Protein 6BK0 (pdb70)

B-factor: mean 20.13, std 11.86, range [6.2, 78.54]

Solvent-accessible surface area: 18988 Å² total; per-residue (Å²): 30,2,0,0,2,6,53,11,81,76,80,34,79,10,5,15,20,0,0,93,26,0,24,118,71,63,16,174,1,1,13,1,12,5,95,62,40,76,80,75,72,117,88,39,32,136,50,18,112,51,13,27,2,4,7,32,54,45,141,53,35,3,86,80,50,32,113,76,48,14,74,9,42,156,28,1,75,65,64,0,23,117,2,0,48,83,17,9,109,58,10,46,199,56,62,67,82,14,119,0,0,0,0,18,1,50,0,19,10,0,5,128,25,0,96,95,58,72,13,23,0,0,0,1,0,36,27,3,0,1,0,0,0,0,1,0,9,14,28,35,223,132,28,81,74,73,3,52,39,86,36,1,108,16,5,91,82,159,35,16,0,14,17,80,1,21,104,105,14,5,0,28,16,0,29,23,22,127,129,19,94,15,58,9,111,20,4,26,79,2,1,36,18,0,118,83,3,50,26,1,3,1,2,0,0,39,65,2,1,73,97,1,7,60,47,0,78,93,48,24,97,3,73,9,0,0,0,2,12,40,40,55,23,0,91,18,71,73,207,125,132,19,135,137,144,48,138,51,107,3,12,119,34,0,70,148,34,77,100,133,18,0,1,0,0,8,4,14,85,106,5,86,21,72,77,68,90,0,44,29,1,0,14,0,0,18,61,3,33,31,24,3,0,0,17,1,29,75,104,4,64,144,39,16,44,105,144,4,86,128,93,3,127,156,120,9,52,30,19,68,155,8,28,35,30,16,0,3,29,30,147,0,7,5,0,0,0,0,21,0,10,6,33,13,0,1,27,0,0,1,27,2,4,4,0,0,0,11,26,82,67,20,10,12,10,0,2,0,41,2,0,61,58,74,7,11,0,2,17,31,8,104,101,58,216,90,46,84,23,60,68,115,24,0,37,113,0,0,99,44,6,21,81,16,154,108,91,103,33,8,39,133,21,0,39,106,2,34,131,78,0,37,93,5,2,58,136,46,6,50,0,15,120,32,5,37,125,6,3,69,101,11,96

Structure (mmCIF, N/CA/C/O backbone):
data_6BK0
#
_entry.id   6BK0
#
_cell.length_a   59.409
_cell.length_b   83.233
_cell.length_c   99.098
_cell.angle_alpha   90.00
_cell.angle_beta   90.00
_cell.angle_gamma   90.00
#
_symmetry.space_group_name_H-M   'P 21 21 21'
#
loop_
_entity.id
_entity.type
_entity.pdbx_description
1 polymer 'UDP-glycosyltransferase 79'
2 non-polymer "URIDINE-5'-DIPHOSPHATE"
3 water water
#
loop_
_atom_site.group_PDB
_atom_site.id
_atom_site.type_symbol
_atom_site.label_atom_id
_atom_site.label_alt_id
_atom_site.label_comp_id
_atom_site.label_asym_id
_atom_site.label_entity_id
_atom_site.label_seq_id
_atom_site.pdbx_PDB_ins_code
_atom_site.Cartn_x
_atom_site.Cartn_y
_atom_site.Cartn_z
_atom_site.occupancy
_atom_site.B_iso_or_equiv
_atom_site.auth_seq_id
_atom_site.auth_comp_id
_atom_site.auth_asym_id
_atom_site.auth_atom_id
_atom_site.pdbx_PDB_model_num
ATOM 1 N N . GLN A 1 16 ? 32.663 19.074 -6.361 1.00 23.34 15 GLN A N 1
ATOM 2 C CA . GLN A 1 16 ? 31.544 18.273 -5.892 1.00 27.09 15 GLN A CA 1
ATOM 3 C C . GLN A 1 16 ? 31.494 16.918 -6.731 1.00 21.83 15 GLN A C 1
ATOM 4 O O . GLN A 1 16 ? 32.071 16.750 -7.792 1.00 21.48 15 GLN A O 1
ATOM 10 N N . VAL A 1 17 ? 30.806 15.961 -6.155 1.00 15.27 16 VAL A N 1
ATOM 11 C CA . VAL A 1 17 ? 30.254 14.828 -6.921 1.00 14.79 16 VAL A CA 1
ATOM 12 C C . VAL A 1 17 ? 28.819 15.218 -7.221 1.00 13.73 16 VAL A C 1
ATOM 13 O O . VAL A 1 17 ? 27.983 15.315 -6.318 1.00 16.78 16 VAL A O 1
ATOM 17 N N . LEU A 1 18 ? 28.496 15.347 -8.531 1.00 11.76 17 LEU A N 1
ATOM 18 C CA . LEU A 1 18 ? 27.134 15.535 -8.921 1.00 12.95 17 LEU A CA 1
ATOM 19 C C . LEU A 1 18 ? 26.415 14.198 -9.122 1.00 11.36 17 LEU A C 1
ATOM 20 O O . LEU A 1 18 ? 26.985 13.322 -9.749 1.00 12.44 17 LEU A O 1
ATOM 25 N N . LEU A 1 19 ? 25.218 14.066 -8.640 1.00 10.77 18 LEU A N 1
ATOM 26 C CA . LEU A 1 19 ? 24.382 12.860 -8.743 1.00 10.35 18 LEU A CA 1
ATOM 27 C C . LEU A 1 19 ? 23.169 13.174 -9.519 1.00 11.82 18 LEU A C 1
ATOM 28 O O . LEU A 1 19 ? 22.328 14.031 -9.105 1.00 12.06 18 LEU A O 1
ATOM 33 N N . LEU A 1 20 ? 22.990 12.584 -10.714 1.00 10.77 19 LEU A N 1
ATOM 34 C CA . LEU A 1 20 ? 21.916 12.830 -11.614 1.00 10.90 19 LEU A CA 1
ATOM 35 C C . LEU A 1 20 ? 21.088 11.583 -11.900 1.00 11.80 19 LEU A C 1
ATOM 36 O O . LEU A 1 20 ? 21.335 10.889 -12.883 1.00 11.44 19 LEU A O 1
ATOM 41 N N . PRO A 1 21 ? 20.142 11.280 -11.035 1.00 12.01 20 PRO A N 1
ATOM 42 C CA . PRO A 1 21 ? 19.180 10.226 -11.324 1.00 12.39 20 PRO A CA 1
ATOM 43 C C . PRO A 1 21 ? 18.209 10.577 -12.365 1.00 14.81 20 PRO A C 1
ATOM 44 O O . PRO A 1 21 ? 18.051 11.746 -12.760 1.00 15.94 20 PRO A O 1
ATOM 48 N N . PHE A 1 22 ? 17.462 9.587 -12.883 1.00 14.83 21 PHE A N 1
ATOM 49 C CA . PHE A 1 22 ? 16.460 9.883 -13.838 1.00 18.97 21 PHE A CA 1
ATOM 50 C C . PHE A 1 22 ? 15.401 10.629 -13.058 1.00 22.36 21 PHE A C 1
ATOM 51 O O . PHE A 1 22 ? 15.020 10.256 -11.900 1.00 24.33 21 PHE A O 1
ATOM 59 N N . PRO A 1 23 ? 14.917 11.741 -13.619 1.00 27.97 22 PRO A N 1
ATOM 60 C CA . PRO A 1 23 ? 14.027 12.540 -12.720 1.00 36.74 22 PRO A CA 1
ATOM 61 C C . PRO A 1 23 ? 12.654 11.863 -12.498 1.00 45.32 22 PRO A C 1
ATOM 62 O O . PRO A 1 23 ? 11.892 11.681 -13.450 1.00 53.43 22 PRO A O 1
ATOM 66 N N . ALA A 1 24 ? 12.393 11.469 -11.241 1.00 56.40 23 ALA A N 1
ATOM 67 C CA . ALA A 1 24 ? 11.324 10.503 -10.881 1.00 58.53 23 ALA A CA 1
ATOM 68 C C . ALA A 1 24 ? 10.668 10.911 -9.580 1.00 58.62 23 ALA A C 1
ATOM 69 O O . ALA A 1 24 ? 9.447 10.913 -9.504 1.00 66.74 23 ALA A O 1
ATOM 71 N N . GLY A 1 27 ? 10.791 8.375 -5.063 1.00 69.27 26 GLY A N 1
ATOM 72 C CA . GLY A 1 27 ? 11.505 7.322 -4.349 1.00 64.32 26 GLY A CA 1
ATOM 73 C C . GLY A 1 27 ? 12.932 6.994 -4.929 1.00 64.45 26 GLY A C 1
ATOM 74 O O . GLY A 1 27 ? 13.902 6.826 -4.144 1.00 53.37 26 GLY A O 1
ATOM 75 N N . HIS A 1 28 ? 13.129 6.965 -6.267 1.00 59.33 27 HIS A N 1
ATOM 76 C CA . HIS A 1 28 ? 14.430 6.392 -6.799 1.00 46.44 27 HIS A CA 1
ATOM 77 C C . HIS A 1 28 ? 15.515 7.449 -7.218 1.00 34.96 27 HIS A C 1
ATOM 78 O O . HIS A 1 28 ? 16.433 7.251 -8.003 1.00 31.69 27 HIS A O 1
ATOM 85 N N . THR A 1 29 ? 15.525 8.489 -6.434 1.00 30.47 28 THR A N 1
ATOM 86 C CA . THR A 1 29 ? 16.803 9.079 -6.131 1.00 27.50 28 THR A CA 1
ATOM 87 C C . THR A 1 29 ? 17.551 8.260 -5.093 1.00 23.38 28 THR A C 1
ATOM 88 O O . THR A 1 29 ? 18.727 8.443 -5.006 1.00 21.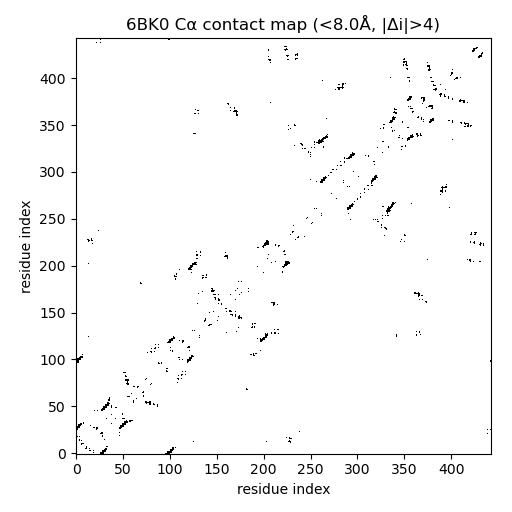67 28 THR A O 1
ATOM 92 N N . ASN A 1 30 ? 16.896 7.417 -4.286 1.00 22.88 29 ASN A N 1
ATOM 93 C CA . ASN A 1 30 ? 17.502 6.925 -3.163 1.00 23.17 29 ASN A CA 1
ATOM 94 C C . ASN A 1 30 ? 18.741 6.053 -3.452 1.00 14.56 29 ASN A C 1
ATOM 95 O O . ASN A 1 30 ? 19.623 6.161 -2.614 1.00 17.21 29 ASN A O 1
ATOM 100 N N . PRO A 1 31 ? 18.748 5.051 -4.387 1.00 15.50 30 PRO A N 1
ATOM 101 C CA . PRO A 1 31 ? 20.000 4.306 -4.495 1.00 13.26 30 PRO A CA 1
ATOM 102 C C . PRO A 1 31 ? 21.169 5.190 -4.780 1.00 12.07 30 PRO A C 1
ATOM 103 O O . PRO A 1 31 ? 22.299 5.020 -4.255 1.00 10.45 30 PRO A O 1
ATOM 107 N N . MET A 1 32 ? 21.017 6.153 -5.692 1.00 12.56 31 MET A N 1
ATOM 108 C CA . MET A 1 32 ? 22.139 7.045 -5.959 1.00 13.11 31 MET A CA 1
ATOM 109 C C . MET A 1 32 ? 22.468 7.916 -4.749 1.00 12.19 31 MET A C 1
ATOM 110 O O . MET A 1 32 ? 23.632 8.219 -4.403 1.00 12.29 31 MET A O 1
ATOM 115 N N . LEU A 1 33 ? 21.505 8.418 -3.986 1.00 12.70 32 LEU A N 1
ATOM 116 C CA . LEU A 1 33 ? 21.741 9.104 -2.756 1.00 13.74 32 LEU A CA 1
ATOM 117 C C . LEU A 1 33 ? 22.476 8.320 -1.751 1.00 12.44 32 LEU A C 1
ATOM 118 O O . LEU A 1 33 ? 23.364 8.793 -1.035 1.00 14.83 32 LEU A O 1
ATOM 123 N N . GLN A 1 34 ? 22.095 7.009 -1.571 1.00 12.53 33 GLN A N 1
ATOM 124 C CA . GLN A 1 34 ? 22.803 6.190 -0.648 1.00 13.28 33 GLN A CA 1
ATOM 125 C C . GLN A 1 34 ? 24.248 5.979 -0.991 1.00 11.56 33 GLN A C 1
ATOM 126 O O . GLN A 1 34 ? 25.120 5.891 -0.179 1.00 12.94 33 GLN A O 1
ATOM 132 N N . PHE A 1 35 ? 24.550 5.895 -2.311 1.00 11.39 34 PHE A N 1
ATOM 133 C CA . PHE A 1 35 ? 25.926 5.862 -2.823 1.00 10.80 34 PHE A CA 1
ATOM 134 C C . PHE A 1 35 ? 26.604 7.176 -2.427 1.00 10.77 34 PHE A C 1
ATOM 135 O O . PHE A 1 35 ? 27.714 7.194 -1.907 1.00 11.85 34 PHE A O 1
ATOM 143 N N . GLY A 1 36 ? 25.910 8.253 -2.711 1.00 13.01 35 GLY A N 1
ATOM 144 C CA . GLY A 1 36 ? 26.455 9.606 -2.345 1.00 13.63 35 GLY A CA 1
ATOM 145 C C . GLY A 1 36 ? 26.713 9.737 -0.854 1.00 13.13 35 GLY A C 1
ATOM 146 O O . GLY A 1 36 ? 27.706 10.349 -0.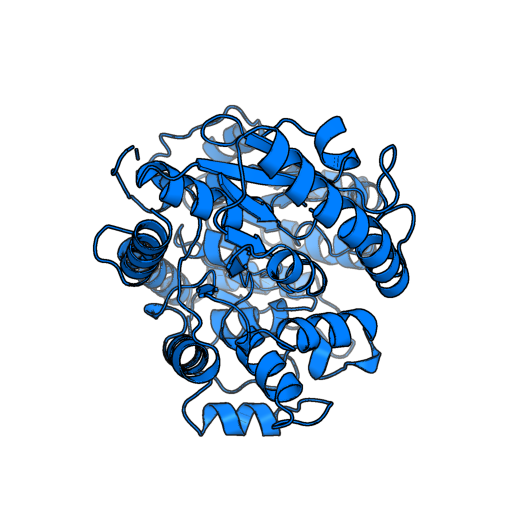421 1.00 13.39 35 GLY A O 1
ATOM 147 N N . ARG A 1 37 ? 25.960 9.109 0.027 1.00 13.75 36 ARG A N 1
ATOM 148 C CA . ARG A 1 37 ? 26.199 9.159 1.505 1.00 14.36 36 ARG A CA 1
ATOM 149 C C . ARG A 1 37 ? 27.460 8.460 1.801 1.00 16.51 36 ARG A C 1
ATOM 150 O O . ARG A 1 37 ? 28.259 8.905 2.665 1.00 18.05 36 ARG A O 1
ATOM 158 N N . ARG A 1 38 ? 27.731 7.331 1.157 1.00 14.09 37 ARG A N 1
ATOM 159 C CA . ARG A 1 38 ? 29.009 6.657 1.359 1.00 15.89 37 ARG A CA 1
ATOM 160 C C . ARG A 1 38 ? 30.184 7.466 0.866 1.00 15.80 37 ARG A C 1
ATOM 161 O O . ARG A 1 38 ? 31.238 7.501 1.504 1.00 17.64 37 ARG A O 1
ATOM 169 N N . LEU A 1 39 ? 30.034 8.110 -0.276 1.00 13.80 38 LEU A N 1
ATOM 170 C CA . LEU A 1 39 ? 31.121 9.016 -0.697 1.00 14.89 38 LEU A CA 1
ATOM 171 C C . LEU A 1 39 ? 31.316 10.151 0.315 1.00 16.43 38 LEU A C 1
ATOM 172 O O . LEU A 1 39 ? 32.514 10.522 0.583 1.00 17.18 38 LEU A O 1
ATOM 177 N N . ALA A 1 40 ? 30.257 10.679 0.892 1.00 13.78 39 ALA A N 1
ATOM 178 C CA . ALA A 1 40 ? 30.409 11.744 1.954 1.00 16.51 39 ALA A CA 1
ATOM 179 C C . ALA A 1 40 ? 31.126 11.164 3.143 1.00 18.48 39 ALA A C 1
ATOM 180 O O . ALA A 1 40 ? 31.986 11.860 3.731 1.00 20.56 39 ALA A O 1
ATOM 182 N N . TYR A 1 41 ? 30.876 9.923 3.523 1.00 19.32 40 TYR A N 1
ATOM 183 C CA . TYR A 1 41 ? 31.678 9.271 4.650 1.00 19.84 40 TYR A CA 1
ATOM 184 C C . TYR A 1 41 ? 33.148 9.266 4.367 1.00 21.52 40 TYR A C 1
ATOM 185 O O . TYR A 1 41 ? 33.983 9.464 5.290 1.00 23.55 40 TYR A O 1
ATOM 194 N N . HIS A 1 42 ? 33.510 9.176 3.091 1.00 19.12 41 HIS A N 1
ATOM 195 C CA . HIS A 1 42 ? 34.902 9.182 2.668 1.00 21.68 41 HIS A CA 1
ATOM 196 C C . HIS A 1 42 ? 35.401 10.575 2.416 1.00 21.11 41 HIS A C 1
ATOM 197 O O . HIS A 1 42 ? 36.546 10.684 1.935 1.00 26.80 41 HIS A O 1
ATOM 204 N N . GLY A 1 43 ? 34.618 11.593 2.780 1.00 19.37 42 GLY A N 1
ATOM 205 C CA . GLY A 1 43 ? 35.049 12.986 2.652 1.00 20.48 42 GLY A CA 1
ATOM 206 C C . GLY A 1 43 ? 34.685 13.725 1.375 1.00 22.77 42 GLY A C 1
ATOM 207 O O . GLY A 1 43 ? 35.057 14.892 1.169 1.00 24.02 42 GLY A O 1
ATOM 208 N N . LEU A 1 44 ? 34.011 13.084 0.427 1.00 19.51 43 LEU A N 1
ATOM 209 C CA . LEU A 1 44 ? 33.585 13.778 -0.799 1.00 19.73 43 LEU A CA 1
ATOM 210 C C . LEU A 1 44 ? 32.304 14.591 -0.569 1.00 15.78 43 LEU A C 1
ATOM 211 O O . LEU A 1 44 ? 31.641 14.456 0.418 1.00 17.54 43 LEU A O 1
ATOM 216 N N . ARG A 1 45 ? 31.981 15.492 -1.492 1.00 17.08 44 ARG A N 1
ATOM 217 C CA . ARG A 1 45 ? 30.900 16.451 -1.318 1.00 15.64 44 ARG A CA 1
ATOM 218 C C . ARG A 1 45 ? 29.841 16.264 -2.401 1.00 16.08 44 ARG A C 1
ATOM 219 O O . ARG A 1 45 ? 30.059 16.663 -3.512 1.00 16.94 44 ARG A O 1
ATOM 227 N N . PRO A 1 46 ? 28.751 15.601 -2.023 1.00 15.60 45 PRO A N 1
ATOM 228 C CA . PRO A 1 46 ? 27.753 15.244 -3.056 1.00 15.24 45 PRO A CA 1
ATOM 229 C C . PRO A 1 46 ? 26.707 16.275 -3.238 1.00 16.22 45 PRO A C 1
ATOM 230 O O . PRO A 1 46 ? 26.289 16.954 -2.212 1.00 16.80 45 PRO A O 1
ATOM 234 N N . THR A 1 47 ? 26.248 16.467 -4.466 1.00 14.09 46 THR A N 1
ATOM 235 C CA . THR A 1 47 ? 25.126 17.299 -4.864 1.00 15.24 46 THR A CA 1
ATOM 236 C C . THR A 1 47 ? 24.073 16.514 -5.588 1.00 14.82 46 THR A C 1
ATOM 237 O O . THR A 1 47 ? 24.413 15.887 -6.623 1.00 15.31 46 THR A O 1
ATOM 241 N N . LEU A 1 48 ? 22.863 16.527 -5.159 1.00 13.39 47 LEU A N 1
ATOM 242 C CA . LEU A 1 48 ? 21.713 15.979 -5.904 1.00 14.63 47 LEU A CA 1
ATOM 243 C C . LEU A 1 48 ? 21.250 16.876 -6.984 1.00 15.83 47 LEU A C 1
ATOM 244 O O . LEU A 1 48 ? 20.918 18.035 -6.658 1.00 17.66 47 LEU A O 1
ATOM 249 N N . VAL A 1 49 ? 21.219 16.475 -8.236 1.00 14.06 48 VAL A N 1
ATOM 250 C CA . VAL A 1 49 ? 20.746 17.265 -9.323 1.00 14.05 48 VAL A CA 1
ATOM 251 C C . VAL A 1 49 ? 19.424 16.711 -9.781 1.00 16.06 48 VAL A C 1
ATOM 252 O O . VAL A 1 49 ? 19.248 15.533 -10.139 1.00 16.91 48 VAL A O 1
ATOM 256 N N . THR A 1 50 ? 18.372 17.545 -9.685 1.00 16.99 49 THR A N 1
ATOM 257 C CA . THR A 1 50 ? 16.989 17.169 -10.037 1.00 18.84 49 THR A CA 1
ATOM 258 C C . THR A 1 50 ? 16.404 18.233 -10.971 1.00 19.13 49 THR A C 1
ATOM 259 O O . THR A 1 50 ? 17.046 19.202 -11.305 1.00 21.44 49 THR A O 1
ATOM 263 N N . THR A 1 51 ? 15.140 18.042 -11.335 1.00 19.76 50 THR A N 1
ATOM 264 C CA . THR A 1 51 ? 14.485 19.108 -12.136 1.00 22.36 50 THR A CA 1
ATOM 265 C C . THR A 1 51 ? 14.063 20.289 -11.285 1.00 23.93 50 THR A C 1
ATOM 266 O O . THR A 1 51 ? 13.853 20.132 -10.090 1.00 24.17 50 THR A O 1
ATOM 270 N N . ARG A 1 52 ? 13.906 21.441 -11.925 1.00 24.56 51 ARG A N 1
ATOM 271 C CA . ARG A 1 52 ? 13.416 22.633 -11.223 1.00 29.46 51 ARG A CA 1
ATOM 272 C C . ARG A 1 52 ? 12.078 22.362 -10.604 1.00 28.71 51 ARG A C 1
ATOM 273 O O . ARG A 1 52 ? 11.860 22.785 -9.455 1.00 33.06 51 ARG A O 1
ATOM 281 N N . TYR A 1 53 ? 11.218 21.641 -11.285 1.00 29.27 52 TYR A N 1
ATOM 282 C CA . TYR A 1 53 ? 9.942 21.293 -10.728 1.00 31.60 52 TYR A CA 1
ATOM 283 C C . TYR A 1 53 ? 1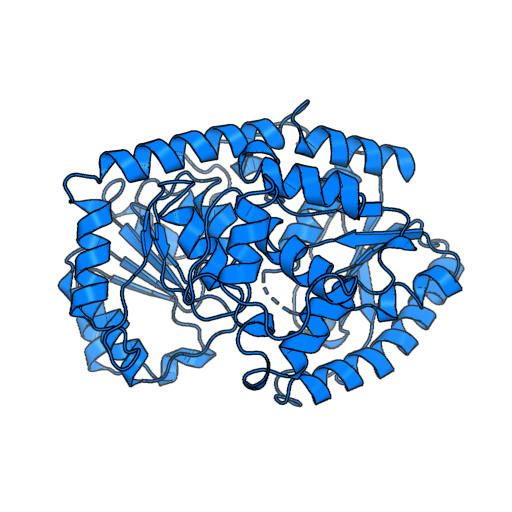0.053 20.498 -9.467 1.00 34.13 52 TYR A C 1
ATOM 284 O O . TYR A 1 53 ? 9.488 20.906 -8.434 1.00 34.29 52 TYR A O 1
ATOM 293 N N . VAL A 1 54 ? 10.818 19.391 -9.501 1.00 31.25 53 VAL A N 1
ATOM 294 C CA . VAL A 1 54 ? 11.041 18.582 -8.301 1.00 27.87 53 VAL A CA 1
ATOM 295 C C . VAL A 1 54 ? 11.656 19.411 -7.201 1.00 28.25 53 VAL A C 1
ATOM 296 O O . VAL A 1 54 ? 11.243 19.332 -6.028 1.00 41.91 53 VAL A O 1
ATOM 300 N N . LEU A 1 55 ? 12.617 20.250 -7.519 1.00 35.60 54 LEU A N 1
ATOM 301 C CA . LEU A 1 55 ? 13.287 21.023 -6.485 1.00 44.57 54 LEU A CA 1
ATOM 302 C C . LEU A 1 55 ? 12.356 22.027 -5.786 1.00 49.01 54 LEU A C 1
ATOM 303 O O . LEU A 1 55 ? 12.480 22.268 -4.582 1.00 53.08 54 LEU A O 1
ATOM 308 N N . SER A 1 56 ? 11.465 22.635 -6.564 1.00 51.02 55 SER A N 1
ATOM 309 C CA . SER A 1 56 ? 10.383 23.478 -6.001 1.00 54.14 55 SER A CA 1
ATOM 310 C C . SER A 1 56 ? 9.292 22.704 -5.157 1.00 48.97 55 SER A C 1
ATOM 311 O O . SER A 1 56 ? 8.711 23.299 -4.265 1.00 55.35 55 SER A O 1
ATOM 314 N N . THR A 1 57 ? 9.018 21.429 -5.437 1.00 47.45 56 THR A N 1
ATOM 315 C CA . THR A 1 57 ? 7.857 20.692 -4.888 1.00 51.73 56 THR A CA 1
ATOM 316 C C . THR A 1 57 ? 8.176 19.442 -4.024 1.00 61.04 56 THR A C 1
ATOM 317 O O . THR A 1 57 ? 7.303 18.588 -3.792 1.00 57.89 56 THR A O 1
ATOM 321 N N . THR A 1 58 ? 9.421 19.304 -3.565 1.00 60.66 57 THR A N 1
ATOM 322 C CA . THR A 1 58 ? 9.770 18.212 -2.644 1.00 52.13 57 THR A CA 1
ATOM 323 C C . THR A 1 58 ? 10.822 18.746 -1.678 1.00 47.66 57 THR A C 1
ATOM 324 O O . THR A 1 58 ? 11.523 19.731 -2.004 1.00 46.38 57 THR A O 1
ATOM 328 N N . PRO A 1 59 ? 10.926 18.138 -0.466 1.00 45.05 58 PRO A N 1
ATOM 329 C CA . PRO A 1 59 ? 12.010 18.623 0.399 1.00 40.54 58 PRO A CA 1
ATOM 330 C C . PRO A 1 59 ? 13.384 18.110 -0.111 1.00 40.82 58 PRO A C 1
ATOM 331 O O . PRO A 1 59 ? 13.460 16.999 -0.619 1.00 39.98 58 PRO A O 1
ATOM 335 N N . PRO A 1 60 ? 14.425 18.883 0.073 1.00 37.19 59 PRO A N 1
ATOM 336 C CA . PRO A 1 60 ? 15.768 18.405 -0.280 1.00 39.61 59 PRO A CA 1
ATOM 337 C C . PRO A 1 60 ? 16.226 17.304 0.672 1.00 39.58 59 PRO A C 1
ATOM 338 O O . PRO A 1 60 ? 15.651 17.127 1.745 1.00 35.61 59 PRO A O 1
ATOM 342 N N . PRO A 1 61 ? 17.288 16.583 0.290 1.00 34.30 60 PRO A N 1
ATOM 343 C CA . PRO A 1 61 ? 17.805 15.492 1.106 1.00 33.73 60 PRO A CA 1
ATOM 344 C C . PRO A 1 61 ? 18.399 15.889 2.419 1.00 31.58 60 PRO A C 1
ATOM 345 O O . PRO A 1 61 ? 18.372 15.088 3.346 1.00 40.30 60 PRO A O 1
ATOM 349 N N . GLY A 1 62 ? 18.925 17.093 2.503 1.00 29.52 61 GLY A N 1
ATOM 350 C CA . GLY A 1 62 ? 19.642 17.536 3.641 1.00 28.66 61 GLY A CA 1
ATOM 351 C C . GLY A 1 62 ? 21.059 17.074 3.699 1.00 31.63 61 GLY A C 1
ATOM 352 O O . GLY A 1 62 ? 21.576 16.433 2.772 1.00 24.92 61 GLY A O 1
ATOM 353 N N . ASP A 1 63 ? 21.760 17.422 4.755 1.00 29.22 62 ASP A N 1
ATOM 354 C CA . ASP A 1 63 ? 23.156 17.036 4.955 1.00 30.72 62 ASP A CA 1
ATOM 355 C C . ASP A 1 63 ? 23.372 15.554 4.668 1.00 31.46 62 ASP A C 1
ATOM 356 O O . ASP A 1 63 ? 22.619 14.708 5.133 1.00 32.40 62 ASP A O 1
ATOM 361 N N . PRO A 1 64 ? 24.382 15.168 3.907 1.00 24.00 63 PRO A N 1
ATOM 362 C CA . PRO A 1 64 ? 25.538 15.899 3.479 1.00 21.81 63 PRO A CA 1
ATOM 363 C C . PRO A 1 64 ? 25.359 16.520 2.067 1.00 17.80 63 PRO A C 1
ATOM 364 O O . PRO A 1 64 ? 26.369 16.850 1.512 1.00 20.22 63 PRO A O 1
ATOM 368 N N . PHE A 1 65 ? 24.171 16.540 1.587 1.00 17.11 64 PHE A N 1
ATOM 369 C CA . PHE A 1 65 ? 23.908 16.925 0.158 1.00 17.73 64 PHE A CA 1
ATOM 370 C C . PHE A 1 65 ? 23.699 18.427 -0.017 1.00 17.06 64 PHE A C 1
ATOM 371 O O . PHE A 1 65 ? 22.878 19.043 0.737 1.00 20.78 64 PHE A O 1
ATOM 379 N N . ARG A 1 66 ? 24.301 18.977 -1.084 1.00 17.33 65 ARG A N 1
ATOM 380 C CA . ARG A 1 66 ? 23.690 20.149 -1.724 1.00 15.85 65 ARG A CA 1
ATOM 381 C C . ARG A 1 66 ? 22.696 19.747 -2.719 1.00 17.81 65 ARG A C 1
ATOM 382 O O . ARG A 1 66 ? 22.649 18.511 -3.028 1.00 15.44 65 ARG A O 1
ATOM 390 N N . VAL A 1 67 ? 21.859 20.640 -3.248 1.00 16.15 66 VAL A N 1
ATOM 391 C CA . VAL A 1 67 ? 20.923 20.395 -4.296 1.00 16.41 66 VAL A CA 1
ATOM 392 C C . VAL A 1 67 ? 21.137 21.395 -5.434 1.00 19.11 66 VAL A C 1
ATOM 393 O O . VAL A 1 67 ? 21.619 22.568 -5.245 1.00 19.94 66 VAL A O 1
ATOM 397 N N . ALA A 1 68 ? 20.904 20.966 -6.653 1.00 16.80 67 ALA A N 1
ATOM 398 C CA . ALA A 1 68 ? 20.945 21.810 -7.811 1.00 17.46 67 ALA A CA 1
ATOM 399 C C . ALA A 1 68 ? 19.914 21.344 -8.804 1.00 18.03 67 ALA A C 1
ATOM 400 O O . ALA A 1 68 ? 19.322 20.244 -8.692 1.00 18.65 67 ALA A O 1
ATOM 402 N N . ALA A 1 69 ? 19.597 22.214 -9.748 1.00 22.48 68 ALA A N 1
ATOM 403 C CA . ALA A 1 69 ? 18.629 21.828 -10.690 1.00 20.70 68 ALA A CA 1
ATOM 404 C C . ALA A 1 69 ? 18.934 22.089 -12.151 1.00 20.06 68 ALA A C 1
ATOM 405 O O . ALA A 1 69 ? 19.701 22.997 -12.519 1.00 22.22 68 ALA A O 1
ATOM 407 N N . ILE A 1 70 ? 18.294 21.229 -12.947 1.00 18.86 69 ILE A N 1
ATOM 408 C CA . ILE A 1 70 ? 18.199 21.376 -14.391 1.00 20.01 69 ILE A CA 1
ATOM 409 C C . ILE A 1 70 ? 16.717 21.442 -14.719 1.00 20.97 69 ILE A C 1
ATOM 410 O O . ILE A 1 70 ? 15.852 21.267 -13.837 1.00 23.90 69 ILE A O 1
ATOM 415 N N . SER A 1 71 ? 16.410 21.751 -15.987 1.00 19.88 70 SER A N 1
ATOM 416 C CA . SER A 1 71 ? 15.015 21.789 -16.453 1.00 20.72 70 SER A CA 1
ATOM 417 C C . SER A 1 71 ? 14.769 20.686 -17.421 1.00 21.14 70 SER A C 1
ATOM 418 O O . SER A 1 71 ? 15.625 20.370 -18.259 1.00 20.60 70 SER A O 1
ATOM 421 N N . ASP A 1 72 ? 13.556 20.157 -17.353 1.00 21.14 71 ASP A N 1
ATOM 422 C CA . ASP A 1 72 ? 13.058 19.270 -18.433 1.00 24.74 71 ASP A CA 1
ATOM 423 C C . ASP A 1 72 ? 12.046 19.942 -19.386 1.00 25.68 71 ASP A C 1
ATOM 424 O O . ASP A 1 72 ? 11.322 19.262 -20.099 1.00 31.05 71 ASP A O 1
ATOM 429 N N . GLY A 1 73 ? 12.001 21.264 -19.353 1.00 25.91 72 GLY A N 1
ATOM 430 C CA . GLY A 1 73 ? 10.988 22.075 -20.104 1.00 29.76 72 GLY A CA 1
ATOM 431 C C . GLY A 1 73 ? 9.736 22.411 -19.323 1.00 31.86 72 GLY A C 1
ATOM 432 O O . GLY A 1 73 ? 8.873 23.199 -19.826 1.00 34.48 72 GLY A O 1
ATOM 433 N N . PHE A 1 74 ? 9.623 21.944 -18.090 1.00 30.24 73 PHE A N 1
ATOM 434 C CA . PHE A 1 74 ? 8.396 22.091 -17.272 1.00 29.95 73 PHE A CA 1
ATOM 435 C C . PHE A 1 74 ? 8.767 22.343 -15.851 1.00 28.64 73 PHE A C 1
ATOM 436 O O . PHE A 1 74 ? 8.752 21.404 -15.052 1.00 31.25 73 PHE A O 1
ATOM 444 N N . ASP A 1 75 ? 9.050 23.591 -15.540 1.00 29.99 74 ASP A N 1
ATOM 445 C CA . ASP A 1 75 ? 9.535 24.006 -14.221 1.00 32.95 74 ASP A CA 1
ATOM 446 C C . ASP A 1 75 ? 8.437 24.247 -13.215 1.00 37.86 74 ASP A C 1
ATOM 447 O O . ASP A 1 75 ? 8.736 24.256 -12.045 1.00 35.72 74 ASP A O 1
ATOM 452 N N . ASP A 1 76 ? 7.189 24.433 -13.695 1.00 41.89 75 ASP A N 1
ATOM 453 C CA . ASP A 1 76 ? 6.007 24.747 -12.843 1.00 44.52 75 ASP A CA 1
ATOM 454 C C . ASP A 1 76 ? 4.916 23.677 -12.840 1.00 47.20 75 ASP A C 1
ATOM 455 O O . ASP A 1 76 ? 3.937 23.814 -12.108 1.00 51.69 75 ASP A O 1
ATOM 460 N N . ALA A 1 77 ? 5.069 22.613 -13.637 1.00 44.61 76 ALA A N 1
ATOM 461 C CA . ALA A 1 77 ? 4.177 21.454 -13.608 1.00 45.87 76 ALA A CA 1
ATOM 462 C C . ALA A 1 77 ? 5.011 20.215 -13.921 1.00 45.94 76 ALA A C 1
ATOM 463 O O . ALA A 1 77 ? 6.125 20.341 -14.438 1.00 42.97 76 ALA A O 1
ATOM 465 N N . SER A 1 78 ? 4.485 19.042 -13.607 1.00 43.31 77 SER A N 1
ATOM 466 C CA . SER A 1 78 ? 5.118 17.779 -14.008 1.00 45.09 77 SER A CA 1
ATOM 467 C C . SER A 1 78 ? 5.138 17.626 -15.550 1.00 44.71 77 SER A C 1
ATOM 468 O O . SER A 1 78 ? 4.097 17.624 -16.202 1.00 42.30 77 SER A O 1
ATOM 471 N N . GLY A 1 79 ? 6.352 17.589 -16.106 1.00 40.21 78 GLY A N 1
ATOM 472 C CA . GLY A 1 79 ? 6.584 17.265 -17.503 1.00 38.88 78 GLY A CA 1
ATOM 473 C C . GLY A 1 79 ? 6.095 15.878 -17.883 1.00 36.79 78 GLY A C 1
ATOM 474 O O . GLY A 1 79 ? 5.681 15.670 -19.009 1.00 37.65 78 GLY A O 1
ATOM 475 N N . MET A 1 80 ? 6.197 14.902 -16.996 1.00 38.21 79 MET A N 1
ATOM 476 C CA . MET A 1 80 ? 5.778 13.553 -17.371 1.00 48.85 79 MET A CA 1
ATOM 477 C C . MET A 1 80 ? 4.273 13.469 -17.559 1.00 50.85 79 MET A C 1
ATOM 478 O O . MET A 1 80 ? 3.816 12.885 -18.550 1.00 49.79 79 MET A O 1
ATOM 483 N N . ALA A 1 81 ? 3.528 14.093 -16.646 1.00 51.59 80 ALA A N 1
ATOM 484 C CA . ALA A 1 81 ? 2.060 14.207 -16.778 1.00 51.48 80 ALA A CA 1
ATOM 485 C C . ALA A 1 81 ? 1.673 14.987 -18.033 1.00 49.42 80 ALA A C 1
ATOM 486 O O . ALA A 1 81 ? 0.835 14.547 -18.825 1.00 53.88 80 ALA A O 1
ATOM 488 N N . ALA A 1 82 ? 2.313 16.131 -18.225 1.00 44.52 81 ALA A N 1
ATOM 489 C CA . ALA A 1 82 ? 2.122 16.961 -19.428 1.00 44.41 81 ALA A CA 1
ATOM 490 C C . ALA A 1 82 ? 2.384 16.159 -20.722 1.00 44.68 81 ALA A C 1
ATOM 491 O O . ALA A 1 82 ? 1.632 16.277 -21.684 1.00 43.20 81 ALA A O 1
ATOM 493 N N . LEU A 1 83 ? 3.457 15.347 -20.748 1.00 45.04 82 LEU A N 1
ATOM 494 C CA . LEU A 1 83 ? 3.850 14.572 -21.969 1.00 42.39 82 LEU A CA 1
ATOM 495 C C . LEU A 1 83 ? 3.869 13.099 -21.674 1.00 49.18 82 LEU A C 1
ATOM 496 O O . LEU A 1 83 ? 4.951 12.504 -21.422 1.00 45.62 82 LEU A O 1
ATOM 501 N N . PRO A 1 84 ? 2.678 12.470 -21.716 1.00 51.42 83 PRO A N 1
ATOM 502 C CA . PRO A 1 84 ? 2.613 11.069 -21.308 1.00 46.12 83 PRO A CA 1
ATOM 503 C C . PRO A 1 84 ? 3.169 10.103 -22.417 1.00 42.76 83 PRO A C 1
ATOM 504 O O . PRO A 1 84 ? 3.426 8.951 -22.117 1.00 46.06 83 PRO A O 1
ATOM 508 N N . ASP A 1 85 ? 3.374 10.575 -23.654 1.00 38.38 84 ASP A N 1
ATOM 509 C CA . ASP A 1 85 ? 4.061 9.754 -24.654 1.00 36.59 84 ASP A CA 1
ATOM 510 C C . ASP A 1 85 ? 5.552 9.704 -24.274 1.00 34.17 84 ASP A C 1
ATOM 511 O O . ASP A 1 85 ? 6.192 10.717 -24.255 1.00 34.15 84 ASP A O 1
ATOM 516 N N . PRO A 1 86 ? 6.130 8.491 -24.074 1.00 30.22 85 PRO A N 1
ATOM 517 C CA . PRO A 1 86 ? 7.509 8.465 -23.540 1.00 29.13 85 PRO A CA 1
ATOM 518 C C . PRO A 1 86 ? 8.586 9.025 -24.473 1.00 26.10 85 PRO A C 1
ATOM 519 O O . PRO A 1 86 ? 9.445 9.790 -24.008 1.00 26.41 85 PRO A O 1
ATOM 523 N N . GLY A 1 87 ? 8.552 8.783 -25.767 1.00 24.67 86 GLY A N 1
ATOM 524 C CA . GLY A 1 87 ? 9.478 9.370 -26.654 1.00 26.53 86 GLY A CA 1
ATOM 525 C C . GLY A 1 87 ? 9.460 10.912 -26.635 1.00 26.50 86 GLY A C 1
ATOM 526 O O . GLY A 1 87 ? 10.474 11.553 -26.616 1.00 27.80 86 GLY A O 1
ATOM 527 N N . GLU A 1 88 ? 8.260 11.512 -26.680 1.00 22.77 87 GLU A N 1
ATOM 528 C CA . GLU A 1 88 ? 8.119 12.921 -26.520 1.00 27.53 87 GLU A CA 1
ATOM 529 C C . GLU A 1 88 ? 8.692 13.483 -25.217 1.00 26.60 87 GLU A C 1
ATOM 530 O O . GLU A 1 88 ? 9.416 14.470 -25.316 1.00 25.41 87 GLU A O 1
ATOM 536 N N . TYR A 1 89 ? 8.367 12.871 -24.090 1.00 24.81 88 TYR A N 1
ATOM 537 C CA . TYR A 1 89 ? 8.897 13.293 -22.815 1.00 24.01 88 TYR A CA 1
ATOM 538 C C . TYR A 1 89 ? 10.471 13.222 -22.890 1.00 24.89 88 TYR A C 1
ATOM 539 O O . TYR A 1 89 ? 11.204 14.194 -22.563 1.00 23.88 88 TYR A O 1
ATOM 548 N N . LEU A 1 90 ? 11.020 12.115 -23.409 1.00 25.93 89 LEU A N 1
ATOM 549 C CA . LEU A 1 90 ? 12.486 11.944 -23.390 1.00 22.87 89 LEU A CA 1
ATOM 550 C C . LEU A 1 90 ? 13.163 12.921 -24.288 1.00 21.65 89 LEU A C 1
ATOM 551 O O . LEU A 1 90 ? 14.253 13.446 -24.014 1.00 22.36 89 LEU A O 1
ATOM 556 N N . ARG A 1 91 ? 12.581 13.228 -25.467 1.00 23.12 90 ARG A N 1
ATOM 557 C CA . ARG A 1 91 ? 13.202 14.269 -26.356 1.00 24.40 90 ARG A CA 1
ATOM 558 C C . ARG A 1 91 ? 13.217 15.677 -25.741 1.00 23.03 90 ARG A C 1
ATOM 559 O O . ARG A 1 91 ? 14.159 16.407 -25.956 1.00 24.57 90 ARG A O 1
ATOM 567 N N . THR A 1 92 ? 12.166 15.973 -24.978 1.00 23.37 91 THR A N 1
ATOM 568 C CA . THR A 1 92 ? 12.019 17.268 -24.306 1.00 26.39 91 THR A CA 1
ATOM 569 C C . THR A 1 92 ? 13.049 17.386 -23.163 1.00 25.78 91 THR A C 1
ATOM 570 O O . THR A 1 92 ? 13.811 18.376 -23.059 1.00 24.09 91 THR A O 1
ATOM 574 N N . LEU A 1 93 ? 13.131 16.289 -22.400 1.00 22.78 92 LEU A N 1
ATOM 575 C CA . LEU A 1 93 ? 14.112 16.230 -21.288 1.00 22.64 92 LEU A CA 1
ATOM 576 C C . LEU A 1 93 ? 15.519 16.343 -21.891 1.00 20.81 92 LEU A C 1
ATOM 577 O O . LEU A 1 93 ? 16.386 17.066 -21.338 1.00 19.90 92 LEU A O 1
ATOM 582 N N . GLU A 1 94 ? 15.824 15.685 -23.006 1.00 19.00 93 GLU A N 1
ATOM 583 C CA . GLU A 1 94 ? 17.128 15.805 -23.646 1.00 20.02 93 GLU A CA 1
ATOM 584 C C . GLU A 1 94 ? 17.376 17.247 -23.981 1.00 22.13 93 GLU A C 1
ATOM 585 O O . GLU A 1 94 ? 18.444 17.781 -23.745 1.00 21.61 93 GLU A O 1
ATOM 591 N N . ALA A 1 95 ? 16.429 17.869 -24.702 1.00 22.44 94 ALA A N 1
ATOM 592 C CA . ALA A 1 95 ? 16.742 19.197 -25.215 1.00 21.62 94 ALA A CA 1
ATOM 593 C C . ALA A 1 95 ? 16.980 20.196 -24.100 1.00 20.42 94 ALA A C 1
ATOM 594 O O . ALA A 1 95 ? 17.968 20.916 -24.128 1.00 23.21 94 ALA A O 1
ATOM 596 N N . HIS A 1 96 ? 16.042 20.270 -23.181 1.00 19.53 95 HIS A N 1
ATOM 597 C CA . HIS A 1 96 ? 16.143 21.187 -22.064 1.00 20.70 95 HIS A CA 1
ATOM 598 C C . HIS A 1 96 ? 17.192 20.804 -20.977 1.00 20.30 95 HIS A C 1
ATOM 599 O O . HIS A 1 96 ? 17.909 21.616 -20.449 1.00 20.51 95 HIS A O 1
ATOM 606 N N . GLY A 1 97 ? 17.214 19.492 -20.718 1.00 19.29 96 GLY A N 1
ATOM 607 C CA . GLY A 1 97 ? 18.164 18.950 -19.777 1.00 18.34 96 GLY A CA 1
ATOM 608 C C . GLY A 1 97 ? 19.577 19.164 -20.224 1.00 16.86 96 GLY A C 1
ATOM 609 O O . GLY A 1 97 ? 20.477 19.535 -19.442 1.00 15.59 96 GLY A O 1
ATOM 610 N N . ALA A 1 98 ? 19.877 18.920 -21.486 1.00 16.71 97 ALA A N 1
ATOM 611 C CA . ALA A 1 98 ? 21.258 19.079 -21.891 1.00 17.82 97 ALA A CA 1
ATOM 612 C C . ALA A 1 98 ? 21.713 20.563 -21.825 1.00 17.65 97 ALA A C 1
ATOM 613 O O . ALA A 1 98 ? 22.815 20.869 -21.403 1.00 19.34 97 ALA A O 1
ATOM 615 N N . ARG A 1 99 ? 20.824 21.442 -22.235 1.00 18.75 98 ARG A N 1
ATOM 616 C CA . ARG A 1 99 ? 21.138 22.849 -22.184 1.00 20.64 98 ARG A CA 1
ATOM 617 C C . ARG A 1 99 ? 21.413 23.273 -20.743 1.00 18.27 98 ARG A C 1
ATOM 618 O O . ARG A 1 99 ? 22.417 23.910 -20.436 1.00 21.49 98 ARG A O 1
ATOM 626 N N . THR A 1 100 ? 20.482 22.931 -19.862 1.00 17.24 99 THR A N 1
ATOM 627 C CA . THR A 1 100 ? 20.532 23.370 -18.480 1.00 18.09 99 THR A CA 1
ATOM 628 C C . THR A 1 100 ? 21.615 22.659 -17.682 1.00 16.58 99 THR A C 1
ATOM 629 O O . THR A 1 100 ? 22.229 23.251 -16.778 1.00 18.36 99 THR A O 1
ATOM 633 N N . LEU A 1 101 ? 21.941 21.418 -18.048 1.00 15.68 100 LEU A N 1
ATOM 634 C CA . LEU A 1 101 ? 23.052 20.799 -17.378 1.00 15.82 100 LEU A CA 1
ATOM 635 C C . LEU A 1 101 ? 24.343 21.478 -17.750 1.00 16.16 100 LEU A C 1
ATOM 636 O O . LEU A 1 101 ? 25.223 21.670 -16.889 1.00 15.24 100 LEU A O 1
ATOM 641 N N . ALA A 1 102 ? 24.520 21.873 -19.029 1.00 16.58 101 ALA A N 1
ATOM 642 C CA . ALA A 1 102 ? 25.732 22.591 -19.393 1.00 16.09 101 ALA A CA 1
ATOM 643 C C . ALA A 1 102 ? 25.844 23.930 -18.613 1.00 18.38 101 ALA A C 1
ATOM 644 O O . ALA A 1 102 ? 26.916 24.251 -18.177 1.00 18.06 101 ALA A O 1
ATOM 646 N N . GLU A 1 103 ? 24.717 24.585 -18.477 1.00 17.83 102 GLU A N 1
ATOM 647 C CA . GLU A 1 103 ? 24.718 25.851 -17.744 1.00 19.11 102 GLU A CA 1
ATOM 648 C C . GLU A 1 103 ? 25.031 25.606 -16.272 1.00 19.92 102 GLU A C 1
ATOM 649 O O . GLU A 1 103 ? 25.750 26.370 -15.625 1.00 19.90 102 GLU A O 1
ATOM 655 N N . LEU A 1 104 ? 24.552 24.496 -15.710 1.00 16.70 103 LEU A N 1
ATOM 656 C CA . LEU A 1 104 ? 24.848 24.181 -14.318 1.00 16.77 103 LEU A CA 1
ATOM 657 C C . LEU A 1 104 ? 26.275 23.820 -14.118 1.00 15.35 103 LEU A C 1
ATOM 658 O O . LEU A 1 104 ? 26.950 24.240 -13.147 1.00 16.25 103 LEU A O 1
ATOM 663 N N . LEU A 1 105 ? 26.933 23.086 -15.039 1.00 15.20 104 LEU A N 1
ATOM 664 C CA . LEU A 1 105 ? 28.335 22.781 -14.872 1.00 16.89 104 LEU A CA 1
ATOM 665 C C . LEU A 1 105 ? 29.153 24.143 -14.839 1.00 15.71 104 LEU A C 1
ATOM 666 O O . LEU A 1 105 ? 30.098 24.231 -14.038 1.00 16.43 104 LEU A O 1
ATOM 671 N N . LEU A 1 106 ? 28.764 25.058 -15.723 1.00 16.64 105 LEU A N 1
ATOM 672 C CA . LEU A 1 106 ? 29.485 26.335 -15.689 1.00 17.34 105 LEU A CA 1
ATOM 673 C C . LEU A 1 106 ? 29.174 27.128 -14.435 1.00 16.32 105 LEU A C 1
ATOM 674 O O . LEU A 1 106 ? 30.146 27.669 -13.869 1.00 16.18 105 LEU A O 1
ATOM 679 N N . SER A 1 107 ? 27.927 27.219 -14.066 1.00 16.78 106 SER A N 1
ATOM 680 C CA . SER A 1 107 ? 27.628 28.041 -12.859 1.00 19.18 106 SER A CA 1
ATOM 681 C C . SER A 1 107 ? 28.305 27.461 -11.678 1.00 20.16 106 SER A C 1
ATOM 682 O O . SER A 1 107 ? 28.767 28.184 -10.757 1.00 19.07 106 SER A O 1
ATOM 685 N N . GLU A 1 108 ? 28.296 26.149 -11.501 1.00 19.23 107 GLU A N 1
ATOM 686 C CA . GLU A 1 108 ? 29.074 25.453 -10.458 1.00 21.15 107 GLU A CA 1
ATOM 687 C C . GLU A 1 108 ? 30.494 25.774 -10.429 1.00 20.10 107 GLU A C 1
ATOM 688 O O . GLU A 1 108 ? 30.972 26.236 -9.374 1.00 19.75 107 GLU A O 1
ATOM 694 N N . ALA A 1 109 ? 31.232 25.716 -11.530 1.00 19.84 108 ALA A N 1
ATOM 695 C CA . ALA A 1 109 ? 32.609 26.082 -11.622 1.00 19.43 108 ALA A CA 1
ATOM 696 C C . ALA A 1 109 ? 32.758 27.602 -11.225 1.00 17.59 108 ALA A C 1
ATOM 697 O O . ALA A 1 109 ? 33.672 27.906 -10.450 1.00 19.46 108 ALA A O 1
ATOM 699 N N . ARG A 1 110 ? 31.931 28.447 -11.714 1.00 17.57 109 ARG A N 1
ATOM 700 C CA . ARG A 1 110 ? 32.075 29.954 -11.429 1.00 16.33 109 ARG A CA 1
ATOM 701 C C . ARG A 1 110 ? 31.769 30.205 -9.948 1.00 19.49 109 ARG A C 1
ATOM 702 O O . ARG A 1 110 ? 32.274 31.212 -9.437 1.00 19.71 109 ARG A O 1
ATOM 710 N N . ALA A 1 111 ? 31.015 29.338 -9.272 1.00 19.52 110 ALA A N 1
ATOM 711 C CA . ALA A 1 111 ? 30.688 29.474 -7.805 1.00 22.04 110 ALA A CA 1
ATOM 712 C C . ALA A 1 111 ? 31.833 28.902 -7.028 1.00 21.07 110 ALA A C 1
ATOM 713 O O . ALA A 1 111 ? 31.736 28.906 -5.770 1.00 27.25 110 ALA A O 1
ATOM 715 N N . GLY A 1 112 ? 32.936 28.493 -7.575 1.00 23.09 111 GLY A N 1
ATOM 716 C CA . GLY A 1 112 ? 33.957 27.816 -6.827 1.00 26.79 111 GLY A CA 1
ATOM 717 C C . GLY A 1 112 ? 33.694 26.340 -6.499 1.00 31.47 111 GLY A C 1
ATOM 718 O O . GLY A 1 112 ? 34.346 25.777 -5.576 1.00 30.08 111 GLY A O 1
ATOM 719 N N . ARG A 1 113 ? 32.730 25.714 -7.197 1.00 28.31 112 ARG A N 1
ATOM 720 C CA . ARG A 1 113 ? 32.468 24.253 -6.989 1.00 27.68 112 ARG A CA 1
ATOM 721 C C . ARG A 1 113 ? 32.504 23.459 -8.298 1.00 24.30 112 ARG A C 1
ATOM 722 O O . ARG A 1 113 ? 31.507 22.791 -8.646 1.00 24.95 112 ARG A O 1
ATOM 730 N N . PRO A 1 114 ? 33.612 23.427 -8.957 1.00 24.26 113 PRO A N 1
ATOM 731 C CA . PRO A 1 114 ? 33.712 22.735 -10.228 1.00 24.15 113 PRO A CA 1
ATOM 732 C C . PRO A 1 114 ? 33.487 21.265 -10.027 1.00 23.93 113 PRO A C 1
ATOM 733 O O . PRO A 1 114 ? 34.054 20.709 -9.098 1.00 28.16 113 PRO A O 1
ATOM 737 N N . ALA A 1 115 ? 32.672 20.684 -10.860 1.00 18.23 114 ALA A N 1
ATOM 738 C CA . ALA A 1 115 ? 32.364 19.254 -10.621 1.00 18.79 114 ALA A CA 1
ATOM 739 C C . ALA A 1 115 ? 33.538 18.384 -10.881 1.00 17.62 114 ALA A C 1
ATOM 740 O O . ALA A 1 115 ? 34.158 18.426 -11.934 1.00 19.81 114 ALA A O 1
ATOM 742 N N . ARG A 1 116 ? 33.796 17.473 -9.939 1.00 17.72 115 ARG A N 1
ATOM 743 C CA . ARG A 1 116 ? 34.828 16.474 -10.025 1.00 20.25 115 ARG A CA 1
ATOM 744 C C . ARG A 1 116 ? 34.416 15.305 -10.927 1.00 17.21 115 ARG A C 1
ATOM 745 O O . ARG A 1 116 ? 35.150 14.820 -11.792 1.00 20.58 115 ARG A O 1
ATOM 753 N N . VAL A 1 117 ? 33.168 14.888 -10.710 1.00 13.38 116 VAL A N 1
ATOM 754 C CA . VAL A 1 117 ? 32.608 13.768 -11.494 1.00 12.81 116 VAL A CA 1
ATOM 755 C C . VAL A 1 117 ? 31.121 13.902 -11.441 1.00 11.79 116 VAL A C 1
ATOM 756 O O . VAL A 1 117 ? 30.532 14.370 -10.514 1.00 13.16 116 VAL A O 1
ATOM 760 N N . LEU A 1 118 ? 30.486 13.440 -12.531 1.00 10.48 117 LEU A N 1
ATOM 761 C CA . LEU A 1 118 ? 29.038 13.333 -12.617 1.00 9.70 117 LEU A CA 1
ATOM 762 C C . LEU A 1 118 ? 28.688 11.828 -12.637 1.00 9.55 117 LEU A C 1
ATOM 763 O O . LEU A 1 118 ? 29.085 11.093 -13.533 1.00 10.84 117 LEU A O 1
ATOM 768 N N . VAL A 1 119 ? 27.894 11.452 -11.656 1.00 9.04 118 VAL A N 1
ATOM 769 C CA . VAL A 1 119 ? 27.359 10.092 -11.522 1.00 9.70 118 VAL A CA 1
ATOM 770 C C . VAL A 1 119 ? 25.972 10.254 -12.095 1.00 9.41 118 VAL A C 1
ATOM 771 O O . VAL A 1 119 ? 25.160 11.034 -11.646 1.00 10.48 118 VAL A O 1
ATOM 775 N N . TYR A 1 120 ? 25.604 9.506 -13.143 1.00 9.28 119 TYR A N 1
ATOM 776 C CA . TYR A 1 120 ? 24.362 9.703 -13.873 1.00 9.60 119 TYR A CA 1
ATOM 777 C C . TYR A 1 120 ? 23.679 8.406 -14.294 1.00 10.28 119 TYR A C 1
ATOM 778 O O . TYR A 1 120 ? 24.353 7.384 -14.487 1.00 10.22 119 TYR A O 1
ATOM 787 N N . ASP A 1 121 ? 22.358 8.435 -14.409 1.00 10.96 120 ASP A N 1
ATOM 788 C CA . ASP A 1 121 ? 21.579 7.287 -14.881 1.00 12.12 120 ASP A CA 1
ATOM 789 C C . ASP A 1 121 ? 21.756 7.223 -16.345 1.00 12.49 120 ASP A C 1
ATOM 790 O O . ASP A 1 121 ? 21.513 8.240 -17.062 1.00 12.91 120 ASP A O 1
ATOM 795 N N . PRO A 1 122 ? 22.241 6.145 -16.945 1.00 11.96 121 PRO A N 1
ATOM 796 C CA . PRO A 1 122 ? 22.525 6.099 -18.405 1.00 12.12 121 PRO A CA 1
ATOM 797 C C . PRO A 1 122 ? 21.283 6.060 -19.316 1.00 13.88 121 PRO A C 1
ATOM 798 O O . PRO A 1 122 ? 21.552 6.139 -20.527 1.00 17.57 121 PRO A O 1
ATOM 802 N N . HIS A 1 123 ? 20.184 6.115 -18.745 1.00 14.27 122 HIS A N 1
ATOM 803 C CA . HIS A 1 123 ? 18.963 6.520 -19.567 1.00 15.59 122 HIS A CA 1
ATOM 804 C C . HIS A 1 123 ? 19.045 7.994 -19.978 1.00 21.47 122 HIS A C 1
ATOM 805 O O . HIS A 1 123 ? 18.127 8.450 -20.740 1.00 26.03 122 HIS A O 1
ATOM 812 N N . LEU A 1 124 ? 19.980 8.755 -19.402 1.00 16.83 123 LEU A N 1
ATOM 813 C CA . LEU A 1 124 ? 20.283 10.123 -19.815 1.00 15.57 123 LEU A CA 1
ATOM 814 C C . LEU A 1 124 ? 21.560 10.146 -20.545 1.00 16.18 123 LEU A C 1
ATOM 815 O O . LEU A 1 124 ? 22.559 10.710 -20.090 1.00 14.77 123 LEU A O 1
ATOM 820 N N . PRO A 1 125 ? 21.770 9.545 -21.778 1.00 18.28 124 PRO A N 1
ATOM 821 C CA . PRO A 1 125 ? 23.147 9.652 -22.440 1.00 19.81 124 PRO A CA 1
ATOM 822 C C . PRO A 1 125 ? 23.706 11.010 -22.734 1.00 18.65 124 PRO A C 1
ATOM 823 O O . PRO A 1 125 ? 24.915 11.345 -22.784 1.00 21.06 124 PRO A O 1
ATOM 827 N N . TRP A 1 126 ? 22.752 11.927 -22.945 1.00 16.07 125 TRP A N 1
ATOM 828 C CA . TRP A 1 126 ? 23.106 13.267 -23.231 1.00 18.53 125 TRP A CA 1
ATOM 829 C C . TRP A 1 126 ? 23.908 13.841 -22.082 1.00 18.42 125 TRP A C 1
ATOM 830 O O . TRP A 1 126 ? 24.677 14.800 -22.159 1.00 20.40 125 TRP A O 1
ATOM 841 N N . ALA A 1 127 ? 23.644 13.278 -20.881 1.00 16.30 126 ALA A N 1
ATOM 842 C CA . ALA A 1 127 ? 24.337 13.865 -19.715 1.00 17.37 126 ALA A CA 1
ATOM 843 C C . ALA A 1 127 ? 25.796 13.560 -19.704 1.00 15.92 126 ALA A C 1
ATOM 844 O O . ALA A 1 127 ? 26.627 14.399 -19.363 1.00 15.52 126 ALA A O 1
ATOM 846 N N . ARG A 1 128 ? 26.175 12.412 -20.152 1.00 14.99 127 ARG A N 1
ATOM 847 C CA . ARG A 1 128 ? 27.543 12.055 -20.312 1.00 18.24 127 ARG A CA 1
ATOM 848 C C . ARG A 1 128 ? 28.238 12.981 -21.369 1.00 17.13 127 ARG A C 1
ATOM 849 O O . ARG A 1 128 ? 29.274 13.550 -21.018 1.00 17.02 127 ARG A O 1
ATOM 857 N N . ARG A 1 129 ? 27.592 13.170 -22.519 1.00 18.69 128 ARG A N 1
ATOM 858 C CA A ARG A 1 129 ? 28.202 14.003 -23.533 0.50 19.04 128 ARG A CA 1
ATOM 859 C CA B ARG A 1 129 ? 28.214 14.007 -23.572 0.50 21.04 128 ARG A CA 1
ATOM 860 C C . ARG A 1 129 ? 28.394 15.456 -23.072 1.00 17.15 128 ARG A C 1
ATOM 861 O O . ARG A 1 129 ? 29.422 16.029 -23.296 1.00 16.65 128 ARG A O 1
ATOM 876 N N . VAL A 1 130 ? 27.420 15.996 -22.337 1.00 14.93 129 VAL A N 1
ATOM 877 C CA . VAL A 1 130 ? 27.491 17.310 -21.798 1.00 14.79 129 VAL A CA 1
ATOM 878 C C . VAL A 1 130 ? 28.648 17.421 -20.838 1.00 15.20 129 VAL A C 1
ATOM 879 O O . VAL A 1 130 ? 29.489 18.338 -20.758 1.00 16.22 129 VAL A O 1
ATOM 883 N N . ALA A 1 131 ? 28.751 16.450 -19.898 1.00 14.06 130 ALA A N 1
ATOM 884 C CA . ALA A 1 131 ? 29.800 16.515 -18.936 1.00 14.90 130 ALA A CA 1
ATOM 885 C C . ALA A 1 131 ? 31.184 16.364 -19.460 1.00 14.99 130 ALA A C 1
ATOM 886 O O . ALA A 1 131 ? 32.070 17.084 -19.041 1.00 15.90 130 ALA A O 1
ATOM 888 N N . ARG A 1 132 ? 31.369 15.432 -20.348 1.00 15.77 131 ARG A N 1
ATOM 889 C CA . ARG A 1 132 ? 32.652 15.190 -20.954 1.00 17.48 131 ARG A CA 1
ATOM 890 C C . ARG A 1 132 ? 33.049 16.439 -21.771 1.00 17.32 131 ARG A C 1
ATOM 891 O O . ARG A 1 132 ? 34.166 16.826 -21.698 1.00 20.27 131 ARG A O 1
ATOM 899 N N . ALA A 1 133 ? 32.058 17.047 -22.384 1.00 19.09 132 ALA A N 1
ATOM 900 C CA . ALA A 1 133 ? 32.426 18.330 -23.148 1.00 19.95 132 ALA A CA 1
ATOM 901 C C . ALA A 1 133 ? 32.777 19.448 -22.270 1.00 22.05 132 ALA A C 1
ATOM 902 O O . ALA A 1 133 ? 33.607 20.308 -22.695 1.00 21.96 132 ALA A O 1
ATOM 904 N N . ALA A 1 134 ? 32.429 19.452 -20.994 1.00 18.59 133 ALA A N 1
ATOM 905 C CA . ALA A 1 134 ? 32.889 20.344 -19.936 1.00 18.90 133 ALA A CA 1
ATOM 906 C C . ALA A 1 134 ? 34.124 19.936 -19.182 1.00 17.58 133 ALA A C 1
ATOM 907 O O . ALA A 1 134 ? 34.506 20.584 -18.155 1.00 22.89 133 ALA A O 1
ATOM 909 N N . GLY A 1 135 ? 34.703 18.805 -19.588 1.00 17.79 134 GLY A N 1
ATOM 910 C CA . GLY A 1 135 ? 35.862 18.273 -18.960 1.00 19.67 134 GLY A CA 1
ATOM 911 C C . GLY A 1 135 ? 35.641 17.598 -17.606 1.00 18.63 134 GLY A C 1
ATOM 912 O O . GLY A 1 135 ? 36.551 17.496 -16.819 1.00 22.36 134 GLY A O 1
ATOM 913 N N . VAL A 1 136 ? 34.397 17.153 -17.346 1.00 17.29 135 VAL A N 1
ATOM 914 C CA . VAL A 1 136 ? 33.991 16.564 -16.044 1.00 16.14 135 VAL A CA 1
ATOM 915 C C . VAL A 1 136 ? 33.970 15.074 -16.280 1.00 14.27 135 VAL A C 1
ATOM 916 O O . VAL A 1 136 ? 33.512 14.540 -17.267 1.00 14.70 135 VAL A O 1
ATOM 920 N N . ALA A 1 137 ? 34.604 14.353 -15.359 1.00 13.19 136 ALA A N 1
ATOM 921 C CA . ALA A 1 137 ? 34.613 12.843 -15.414 1.00 12.82 136 ALA A CA 1
ATOM 922 C C . ALA A 1 137 ? 33.164 12.331 -15.218 1.00 12.00 136 ALA A C 1
ATOM 923 O O . ALA A 1 137 ? 32.295 12.987 -14.668 1.00 12.14 136 ALA A O 1
ATOM 925 N N . THR A 1 138 ? 32.928 11.149 -15.767 1.00 12.26 137 THR A N 1
ATOM 926 C CA . THR A 1 138 ? 31.574 10.570 -15.838 1.00 12.05 137 THR A CA 1
ATOM 927 C C . THR A 1 138 ? 31.573 9.158 -15.281 1.00 11.91 137 THR A C 1
ATOM 928 O O . THR A 1 138 ? 32.477 8.347 -15.540 1.00 13.07 137 THR A O 1
ATOM 932 N N . ALA A 1 139 ? 30.507 8.852 -14.556 1.00 10.45 138 ALA A N 1
ATOM 933 C CA . ALA A 1 139 ? 30.353 7.521 -13.910 1.00 10.73 138 ALA A CA 1
ATOM 934 C C . ALA A 1 139 ? 28.891 7.107 -14.140 1.00 9.86 138 ALA A C 1
ATOM 935 O O . ALA A 1 139 ? 28.000 7.689 -13.521 1.00 10.75 138 ALA A O 1
ATOM 937 N N . ALA A 1 140 ? 28.651 6.131 -15.014 1.00 9.27 139 ALA A N 1
ATOM 938 C CA . ALA A 1 140 ? 27.334 5.647 -15.216 1.00 9.65 139 ALA A CA 1
ATOM 939 C C . ALA A 1 140 ? 26.882 4.828 -13.944 1.00 10.03 139 ALA A C 1
ATOM 940 O O . ALA A 1 140 ? 27.681 4.087 -13.385 1.00 10.79 139 ALA A O 1
ATOM 942 N N . PHE A 1 141 ? 25.638 4.971 -13.572 1.00 9.11 140 PHE A N 1
ATOM 943 C CA . PHE A 1 141 ? 25.020 4.301 -12.389 1.00 8.60 140 PHE A CA 1
ATOM 944 C C . PHE A 1 141 ? 23.847 3.517 -12.857 1.00 9.29 140 PHE A C 1
ATOM 945 O O . PHE A 1 141 ? 22.796 4.038 -13.178 1.00 10.62 140 PHE A O 1
ATOM 953 N N . LEU A 1 142 ? 24.076 2.186 -13.033 1.00 9.83 141 LEU A N 1
ATOM 954 C CA . LEU A 1 142 ? 22.981 1.261 -13.493 1.00 9.98 141 LEU A CA 1
ATOM 955 C C . LEU A 1 142 ? 22.142 0.846 -12.325 1.00 11.45 141 LEU A C 1
ATOM 956 O O . LEU A 1 142 ? 22.651 0.223 -11.380 1.00 12.02 141 LEU A O 1
ATOM 961 N N . SER A 1 143 ? 20.852 1.066 -12.425 1.00 12.67 142 SER A N 1
ATOM 962 C CA . SER A 1 143 ? 19.958 0.748 -11.415 1.00 13.95 142 SER A CA 1
ATOM 963 C C . SER A 1 143 ? 19.109 -0.478 -11.658 1.00 13.26 142 SER A C 1
ATOM 964 O O . SER A 1 143 ? 18.006 -0.600 -11.140 1.00 19.51 142 SER A O 1
ATOM 967 N N . GLN A 1 144 ? 19.544 -1.392 -12.491 1.00 11.56 143 GLN A N 1
ATOM 968 C CA . GLN A 1 144 ? 18.830 -2.584 -12.845 1.00 10.59 143 GLN A CA 1
ATOM 969 C C . GLN A 1 144 ? 19.783 -3.790 -12.702 1.00 9.07 143 GLN A C 1
ATOM 970 O O . GLN A 1 144 ? 21.032 -3.545 -12.680 1.00 9.84 143 GLN A O 1
ATOM 976 N N . PRO A 1 145 ? 19.285 -4.975 -12.613 1.00 9.42 144 PRO A N 1
ATOM 977 C CA . PRO A 1 145 ? 20.172 -6.128 -12.330 1.00 8.84 144 PRO A CA 1
ATOM 978 C C . PRO A 1 145 ? 21.122 -6.388 -13.496 1.00 8.20 144 PRO A C 1
ATOM 979 O O . PRO A 1 145 ? 20.781 -6.144 -14.662 1.00 8.66 144 PRO A O 1
ATOM 983 N N . CYS A 1 146 ? 22.282 -6.924 -13.177 1.00 8.16 145 CYS A N 1
ATOM 984 C CA . CYS A 1 146 ? 23.263 -7.294 -14.176 1.00 8.50 145 CYS A CA 1
ATOM 985 C C . CYS A 1 146 ? 22.681 -8.215 -15.181 1.00 9.39 145 CYS A C 1
ATOM 986 O O . CYS A 1 146 ? 23.005 -8.137 -16.387 1.00 8.42 145 CYS A O 1
ATOM 989 N N . ALA A 1 147 ? 21.775 -9.131 -14.838 1.00 8.21 146 ALA A N 1
ATOM 990 C CA . ALA A 1 147 ? 21.207 -10.060 -15.814 1.00 8.09 146 ALA A CA 1
ATOM 991 C C . ALA A 1 147 ? 20.509 -9.352 -16.878 1.00 9.10 146 ALA A C 1
ATOM 992 O O . ALA A 1 147 ? 20.546 -9.771 -18.088 1.00 11.35 146 ALA A O 1
ATOM 994 N N . VAL A 1 148 ? 19.712 -8.333 -16.580 1.00 8.58 147 VAL A N 1
ATOM 995 C CA . VAL A 1 148 ? 18.968 -7.539 -17.572 1.00 8.41 147 VAL A CA 1
ATOM 996 C C . VAL A 1 148 ? 19.912 -6.607 -18.267 1.00 9.56 147 VAL A C 1
ATOM 997 O O . VAL A 1 148 ? 19.888 -6.594 -19.569 1.00 9.91 147 VAL A O 1
ATOM 1001 N N . ASP A 1 149 ? 20.786 -5.952 -17.586 1.00 9.07 148 ASP A N 1
ATOM 1002 C CA . ASP A 1 149 ? 21.679 -4.953 -18.195 1.00 10.28 148 ASP A CA 1
ATOM 1003 C C . ASP A 1 149 ? 22.520 -5.642 -19.229 1.00 9.06 148 ASP A C 1
ATOM 1004 O O . ASP A 1 149 ? 22.727 -5.090 -20.336 1.00 9.55 148 ASP A O 1
ATOM 1009 N N . LEU A 1 150 ? 23.037 -6.833 -18.999 1.00 7.72 149 LEU A N 1
ATOM 1010 C CA . LEU A 1 150 ? 23.951 -7.461 -19.986 1.00 7.98 149 LEU A CA 1
ATOM 1011 C C . LEU A 1 150 ? 23.160 -7.816 -21.210 1.00 8.92 149 LEU A C 1
ATOM 1012 O O . LEU A 1 150 ? 23.835 -7.778 -22.310 1.00 8.79 149 LEU A O 1
ATOM 1017 N N . ILE A 1 151 ? 21.912 -8.188 -21.181 1.00 8.14 150 ILE A N 1
ATOM 1018 C CA . ILE A 1 151 ? 21.154 -8.487 -22.379 1.00 8.53 150 ILE A CA 1
ATOM 1019 C C . ILE A 1 151 ? 21.019 -7.263 -23.193 1.00 9.03 150 ILE A C 1
ATOM 1020 O O . ILE A 1 151 ? 21.303 -7.287 -24.450 1.00 9.71 150 ILE A O 1
ATOM 1025 N N . TYR A 1 152 ? 20.670 -6.131 -22.647 1.00 8.92 151 TYR A N 1
ATOM 1026 C CA . TYR A 1 152 ? 20.585 -4.849 -23.388 1.00 8.94 151 TYR A CA 1
ATOM 1027 C C . TYR A 1 152 ? 21.920 -4.552 -23.934 1.00 10.34 151 TYR A C 1
ATOM 1028 O O . TYR A 1 152 ? 22.028 -4.074 -25.120 1.00 10.98 151 TYR A O 1
ATOM 1037 N N . GLY A 1 153 ? 23.029 -4.748 -23.251 1.00 9.11 152 GLY A N 1
ATOM 1038 C CA . GLY A 1 153 ? 24.343 -4.423 -23.748 1.00 8.67 152 GLY A CA 1
ATOM 1039 C C . GLY A 1 153 ? 24.726 -5.305 -24.896 1.00 9.97 152 GLY A C 1
ATOM 1040 O O . GLY A 1 153 ? 25.444 -4.804 -25.797 1.00 9.71 152 GLY A O 1
ATOM 1041 N N . GLU A 1 154 ? 24.336 -6.560 -24.949 1.00 9.48 153 GLU A N 1
ATOM 1042 C CA . GLU A 1 154 ? 24.656 -7.391 -26.077 1.00 10.02 153 GLU A CA 1
ATOM 1043 C C . GLU A 1 154 ? 23.978 -6.892 -27.334 1.00 9.88 153 GLU A C 1
ATOM 1044 O O . GLU A 1 154 ? 24.520 -7.011 -28.456 1.00 11.11 153 GLU A O 1
ATOM 1050 N N . VAL A 1 155 ? 22.793 -6.383 -27.234 1.00 10.13 154 VAL A N 1
ATOM 1051 C CA . VAL A 1 155 ? 22.088 -5.742 -28.392 1.00 10.65 154 VAL A CA 1
ATOM 1052 C C . VAL A 1 155 ? 22.774 -4.504 -28.711 1.00 10.22 154 VAL A C 1
ATOM 1053 O O . VAL A 1 155 ? 23.111 -4.208 -29.922 1.00 10.41 154 VAL A O 1
ATOM 1057 N N . CYS A 1 156 ? 23.154 -3.633 -27.814 1.00 9.93 155 CYS A N 1
ATOM 1058 C CA . CYS A 1 156 ? 23.845 -2.355 -28.094 1.00 10.44 155 CYS A CA 1
ATOM 1059 C C . CYS A 1 156 ? 25.085 -2.680 -28.876 1.00 11.53 155 CYS A C 1
ATOM 1060 O O . CYS A 1 156 ? 25.465 -2.012 -29.916 1.00 12.03 155 CYS A O 1
ATOM 1063 N N . ALA A 1 157 ? 25.873 -3.639 -28.451 1.00 9.88 156 ALA A N 1
ATOM 1064 C CA . ALA A 1 157 ? 27.179 -4.019 -29.042 1.00 10.24 156 ALA A CA 1
ATOM 1065 C C . ALA A 1 157 ? 27.048 -4.804 -30.350 1.00 10.50 156 ALA A C 1
ATOM 1066 O O . ALA A 1 157 ? 28.039 -5.237 -30.905 1.00 11.62 156 ALA A O 1
ATOM 1068 N N . ARG A 1 158 ? 25.834 -4.984 -30.812 1.00 9.75 157 ARG A N 1
ATOM 1069 C CA . ARG A 1 158 ? 25.539 -5.663 -32.097 1.00 11.39 157 ARG A CA 1
ATOM 1070 C C . ARG A 1 158 ? 26.014 -7.073 -32.139 1.00 12.02 157 ARG A C 1
ATOM 1071 O O . ARG A 1 158 ? 26.266 -7.664 -33.180 1.00 12.93 157 ARG A O 1
ATOM 1079 N N . ARG A 1 159 ? 26.012 -7.766 -30.994 1.00 10.43 158 ARG A N 1
ATOM 1080 C CA . ARG A 1 159 ? 26.144 -9.215 -30.873 1.00 10.61 158 ARG A CA 1
ATOM 1081 C C . ARG A 1 159 ? 24.881 -10.019 -30.875 1.00 11.50 158 ARG A C 1
ATOM 1082 O O . ARG A 1 159 ? 24.951 -11.206 -31.140 1.00 13.40 158 ARG A O 1
ATOM 1090 N N . LEU A 1 160 ? 23.764 -9.344 -30.577 1.00 11.14 159 LEU A N 1
ATOM 1091 C CA . LEU A 1 160 ? 22.416 -9.880 -30.707 1.00 12.50 159 LEU A CA 1
ATOM 1092 C C . LEU A 1 160 ? 21.541 -8.906 -31.479 1.00 12.16 159 LEU A C 1
ATOM 1093 O O . LEU A 1 160 ? 21.637 -7.714 -31.240 1.00 13.08 159 LEU A O 1
ATOM 1098 N N . ALA A 1 161 ? 20.828 -9.456 -32.461 1.00 13.09 160 ALA A N 1
ATOM 1099 C CA . ALA A 1 161 ? 19.834 -8.699 -33.131 1.00 13.15 160 ALA A CA 1
ATOM 1100 C C . ALA A 1 161 ? 18.510 -8.510 -32.386 1.00 15.41 160 ALA A C 1
ATOM 1101 O O . ALA A 1 161 ? 18.228 -9.311 -31.439 1.00 18.54 160 ALA A O 1
ATOM 1103 N N . LEU A 1 162 ? 17.636 -7.586 -32.727 1.00 13.81 161 LEU A N 1
ATOM 1104 C CA . LEU A 1 162 ? 16.267 -7.543 -32.268 1.00 14.22 161 LEU A CA 1
ATOM 1105 C C . LEU A 1 162 ? 15.387 -8.386 -33.082 1.00 18.30 161 LEU A C 1
ATOM 1106 O O . LEU A 1 162 ? 15.607 -8.430 -34.335 1.00 18.94 161 LEU A O 1
ATOM 1111 N N . PRO A 1 163 ? 14.442 -9.098 -32.555 1.00 14.91 162 PRO A N 1
ATOM 1112 C CA . PRO A 1 163 ? 14.192 -9.210 -31.083 1.00 13.30 162 PRO A CA 1
ATOM 1113 C C . PRO A 1 163 ? 15.064 -10.266 -30.518 1.00 14.45 162 PRO A C 1
ATOM 1114 O O . PRO A 1 163 ? 15.476 -11.232 -31.071 1.00 15.50 162 PRO A O 1
ATOM 1118 N N . VAL A 1 164 ? 15.356 -10.078 -29.182 1.00 13.54 163 VAL A N 1
ATOM 1119 C CA . VAL A 1 164 ? 16.058 -11.077 -28.416 1.00 14.63 163 VAL A CA 1
ATOM 1120 C C . VAL A 1 164 ? 15.121 -12.279 -28.116 1.00 13.60 163 VAL A C 1
ATOM 1121 O O . VAL A 1 164 ? 13.950 -12.007 -27.727 1.00 14.02 163 VAL A O 1
ATOM 1125 N N . THR A 1 165 ? 15.590 -13.495 -28.287 1.00 13.38 164 THR A N 1
ATOM 1126 C CA . THR A 1 165 ? 14.748 -14.649 -28.138 1.00 15.78 164 THR A CA 1
ATOM 1127 C C . THR A 1 165 ? 15.232 -15.496 -27.014 1.00 15.47 164 THR A C 1
ATOM 1128 O O . THR A 1 165 ? 16.379 -15.419 -26.527 1.00 15.22 164 THR A O 1
ATOM 1132 N N . PRO A 1 166 ? 14.359 -16.485 -26.560 1.00 15.07 165 PRO A N 1
ATOM 1133 C CA . PRO A 1 166 ? 14.848 -17.460 -25.706 1.00 15.02 165 PRO A CA 1
ATOM 1134 C C . PRO A 1 166 ? 16.079 -18.256 -26.125 1.00 14.68 165 PRO A C 1
ATOM 1135 O O . PRO A 1 166 ? 16.938 -18.613 -25.323 1.00 14.90 165 PRO A O 1
ATOM 1139 N N . THR A 1 167 ? 16.172 -18.505 -27.467 1.00 16.16 166 THR A N 1
ATOM 1140 C CA . THR A 1 167 ? 17.367 -19.135 -27.957 1.00 16.06 166 THR A CA 1
ATOM 1141 C C . THR A 1 167 ? 18.627 -18.344 -27.694 1.00 13.65 166 THR A C 1
ATOM 1142 O O . THR A 1 167 ? 19.642 -18.837 -27.341 1.00 14.51 166 THR A O 1
ATOM 1146 N N . ASP A 1 168 ? 18.519 -17.039 -27.914 1.00 15.83 167 ASP A N 1
ATOM 1147 C CA . ASP A 1 168 ? 19.653 -16.152 -27.569 1.00 14.80 167 ASP A CA 1
ATOM 1148 C C . ASP A 1 168 ? 20.058 -16.192 -26.066 1.00 14.09 167 ASP A C 1
ATOM 1149 O O . ASP A 1 168 ? 21.163 -16.316 -25.706 1.00 13.90 167 ASP A O 1
ATOM 1154 N N . ALA A 1 169 ? 18.979 -16.170 -25.256 1.00 13.73 168 ALA A N 1
ATOM 1155 C CA . ALA A 1 169 ? 19.259 -16.311 -23.769 1.00 13.88 168 ALA A CA 1
ATOM 1156 C C . ALA A 1 169 ? 19.841 -17.627 -23.351 1.00 13.22 168 ALA A C 1
ATOM 1157 O O . ALA A 1 169 ? 20.685 -17.763 -22.504 1.00 14.01 168 ALA A O 1
ATOM 1159 N N . ARG A 1 170 ? 19.380 -18.715 -24.025 1.00 14.94 169 ARG A N 1
ATOM 1160 C CA . ARG A 1 170 ? 19.940 -20.022 -23.792 1.00 15.29 169 ARG A CA 1
ATOM 1161 C C . ARG A 1 170 ? 21.427 -20.095 -24.107 1.00 14.24 169 ARG A C 1
ATOM 1162 O O . ARG A 1 170 ? 22.211 -20.732 -23.386 1.00 14.36 169 ARG A O 1
ATOM 1170 N N . GLY A 1 171 ? 21.856 -19.371 -25.220 1.00 13.57 170 GLY A N 1
ATOM 1171 C CA . GLY A 1 171 ? 23.271 -19.305 -25.449 1.00 13.67 170 GLY A CA 1
ATOM 1172 C C . GLY A 1 171 ? 24.111 -18.669 -24.394 1.00 10.90 170 GLY A C 1
ATOM 1173 O O . GLY A 1 171 ? 25.154 -19.077 -24.027 1.00 12.92 170 GLY A O 1
ATOM 1174 N N . LEU A 1 172 ? 23.523 -17.524 -23.906 1.00 13.27 171 LEU A N 1
ATOM 1175 C CA . LEU A 1 172 ? 24.199 -16.863 -22.791 1.00 12.26 171 LEU A CA 1
ATOM 1176 C C . LEU A 1 172 ? 24.326 -17.682 -21.530 1.00 11.18 171 LEU A C 1
ATOM 1177 O O . LEU A 1 172 ? 25.291 -17.677 -20.855 1.00 12.77 171 LEU A O 1
ATOM 1182 N N . TYR A 1 173 ? 23.241 -18.469 -21.285 1.00 11.64 172 TYR A N 1
ATOM 1183 C CA . TYR A 1 173 ? 23.309 -19.490 -20.206 1.00 11.71 172 TYR A CA 1
ATOM 1184 C C . TYR A 1 173 ? 24.415 -20.565 -20.396 1.00 11.76 172 TYR A C 1
ATOM 1185 O O . TYR A 1 173 ? 25.200 -20.820 -19.562 1.00 14.27 172 TYR A O 1
ATOM 1194 N N . ALA A 1 174 ? 24.394 -21.094 -21.652 1.00 14.16 173 ALA A N 1
ATOM 1195 C CA . ALA A 1 174 ? 25.343 -22.137 -21.961 1.00 14.76 173 ALA A CA 1
ATOM 1196 C C . ALA A 1 174 ? 26.759 -21.689 -21.920 1.00 15.03 173 ALA A C 1
ATOM 1197 O O . ALA A 1 174 ? 27.655 -22.433 -21.562 1.00 17.13 173 ALA A O 1
ATOM 1199 N N . ARG A 1 175 ? 26.973 -20.380 -22.230 1.00 12.93 174 ARG A N 1
ATOM 1200 C CA A ARG A 1 175 ? 28.268 -19.784 -22.187 0.50 13.87 174 ARG A CA 1
ATOM 1201 C CA B ARG A 1 175 ? 28.277 -19.763 -22.179 0.50 14.79 174 ARG A CA 1
ATOM 1202 C C . ARG A 1 175 ? 28.723 -19.306 -20.778 1.00 14.67 174 ARG A C 1
ATOM 1203 O O . ARG A 1 175 ? 29.791 -18.711 -20.656 1.00 18.06 174 ARG A O 1
ATOM 1218 N N . GLY A 1 176 ? 27.862 -19.492 -19.756 1.00 14.43 175 GLY A N 1
ATOM 1219 C CA . GLY A 1 176 ? 28.238 -19.145 -18.408 1.00 13.41 175 GLY A CA 1
ATOM 1220 C C . GLY A 1 176 ? 28.069 -17.672 -18.053 1.00 11.87 175 GLY A C 1
ATOM 1221 O O . GLY A 1 176 ? 28.722 -17.215 -17.157 1.00 14.07 175 GLY A O 1
ATOM 1222 N N . VAL A 1 177 ? 27.261 -16.983 -18.824 1.00 11.69 176 VAL A N 1
ATOM 1223 C CA . VAL A 1 177 ? 27.122 -15.466 -18.645 1.00 11.31 176 VAL A CA 1
ATOM 1224 C C . VAL A 1 177 ? 25.839 -15.273 -17.860 1.00 11.09 176 VAL A C 1
ATOM 1225 O O . VAL A 1 177 ? 25.861 -14.436 -16.920 1.00 11.83 176 VAL A O 1
ATOM 1229 N N . LEU A 1 178 ? 24.710 -15.916 -18.186 1.00 10.47 177 LEU A N 1
ATOM 1230 C CA . LEU A 1 178 ? 23.507 -15.932 -17.343 1.00 10.64 177 LEU A CA 1
ATOM 1231 C C . LEU A 1 178 ? 23.458 -17.118 -16.523 1.00 11.08 177 LEU A C 1
ATOM 1232 O O . LEU A 1 178 ? 23.796 -18.237 -17.051 1.00 13.75 177 LEU A O 1
ATOM 1237 N N . GLY A 1 179 ? 23.065 -17.028 -15.297 1.00 10.74 178 GLY A N 1
ATOM 1238 C CA . GLY A 1 179 ? 23.001 -18.153 -14.445 1.00 12.04 178 GLY A CA 1
ATOM 1239 C C . GLY A 1 179 ? 21.738 -18.967 -14.450 1.00 11.61 178 GLY A C 1
ATOM 1240 O O . GLY A 1 179 ? 21.586 -19.964 -13.728 1.00 13.92 178 GLY A O 1
ATOM 1241 N N . VAL A 1 180 ? 20.755 -18.515 -15.213 1.00 10.76 179 VAL A N 1
ATOM 1242 C CA A VAL A 1 180 ? 19.524 -19.287 -15.406 0.50 12.54 179 VAL A CA 1
ATOM 1243 C CA B VAL A 1 180 ? 19.405 -19.072 -15.360 0.50 12.36 179 VAL A CA 1
ATOM 1244 C C . VAL A 1 180 ? 19.108 -19.154 -16.875 1.00 12.80 179 VAL A C 1
ATOM 1245 O O . VAL A 1 180 ? 19.458 -18.223 -17.633 1.00 11.95 179 VAL A O 1
ATOM 1252 N N . GLU A 1 181 ? 18.321 -20.142 -17.318 1.00 12.14 180 GLU A N 1
ATOM 1253 C CA . GLU A 1 181 ? 17.798 -20.237 -18.689 1.00 13.88 180 GLU A CA 1
ATOM 1254 C C . GLU A 1 181 ? 16.524 -19.556 -18.722 1.00 12.10 180 GLU A C 1
ATOM 1255 O O . GLU A 1 181 ? 15.504 -19.918 -18.052 1.00 14.89 180 GLU A O 1
ATOM 1261 N N . LEU A 1 182 ? 16.379 -18.466 -19.461 1.00 11.09 181 LEU A N 1
ATOM 1262 C CA . LEU A 1 182 ? 15.240 -17.618 -19.572 1.00 12.29 181 LEU A CA 1
ATOM 1263 C C . LEU A 1 182 ? 14.264 -18.045 -20.698 1.00 14.86 181 LEU A C 1
ATOM 1264 O O . LEU A 1 182 ? 14.717 -18.162 -21.853 1.00 16.02 181 LEU A O 1
ATOM 1269 N N . GLY A 1 183 ? 13.070 -18.347 -20.330 1.00 12.73 182 GLY A N 1
ATOM 1270 C CA . GLY A 1 183 ? 12.067 -18.653 -21.364 1.00 12.84 182 GLY A CA 1
ATOM 1271 C C . GLY A 1 183 ? 11.356 -17.447 -21.889 1.00 13.94 182 GLY A C 1
ATOM 1272 O O . GLY A 1 183 ? 11.701 -16.273 -21.563 1.00 11.88 182 GLY A O 1
ATOM 1273 N N . PRO A 1 184 ? 10.286 -17.574 -22.739 1.00 13.27 183 PRO A N 1
ATOM 1274 C CA . PRO A 1 184 ? 9.602 -16.495 -23.262 1.00 13.58 183 PRO A CA 1
ATOM 1275 C C . PRO A 1 184 ? 9.027 -15.471 -22.323 1.00 13.20 183 PRO A C 1
ATOM 1276 O O . PRO A 1 184 ? 8.907 -14.303 -22.643 1.00 14.91 183 PRO A O 1
ATOM 1280 N N . ASP A 1 185 ? 8.639 -15.982 -21.153 1.00 13.45 184 ASP A N 1
ATOM 1281 C CA . ASP A 1 185 ? 7.996 -15.074 -20.175 1.00 13.55 184 ASP A CA 1
ATOM 1282 C C . ASP A 1 185 ? 9.029 -14.516 -19.217 1.00 12.43 184 ASP A C 1
ATOM 1283 O O . ASP A 1 185 ? 8.672 -13.742 -18.320 1.00 12.76 184 ASP A O 1
ATOM 1288 N N . ASP A 1 186 ? 10.289 -14.764 -19.496 1.00 11.93 185 ASP A N 1
ATOM 1289 C CA . ASP A 1 186 ? 11.423 -14.389 -18.600 1.00 12.14 185 ASP A CA 1
ATOM 1290 C C . ASP A 1 186 ? 12.386 -13.446 -19.267 1.00 12.76 185 ASP A C 1
ATOM 1291 O O . ASP A 1 186 ? 13.122 -12.716 -18.569 1.00 12.87 185 ASP A O 1
ATOM 1296 N N . VAL A 1 187 ? 12.465 -13.414 -20.597 1.00 12.38 186 VAL A N 1
ATOM 1297 C CA . VAL A 1 187 ? 13.335 -12.470 -21.265 1.00 12.10 186 VAL A CA 1
ATOM 1298 C C . VAL A 1 187 ? 12.812 -11.047 -21.150 1.00 11.69 186 VAL A C 1
ATOM 1299 O O . VAL A 1 187 ? 11.654 -10.838 -21.018 1.00 13.10 186 VAL A O 1
ATOM 1303 N N . PRO A 1 188 ? 13.673 -10.035 -21.154 1.00 10.88 187 PRO A N 1
ATOM 1304 C CA . PRO A 1 188 ? 13.222 -8.676 -21.022 1.00 11.43 187 PRO A CA 1
ATOM 1305 C C . PRO A 1 188 ? 12.278 -8.225 -22.133 1.00 11.89 187 PRO A C 1
ATOM 1306 O O . PRO A 1 188 ? 12.786 -8.209 -23.267 1.00 12.15 187 PRO A O 1
ATOM 1310 N N . PRO A 1 189 ? 11.042 -7.844 -21.892 1.00 10.68 188 PRO A N 1
ATOM 1311 C CA . PRO A 1 189 ? 10.123 -7.544 -23.007 1.00 11.62 188 PRO A CA 1
ATOM 1312 C C . PRO A 1 189 ? 10.591 -6.386 -23.802 1.00 11.46 188 PRO A C 1
ATOM 1313 O O . PRO A 1 189 ? 10.254 -6.340 -25.022 1.00 13.54 188 PRO A O 1
ATOM 1317 N N . PHE A 1 190 ? 11.293 -5.435 -23.304 1.00 11.37 189 PHE A N 1
ATOM 1318 C CA . PHE A 1 190 ? 11.697 -4.194 -24.084 1.00 11.47 189 PHE A CA 1
ATOM 1319 C C . PHE A 1 190 ? 12.579 -4.650 -25.232 1.00 15.47 189 PHE A C 1
ATOM 1320 O O . PHE A 1 190 ? 12.656 -3.884 -26.170 1.00 15.31 189 PHE A O 1
ATOM 1328 N N . VAL A 1 191 ? 13.287 -5.752 -25.154 1.00 11.52 190 VAL A N 1
ATOM 1329 C CA . VAL A 1 191 ? 14.006 -6.312 -26.311 1.00 13.08 190 VAL A CA 1
ATOM 1330 C C . VAL A 1 191 ? 13.438 -7.538 -26.844 1.00 13.03 190 VAL A C 1
ATOM 1331 O O . VAL A 1 191 ? 13.779 -7.895 -28.024 1.00 12.92 190 VAL A O 1
ATOM 1335 N N . ALA A 1 192 ? 12.609 -8.339 -26.168 1.00 12.41 191 ALA A N 1
ATOM 1336 C CA . ALA A 1 192 ? 12.011 -9.560 -26.676 1.00 13.18 191 ALA A CA 1
ATOM 1337 C C . ALA A 1 192 ? 10.722 -9.222 -27.441 1.00 13.43 191 ALA A C 1
ATOM 1338 O O . ALA A 1 192 ? 10.361 -10.036 -28.337 1.00 15.87 191 ALA A O 1
ATOM 1340 N N . ALA A 1 193 ? 10.059 -8.161 -27.142 1.00 13.76 192 ALA A N 1
ATOM 1341 C CA . ALA A 1 193 ? 8.821 -7.670 -27.814 1.00 15.84 192 ALA A CA 1
ATOM 1342 C C . ALA A 1 193 ? 8.897 -6.141 -27.968 1.00 15.88 192 ALA A C 1
ATOM 1343 O O . ALA A 1 193 ? 8.158 -5.368 -27.449 1.00 16.07 192 ALA A O 1
ATOM 1345 N N . PRO A 1 194 ? 9.941 -5.729 -28.728 1.00 16.42 193 PRO A N 1
ATOM 1346 C CA . PRO A 1 194 ? 10.197 -4.304 -28.771 1.00 18.73 193 PRO A CA 1
ATOM 1347 C C . PRO A 1 194 ? 9.115 -3.407 -29.409 1.00 19.05 193 PRO A C 1
ATOM 1348 O O . PRO A 1 194 ? 8.978 -2.236 -28.990 1.00 19.00 193 PRO A O 1
ATOM 1352 N N . GLU A 1 195 ? 8.397 -4.062 -30.322 1.00 19.62 194 GLU A N 1
ATOM 1353 C CA . GLU A 1 195 ? 7.276 -3.294 -30.922 1.00 20.37 194 GLU A CA 1
ATOM 1354 C C . GLU A 1 195 ? 6.209 -2.790 -29.920 1.00 19.33 194 GLU A C 1
ATOM 1355 O O . GLU A 1 195 ? 5.417 -1.845 -30.154 1.00 22.23 194 GLU A O 1
ATOM 1361 N N . LEU A 1 196 ? 6.079 -3.424 -28.762 1.00 21.29 195 LEU A N 1
ATOM 1362 C CA . LEU A 1 196 ? 5.187 -2.956 -27.803 1.00 20.12 195 LEU A CA 1
ATOM 1363 C C . LEU A 1 196 ? 5.539 -1.671 -27.169 1.00 20.58 195 LEU A C 1
ATOM 1364 O O . LEU A 1 196 ? 4.708 -0.920 -26.670 1.00 21.56 195 LEU A O 1
ATOM 1369 N N . THR A 1 197 ? 6.863 -1.368 -27.059 1.00 16.96 196 THR A N 1
ATOM 1370 C CA . THR A 1 197 ? 7.333 -0.220 -26.298 1.00 19.85 196 THR A CA 1
ATOM 1371 C C . THR A 1 197 ? 8.535 0.350 -27.014 1.00 19.93 196 THR A C 1
ATOM 1372 O O . THR A 1 197 ? 9.675 0.166 -26.619 1.00 18.68 196 THR A O 1
ATOM 1376 N N . PRO A 1 198 ? 8.378 1.019 -28.158 1.00 18.27 197 PRO A N 1
ATOM 1377 C CA . PRO A 1 198 ? 9.520 1.410 -28.958 1.00 18.93 197 PRO A CA 1
ATOM 1378 C C . PRO A 1 198 ? 10.461 2.320 -28.235 1.00 17.95 197 PRO A C 1
ATOM 1379 O O . PRO A 1 198 ? 11.728 2.142 -28.299 1.00 17.35 197 PRO A O 1
ATOM 1383 N N . ALA A 1 199 ? 9.997 3.330 -27.549 1.00 17.44 198 ALA A N 1
ATOM 1384 C CA . ALA A 1 199 ? 10.865 4.242 -26.840 1.00 18.21 198 ALA A CA 1
ATOM 1385 C C . ALA A 1 199 ? 11.644 3.461 -25.804 1.00 18.20 198 ALA A C 1
ATOM 1386 O O . ALA A 1 199 ? 12.717 3.862 -25.515 1.00 18.27 198 ALA A O 1
ATOM 1388 N N . PHE A 1 200 ? 10.957 2.568 -25.117 1.00 18.26 199 PHE A N 1
ATOM 1389 C CA . PHE A 1 200 ? 11.607 1.923 -23.935 1.00 17.09 199 PHE A CA 1
ATOM 1390 C C . PHE A 1 200 ? 12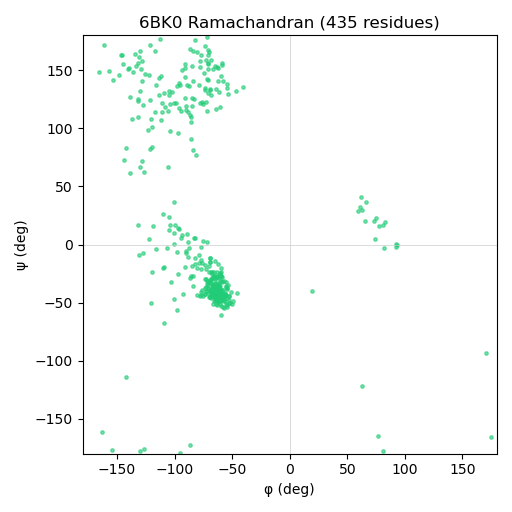.644 0.937 -24.456 1.00 17.06 199 PHE A C 1
ATOM 1391 O O . PHE A 1 200 ? 13.674 0.729 -23.810 1.00 14.29 199 PHE A O 1
ATOM 1399 N N . CYS A 1 201 ? 12.448 0.371 -25.614 1.00 13.65 200 CYS A N 1
ATOM 1400 C CA . CYS A 1 201 ? 13.460 -0.465 -26.313 1.00 13.52 200 CYS A CA 1
ATOM 1401 C C . CYS A 1 201 ? 14.640 0.371 -26.547 1.00 14.68 200 CYS A C 1
ATOM 1402 O O . CYS A 1 201 ? 15.813 0.047 -26.212 1.00 13.11 200 CYS A O 1
ATOM 1405 N N . GLU A 1 202 ? 14.501 1.464 -27.293 1.00 15.86 201 GLU A N 1
ATOM 1406 C CA . GLU A 1 202 ? 15.594 2.360 -27.550 1.00 16.22 201 GLU A CA 1
ATOM 1407 C C . GLU A 1 202 ? 16.294 2.827 -26.280 1.00 14.49 201 GLU A C 1
ATOM 1408 O O . GLU A 1 202 ? 17.531 2.797 -26.279 1.00 15.92 201 GLU A O 1
ATOM 1414 N N . ALA A 1 203 ? 15.581 3.259 -25.266 1.00 14.99 202 ALA A N 1
ATOM 1415 C CA . ALA A 1 203 ? 16.236 3.832 -24.088 1.00 14.54 202 ALA A CA 1
ATOM 1416 C C . ALA A 1 203 ? 17.118 2.684 -23.459 1.00 14.19 202 ALA A C 1
ATOM 1417 O O . ALA A 1 203 ? 18.251 2.953 -22.949 1.00 15.21 202 ALA A O 1
ATOM 1419 N N . SER A 1 204 ? 16.547 1.482 -23.470 1.00 13.29 203 SER A N 1
ATOM 1420 C CA . SER A 1 204 ? 17.244 0.367 -22.765 1.00 13.72 203 SER A CA 1
ATOM 1421 C C . SER A 1 204 ? 18.530 0.012 -23.461 1.00 14.07 203 SER A C 1
ATOM 1422 O O . SER A 1 204 ? 19.573 -0.206 -22.793 1.00 12.58 203 SER A O 1
ATOM 1425 N N . ILE A 1 205 ? 18.580 0.060 -24.750 1.00 13.68 204 ILE A N 1
ATOM 1426 C CA . ILE A 1 205 ? 19.772 -0.232 -25.525 1.00 13.69 204 ILE A CA 1
ATOM 1427 C C . ILE A 1 205 ? 20.763 0.890 -25.501 1.00 13.91 204 ILE A C 1
ATOM 1428 O O . ILE A 1 205 ? 21.969 0.727 -25.297 1.00 14.96 204 ILE A O 1
ATOM 1433 N N . GLU A 1 206 ? 20.284 2.111 -25.654 1.00 15.78 205 GLU A N 1
ATOM 1434 C CA . GLU A 1 206 ? 21.171 3.323 -25.753 1.00 18.43 205 GLU A CA 1
ATOM 1435 C C . GLU A 1 206 ? 21.838 3.633 -24.475 1.00 19.64 205 GLU A C 1
ATOM 1436 O O . GLU A 1 206 ? 22.843 4.434 -24.433 1.00 20.64 205 GLU A O 1
ATOM 1442 N N . GLN A 1 207 ? 21.417 3.096 -23.368 1.00 15.97 206 GLN A N 1
ATOM 1443 C CA . GLN A 1 207 ? 22.142 3.176 -22.062 1.00 16.90 206 GLN A CA 1
ATOM 1444 C C . GLN A 1 207 ? 23.578 2.878 -22.359 1.00 15.04 206 GLN A C 1
ATOM 1445 O O . GLN A 1 207 ? 24.487 3.389 -21.686 1.00 15.78 206 GLN A O 1
ATOM 1451 N N . PHE A 1 208 ? 23.838 1.859 -23.245 1.00 12.40 207 PHE A N 1
ATOM 1452 C CA . PHE A 1 208 ? 25.160 1.331 -23.472 1.00 12.80 207 PHE A CA 1
ATOM 1453 C C . PHE A 1 208 ? 25.927 1.999 -24.555 1.00 13.14 207 PHE A C 1
ATOM 1454 O O . PHE A 1 208 ? 27.097 1.712 -24.655 1.00 15.56 207 PHE A O 1
ATOM 1462 N N . ALA A 1 209 ? 25.310 2.923 -25.274 1.00 14.18 208 ALA A N 1
ATOM 1463 C CA . ALA A 1 209 ? 26.006 3.469 -26.434 1.00 15.70 208 ALA A CA 1
ATOM 1464 C C . ALA A 1 209 ? 26.895 4.617 -25.966 1.00 17.48 208 ALA A C 1
ATOM 1465 O O . ALA A 1 209 ? 26.399 5.733 -25.582 1.00 25.67 208 ALA A O 1
ATOM 1467 N N . GLY A 1 210 ? 28.150 4.356 -26.020 1.00 17.73 209 GLY A N 1
ATOM 1468 C CA . GLY A 1 210 ? 29.083 5.310 -25.445 1.00 19.15 209 GLY A CA 1
ATOM 1469 C C . GLY A 1 210 ? 29.495 5.121 -24.002 1.00 18.89 209 GLY A C 1
ATOM 1470 O O . GLY A 1 210 ? 30.354 5.845 -23.449 1.00 16.71 209 GLY A O 1
ATOM 1471 N N . LEU A 1 211 ? 28.973 4.067 -23.350 1.00 17.70 210 LEU A N 1
ATOM 1472 C CA . LEU A 1 211 ? 29.412 3.736 -22.015 1.00 16.05 210 LEU A CA 1
ATOM 1473 C C . LEU A 1 211 ? 30.905 3.432 -21.923 1.00 16.82 210 LEU A C 1
ATOM 1474 O O . LEU A 1 211 ? 31.561 3.711 -20.876 1.00 18.13 210 LEU A O 1
ATOM 1479 N N . GLU A 1 212 ? 31.540 2.948 -23.007 1.00 15.42 211 GLU A N 1
ATOM 1480 C CA . GLU A 1 212 ? 32.950 2.754 -22.950 1.00 17.49 211 GLU A CA 1
ATOM 1481 C C . GLU A 1 212 ? 33.776 4.025 -22.789 1.00 16.96 211 GLU A C 1
ATOM 1482 O O . GLU A 1 212 ? 34.972 3.983 -22.427 1.00 21.43 211 GLU A O 1
ATOM 1488 N N . ASP A 1 213 ? 33.202 5.179 -22.986 1.00 16.68 212 ASP A N 1
ATOM 1489 C CA . ASP A 1 213 ? 33.848 6.482 -22.836 1.00 19.58 212 ASP A CA 1
ATOM 1490 C C . ASP A 1 213 ? 33.849 6.899 -21.377 1.00 18.45 212 ASP A C 1
ATOM 1491 O O . ASP A 1 213 ? 34.537 7.839 -21.014 1.00 17.15 212 ASP A O 1
ATOM 1496 N N . ASP A 1 214 ? 33.006 6.254 -20.537 1.00 14.91 213 ASP A N 1
ATOM 1497 C CA . ASP A 1 214 ? 32.969 6.736 -19.196 1.00 13.22 213 ASP A CA 1
ATOM 1498 C C . ASP A 1 214 ? 34.220 6.429 -18.396 1.00 14.26 213 ASP A C 1
ATOM 1499 O O . ASP A 1 214 ? 34.836 5.384 -18.551 1.00 16.29 213 ASP A O 1
ATOM 1504 N N . ASP A 1 215 ? 34.490 7.225 -17.388 1.00 12.34 214 ASP A N 1
ATOM 1505 C CA . ASP A 1 215 ? 35.592 6.937 -16.442 1.00 12.07 214 ASP A CA 1
ATOM 1506 C C . ASP A 1 215 ? 35.302 5.690 -15.592 1.00 11.98 214 ASP A C 1
ATOM 1507 O O . ASP A 1 215 ? 36.185 4.940 -15.253 1.00 14.03 214 ASP A O 1
ATOM 1512 N N . ASP A 1 216 ? 34.057 5.582 -15.143 1.00 11.32 215 ASP A N 1
ATOM 1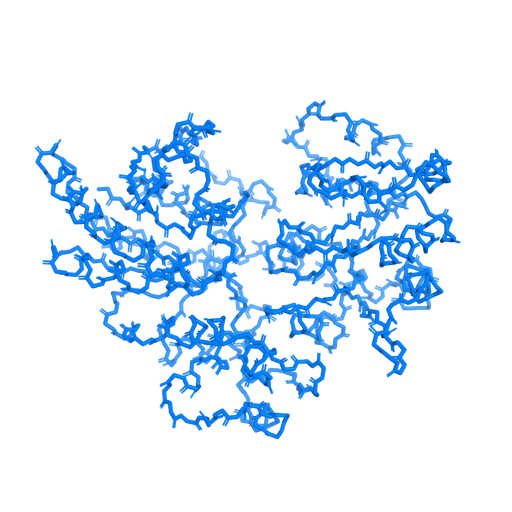513 C CA . ASP A 1 216 ? 33.599 4.511 -14.272 1.00 11.71 215 ASP A CA 1
ATOM 1514 C C . ASP A 1 216 ? 32.249 4.064 -14.680 1.00 11.24 215 ASP A C 1
ATOM 1515 O O . ASP A 1 216 ? 31.425 4.839 -15.177 1.00 10.83 215 ASP A O 1
ATOM 1520 N N . VAL A 1 217 ? 31.940 2.777 -14.403 1.00 10.88 216 VAL A N 1
ATOM 1521 C CA . VAL A 1 217 ? 30.630 2.181 -14.605 1.00 9.93 216 VAL A CA 1
ATOM 1522 C C . VAL A 1 217 ? 30.271 1.433 -13.336 1.00 9.37 216 VAL A C 1
ATOM 1523 O O . VAL A 1 217 ? 31.060 0.619 -12.860 1.00 10.59 216 VAL A O 1
ATOM 1527 N N . LEU A 1 218 ? 29.132 1.785 -12.759 1.00 8.77 217 LEU A N 1
ATOM 1528 C CA . LEU A 1 218 ? 28.677 1.246 -11.419 1.00 8.93 217 LEU A CA 1
ATOM 1529 C C . LEU A 1 218 ? 27.358 0.599 -11.581 1.00 9.08 217 LEU A C 1
ATOM 1530 O O . LEU A 1 218 ? 26.530 1.000 -12.403 1.00 10.25 217 LEU A O 1
ATOM 1535 N N . VAL A 1 219 ? 27.106 -0.469 -10.820 1.00 8.13 218 VAL A N 1
ATOM 1536 C CA A VAL A 1 219 ? 25.820 -1.117 -10.860 0.50 7.41 218 VAL A CA 1
ATOM 1537 C CA B VAL A 1 219 ? 25.830 -1.184 -10.856 0.50 9.02 218 VAL A CA 1
ATOM 1538 C C . VAL A 1 219 ? 25.344 -1.406 -9.432 1.00 7.97 218 VAL A C 1
ATOM 1539 O O . VAL A 1 219 ? 26.089 -1.876 -8.565 1.00 7.57 218 VAL A O 1
ATOM 1546 N N . ASN A 1 220 ? 24.053 -1.134 -9.226 1.00 8.01 219 ASN A N 1
ATOM 1547 C CA . ASN A 1 220 ? 23.391 -1.387 -7.942 1.00 7.28 219 ASN A CA 1
ATOM 1548 C C . ASN A 1 220 ? 22.983 -2.810 -7.815 1.00 8.26 219 ASN A C 1
ATOM 1549 O O . ASN A 1 220 ? 21.820 -3.182 -7.943 1.00 9.60 219 ASN A O 1
ATOM 1554 N N . SER A 1 221 ? 23.964 -3.689 -7.530 1.00 7.60 220 SER A N 1
ATOM 1555 C CA . SER A 1 221 ? 23.759 -5.117 -7.273 1.00 7.33 220 SER A CA 1
ATOM 1556 C C . SER A 1 221 ? 24.904 -5.589 -6.407 1.00 7.29 220 SER A C 1
ATOM 1557 O O . SER A 1 221 ? 25.795 -4.780 -6.065 1.00 8.03 220 SER A O 1
ATOM 1560 N N . PHE A 1 222 ? 24.948 -6.889 -6.112 1.00 7.77 221 PHE A N 1
ATOM 1561 C CA . PHE A 1 222 ? 26.118 -7.454 -5.450 1.00 7.68 221 PHE A CA 1
ATOM 1562 C C . PHE A 1 222 ? 26.467 -8.763 -6.118 1.00 7.35 221 PHE A C 1
ATOM 1563 O O . PHE A 1 222 ? 25.614 -9.494 -6.619 1.00 8.18 221 PHE A O 1
ATOM 1571 N N . SER A 1 223 ? 27.773 -9.064 -6.117 1.00 8.70 222 SER A N 1
ATOM 1572 C CA . SER A 1 223 ? 28.287 -10.203 -6.862 1.00 10.07 222 SER A CA 1
ATOM 1573 C C . SER A 1 223 ? 27.733 -11.512 -6.420 1.00 10.01 222 SER A C 1
ATOM 1574 O O . SER A 1 223 ? 27.448 -12.367 -7.303 1.00 10.99 222 SER A O 1
ATOM 1577 N N . ASP A 1 224 ? 27.533 -11.730 -5.134 1.00 9.22 223 ASP A N 1
ATOM 1578 C CA . ASP A 1 224 ? 27.065 -13.037 -4.734 1.00 10.59 223 ASP A CA 1
ATOM 1579 C C . ASP A 1 224 ? 25.714 -13.355 -5.208 1.00 9.86 223 ASP A C 1
ATOM 1580 O O . ASP A 1 224 ? 25.357 -14.514 -5.401 1.00 11.97 223 ASP A O 1
ATOM 1585 N N . LEU A 1 225 ? 24.879 -12.322 -5.429 1.00 8.15 224 LEU A N 1
ATOM 1586 C CA . LEU A 1 225 ? 23.553 -12.515 -5.895 1.00 8.22 224 LEU A CA 1
ATOM 1587 C C . LEU A 1 225 ? 23.482 -12.995 -7.376 1.00 8.68 224 LEU A C 1
ATOM 1588 O O . LEU A 1 225 ? 22.683 -13.844 -7.761 1.00 10.52 224 LEU A O 1
ATOM 1593 N N . GLU A 1 226 ? 24.346 -12.336 -8.159 1.00 9.64 225 GLU A N 1
ATOM 1594 C CA . GLU A 1 226 ? 24.359 -12.516 -9.627 1.00 11.32 225 GLU A CA 1
ATOM 1595 C C . GLU A 1 226 ? 25.764 -12.776 -10.043 1.00 9.83 225 GLU A C 1
ATOM 1596 O O . GLU A 1 226 ? 26.396 -11.912 -10.739 1.00 10.40 225 GLU A O 1
ATOM 1602 N N . PRO A 1 227 ? 26.413 -13.892 -9.687 1.00 8.70 226 PRO A N 1
ATOM 1603 C CA . PRO A 1 227 ? 27.849 -13.949 -9.870 1.00 8.31 226 PRO A CA 1
ATOM 1604 C C . PRO A 1 227 ? 28.276 -13.982 -11.324 1.00 8.50 226 PRO A C 1
ATOM 1605 O O . PRO A 1 227 ? 29.264 -13.272 -11.656 1.00 9.48 226 PRO A O 1
ATOM 1609 N N . LYS A 1 228 ? 27.664 -14.784 -12.128 1.00 8.63 227 LYS A N 1
ATOM 1610 C CA . LYS A 1 228 ? 28.092 -14.912 -13.520 1.00 8.64 227 LYS A CA 1
ATOM 1611 C C . LYS A 1 228 ? 27.821 -13.603 -14.207 1.00 8.97 227 LYS A C 1
ATOM 1612 O O . LYS A 1 228 ? 28.616 -13.118 -15.063 1.00 9.06 227 LYS A O 1
ATOM 1618 N N . GLU A 1 229 ? 26.719 -12.987 -13.913 1.00 7.98 228 GLU A N 1
ATOM 1619 C CA . GLU A 1 229 ? 26.260 -11.776 -14.610 1.00 7.86 228 GLU A CA 1
ATOM 1620 C C . GLU A 1 229 ? 27.096 -10.586 -14.188 1.00 8.57 228 GLU A C 1
ATOM 1621 O O . GLU A 1 229 ? 27.499 -9.724 -15.046 1.00 8.62 228 GLU A O 1
ATOM 1627 N N . ALA A 1 230 ? 27.393 -10.444 -12.910 1.00 8.36 229 ALA A N 1
ATOM 1628 C CA . ALA A 1 230 ? 28.273 -9.403 -12.461 1.00 8.25 229 ALA A CA 1
ATOM 1629 C C . ALA A 1 230 ? 29.656 -9.583 -12.999 1.00 9.12 229 ALA A C 1
ATOM 1630 O O . ALA A 1 230 ? 30.288 -8.569 -13.375 1.00 9.09 229 ALA A O 1
ATOM 1632 N N . ALA A 1 231 ? 30.175 -10.785 -13.096 1.00 8.80 230 ALA A N 1
ATOM 1633 C CA . ALA A 1 231 ? 31.527 -10.981 -13.634 1.00 8.61 230 ALA A CA 1
ATOM 1634 C C . ALA A 1 231 ? 31.517 -10.616 -15.094 1.00 8.58 230 ALA A C 1
ATOM 1635 O O . ALA A 1 231 ? 32.463 -9.940 -15.524 1.00 10.51 230 ALA A O 1
ATOM 1637 N N . TYR A 1 232 ? 30.494 -10.932 -15.832 1.00 9.08 231 TYR A N 1
ATOM 1638 C CA . TYR A 1 232 ? 30.475 -10.560 -17.297 1.00 9.00 231 TYR A CA 1
ATOM 1639 C C . TYR A 1 232 ? 30.306 -9.080 -17.427 1.00 9.82 231 TYR A C 1
ATOM 1640 O O . TYR A 1 232 ? 30.913 -8.461 -18.319 1.00 10.37 231 TYR A O 1
ATOM 1649 N N . MET A 1 233 ? 29.520 -8.422 -16.588 1.00 8.27 232 MET A N 1
ATOM 1650 C CA . MET A 1 233 ? 29.371 -6.969 -16.693 1.00 8.73 232 MET A CA 1
ATOM 1651 C C . MET A 1 233 ? 30.655 -6.318 -16.352 1.00 9.29 232 MET A C 1
ATOM 1652 O O . MET A 1 233 ? 30.973 -5.255 -16.972 1.00 9.86 232 MET A O 1
ATOM 1657 N N . GLU A 1 234 ? 31.425 -6.833 -15.437 1.00 9.17 233 GLU A N 1
ATOM 1658 C CA . GLU A 1 234 ? 32.754 -6.261 -15.116 1.00 10.78 233 GLU A CA 1
ATOM 1659 C C . GLU A 1 234 ? 33.696 -6.437 -16.289 1.00 12.31 233 GLU A C 1
ATOM 1660 O O . GLU A 1 234 ? 34.379 -5.454 -16.661 1.00 13.00 233 GLU A O 1
ATOM 1666 N N . SER A 1 235 ? 33.840 -7.580 -16.833 1.00 10.78 234 SER A N 1
ATOM 1667 C CA . SER A 1 235 ? 34.800 -7.836 -17.906 1.00 11.29 234 SER A CA 1
ATOM 1668 C C . SER A 1 235 ? 34.372 -7.142 -19.142 1.00 12.04 234 SER A C 1
ATOM 1669 O O . SER A 1 235 ? 35.270 -6.662 -19.893 1.00 15.68 234 SER A O 1
ATOM 1672 N N . THR A 1 236 ? 33.088 -6.924 -19.440 1.00 9.79 235 THR A N 1
ATOM 1673 C CA . THR A 1 236 ? 32.625 -6.432 -20.736 1.00 9.50 235 THR A CA 1
ATOM 1674 C C . THR A 1 236 ? 32.518 -4.951 -20.683 1.00 11.47 235 THR A C 1
ATOM 1675 O O . THR A 1 236 ? 32.885 -4.234 -21.634 1.00 13.59 235 THR A O 1
ATOM 1679 N N . TRP A 1 237 ? 31.988 -4.390 -19.583 1.00 11.00 236 TRP A N 1
ATOM 1680 C CA . TRP A 1 237 ? 31.618 -2.946 -19.491 1.00 10.17 236 TRP A CA 1
ATOM 1681 C C . TRP A 1 237 ? 32.326 -2.266 -18.378 1.00 10.75 236 TRP A C 1
ATOM 1682 O O . TRP A 1 237 ? 32.063 -1.077 -18.156 1.00 11.74 236 TRP A O 1
ATOM 1693 N N . ARG A 1 238 ? 33.255 -2.895 -17.647 1.00 10.64 237 ARG A N 1
ATOM 1694 C CA . ARG A 1 238 ? 33.937 -2.318 -16.492 1.00 10.93 237 ARG A CA 1
ATOM 1695 C C . ARG A 1 238 ? 33.009 -2.054 -15.373 1.00 10.57 237 ARG A C 1
ATOM 1696 O O . ARG A 1 238 ? 33.323 -1.325 -14.443 1.00 11.60 237 ARG A O 1
ATOM 1704 N N . ALA A 1 239 ? 31.822 -2.682 -15.315 1.00 10.30 238 ALA A N 1
ATOM 1705 C CA . ALA A 1 239 ? 30.825 -2.349 -14.287 1.00 10.11 238 ALA A CA 1
ATOM 1706 C C . ALA A 1 239 ? 31.254 -2.883 -12.942 1.00 10.37 238 ALA A C 1
ATOM 1707 O O . ALA A 1 239 ? 31.605 -4.075 -12.846 1.00 12.36 238 ALA A O 1
ATOM 1709 N N . LYS A 1 240 ? 31.182 -2.104 -11.920 1.00 9.16 239 LYS A N 1
ATOM 1710 C CA . LYS A 1 240 ? 31.564 -2.441 -10.556 1.00 8.96 239 LYS A CA 1
ATOM 1711 C C . LYS A 1 240 ? 30.282 -2.448 -9.701 1.00 9.04 239 LYS A C 1
ATOM 1712 O O . LYS A 1 240 ? 29.578 -1.420 -9.648 1.00 8.74 239 LYS A O 1
ATOM 1718 N N . THR A 1 241 ? 30.084 -3.526 -8.975 1.00 7.85 240 THR A N 1
ATOM 1719 C CA . THR A 1 241 ? 28.962 -3.625 -8.042 1.00 9.27 240 THR A CA 1
ATOM 1720 C C . THR A 1 241 ? 29.133 -2.748 -6.825 1.00 8.62 240 THR A C 1
ATOM 1721 O O . THR A 1 241 ? 30.213 -2.731 -6.206 1.00 8.60 240 THR A O 1
ATOM 1725 N N . ILE A 1 242 ? 28.135 -1.956 -6.475 1.00 7.35 241 ILE A N 1
ATOM 1726 C CA . ILE A 1 242 ? 28.180 -0.996 -5.365 1.00 7.96 241 ILE A CA 1
ATOM 1727 C C . ILE A 1 242 ? 26.970 -1.095 -4.479 1.00 7.79 241 ILE A C 1
ATOM 1728 O O . ILE A 1 242 ? 26.724 -0.210 -3.645 1.00 8.19 241 ILE A O 1
ATOM 1733 N N . GLY A 1 243 ? 26.217 -2.215 -4.581 1.00 8.50 242 GLY A N 1
ATOM 1734 C CA . GLY A 1 243 ? 24.977 -2.333 -3.829 1.00 8.24 242 GLY A CA 1
ATOM 1735 C C . GLY A 1 243 ? 24.916 -3.576 -2.997 1.00 8.07 242 GLY A C 1
ATOM 1736 O O . GLY A 1 243 ? 25.850 -4.345 -2.842 1.00 8.56 242 GLY A O 1
ATOM 1737 N N . PRO A 1 244 ? 23.751 -3.794 -2.325 1.00 7.67 243 PRO A N 1
ATOM 1738 C CA . PRO A 1 244 ? 22.551 -2.971 -2.457 1.00 7.30 243 PRO A CA 1
ATOM 1739 C C . PRO A 1 244 ? 22.737 -1.591 -1.884 1.00 8.36 243 PRO A C 1
ATOM 1740 O O . PRO A 1 244 ? 23.113 -1.464 -0.700 1.00 9.04 243 PRO A O 1
ATOM 1744 N N . SER A 1 245 ? 22.424 -0.555 -2.642 1.00 8.20 244 SER A N 1
ATOM 1745 C CA . SER A 1 245 ? 22.605 0.805 -2.207 1.00 8.99 244 SER A CA 1
ATOM 1746 C C . SER A 1 245 ? 21.434 1.298 -1.368 1.00 9.48 244 SER A C 1
ATOM 1747 O O . SER A 1 245 ? 20.511 1.914 -1.905 1.00 10.45 244 SER A O 1
ATOM 1750 N N . LEU A 1 246 ? 21.491 0.918 -0.123 1.00 9.82 245 LEU A N 1
ATOM 1751 C CA . LEU A 1 246 ? 20.388 1.104 0.826 1.00 11.60 245 LEU A CA 1
ATOM 1752 C C . LEU A 1 246 ? 20.952 1.736 2.071 1.00 11.57 245 LEU A C 1
ATOM 1753 O O . LEU A 1 246 ? 22.176 1.765 2.280 1.00 11.71 245 LEU A O 1
ATOM 1758 N N . PRO A 1 247 ? 20.104 2.258 2.970 1.00 11.51 246 PRO A N 1
ATOM 1759 C CA . PRO A 1 247 ? 20.646 2.791 4.201 1.00 12.06 246 PRO A CA 1
ATOM 1760 C C . PRO A 1 247 ? 21.424 1.823 4.997 1.00 13.62 246 PRO A C 1
ATOM 1761 O O . PRO A 1 247 ? 21.065 0.674 5.146 1.00 13.80 246 PRO A O 1
ATOM 1765 N N . SER A 1 248 ? 22.524 2.307 5.587 1.00 16.11 247 SER A N 1
ATOM 1766 C CA . SER A 1 248 ? 23.491 1.482 6.274 1.00 15.89 247 SER A CA 1
ATOM 1767 C C . SER A 1 248 ? 22.825 0.749 7.453 1.00 15.96 247 SER A C 1
ATOM 1768 O O . SER A 1 248 ? 23.251 -0.390 7.744 1.00 15.77 247 SER A O 1
ATOM 1771 N N . PHE A 1 249 ? 21.798 1.321 8.112 1.00 16.03 248 PHE A N 1
ATOM 1772 C CA . PHE A 1 249 ? 21.110 0.650 9.174 1.00 16.57 248 PHE A CA 1
ATOM 1773 C C . PHE A 1 249 ? 20.610 -0.751 8.789 1.00 14.34 248 PHE A C 1
ATOM 1774 O O . PHE A 1 249 ? 20.746 -1.759 9.454 1.00 16.15 248 PHE A O 1
ATOM 1782 N N . TYR A 1 250 ? 20.018 -0.806 7.575 1.00 14.49 249 TYR A N 1
ATOM 1783 C CA . TYR A 1 250 ? 19.444 -2.019 7.093 1.00 14.69 249 TYR A CA 1
ATOM 1784 C C . TYR A 1 250 ? 20.423 -3.075 6.662 1.00 13.79 249 TYR A C 1
ATOM 1785 O O . TYR A 1 250 ? 20.102 -4.300 6.659 1.00 17.48 249 TYR A O 1
ATOM 1794 N N . LEU A 1 251 ? 21.672 -2.637 6.430 1.00 12.85 250 LEU A N 1
ATOM 1795 C CA . LEU A 1 251 ? 22.762 -3.487 6.124 1.00 13.36 250 LEU A CA 1
ATOM 1796 C C . LEU A 1 251 ? 23.624 -3.925 7.229 1.00 15.54 250 LEU A C 1
ATOM 1797 O O . LEU A 1 251 ? 24.587 -4.570 7.072 1.00 15.87 250 LEU A O 1
ATOM 1802 N N . ASP A 1 252 ? 23.165 -3.536 8.437 1.00 18.32 251 ASP A N 1
ATOM 1803 C CA . ASP A 1 252 ? 23.882 -3.893 9.682 1.00 21.96 251 ASP A CA 1
ATOM 1804 C C . ASP A 1 252 ? 25.272 -3.286 9.746 1.00 22.88 251 ASP A C 1
ATOM 1805 O O . ASP A 1 252 ? 26.213 -3.838 10.332 1.00 25.60 251 ASP A O 1
ATOM 1810 N N . ASP A 1 253 ? 25.428 -2.138 9.107 1.00 21.73 252 ASP A N 1
ATOM 1811 C CA . ASP A 1 253 ? 26.767 -1.445 8.999 1.00 28.65 252 ASP A CA 1
ATOM 1812 C C . ASP A 1 253 ? 26.874 -0.269 9.933 1.00 38.96 252 ASP A C 1
ATOM 1813 O O . ASP A 1 253 ? 26.436 0.847 9.567 1.00 33.93 252 ASP A O 1
ATOM 1818 N N . GLY A 1 254 ? 27.510 -0.522 11.092 1.00 47.92 253 GLY A N 1
ATOM 1819 C CA . GLY A 1 254 ? 27.802 0.540 12.113 1.00 53.09 253 GLY A CA 1
ATOM 1820 C C . GLY A 1 254 ? 28.654 1.802 11.778 1.00 59.13 253 GLY A C 1
ATOM 1821 O O . GLY A 1 254 ? 28.424 2.878 12.375 1.00 56.75 253 GLY A O 1
ATOM 1822 N N . ARG A 1 255 ? 29.628 1.689 10.855 1.00 52.47 254 ARG A N 1
ATOM 1823 C CA . ARG A 1 255 ? 30.446 2.865 10.400 1.00 49.61 254 ARG A CA 1
ATOM 1824 C C . ARG A 1 255 ? 29.630 4.161 10.202 1.00 54.79 254 ARG A C 1
ATOM 1825 O O . ARG A 1 255 ? 28.526 4.152 9.586 1.00 54.45 254 ARG A O 1
ATOM 1833 N N . LEU A 1 256 ? 30.196 5.269 10.705 1.00 55.61 255 LEU A N 1
ATOM 1834 C CA . LEU A 1 256 ? 29.442 6.526 10.978 1.00 68.04 255 LEU A CA 1
ATOM 1835 C C . LEU A 1 256 ? 30.312 7.554 11.781 1.00 71.33 255 LEU A C 1
ATOM 1836 O O . LEU A 1 256 ? 30.266 7.637 13.034 1.00 69.05 255 LEU A O 1
ATOM 1841 N N . GLY A 1 263 ? 15.968 -8.038 16.503 1.00 63.16 262 GLY A N 1
ATOM 1842 C CA . GLY A 1 263 ? 15.448 -7.614 15.193 1.00 54.71 262 GLY A CA 1
ATOM 1843 C C . GLY A 1 263 ? 15.022 -6.146 15.058 1.00 59.24 262 GLY A C 1
ATOM 1844 O O . GLY A 1 263 ? 14.935 -5.608 13.929 1.00 58.29 262 GLY A O 1
ATOM 1845 N N . PHE A 1 264 ? 14.759 -5.507 16.206 1.00 49.57 263 PHE A N 1
ATOM 1846 C CA . PHE A 1 264 ? 14.074 -4.195 16.327 1.00 44.76 263 PHE A CA 1
ATOM 1847 C C . PHE A 1 264 ? 14.693 -3.005 15.491 1.00 40.07 263 PHE A C 1
ATOM 1848 O O . PHE A 1 264 ? 15.932 -2.833 15.362 1.00 41.11 263 PHE A O 1
ATOM 1856 N N . ASN A 1 265 ? 13.809 -2.203 14.868 1.00 32.52 264 ASN A N 1
ATOM 1857 C CA . ASN A 1 265 ? 14.267 -1.094 13.996 1.00 36.16 264 ASN A CA 1
ATOM 1858 C C . ASN A 1 265 ? 14.504 0.132 14.903 1.00 32.75 264 ASN A C 1
ATOM 1859 O O . ASN A 1 265 ? 13.560 0.731 15.407 1.00 27.94 264 ASN A O 1
ATOM 1864 N N . LEU A 1 266 ? 15.773 0.547 15.082 1.00 26.61 265 LEU A N 1
ATOM 1865 C CA . LEU A 1 266 ? 16.113 1.800 15.738 1.00 26.88 265 LEU A CA 1
ATOM 1866 C C . LEU A 1 266 ? 15.680 3.035 14.930 1.00 28.38 265 LEU A C 1
ATOM 1867 O O . LEU A 1 266 ? 15.697 4.081 15.478 1.00 31.84 265 LEU A O 1
ATOM 1872 N N . PHE A 1 267 ? 15.524 2.877 13.608 1.00 30.34 266 PHE A N 1
ATOM 1873 C CA . PHE A 1 267 ? 14.996 3.929 12.733 1.00 38.73 266 PHE A CA 1
ATOM 1874 C C . PHE A 1 267 ? 13.508 3.574 12.587 1.00 34.64 266 PHE A C 1
ATOM 1875 O O . PHE A 1 267 ? 12.987 2.602 11.990 1.00 36.70 266 PHE A O 1
ATOM 1883 N N . ARG A 1 268 ? 12.832 4.256 13.431 1.00 21.23 267 ARG A N 1
ATOM 1884 C CA . ARG A 1 268 ? 11.439 3.955 13.776 1.00 14.91 267 ARG A CA 1
ATOM 1885 C C . ARG A 1 268 ? 10.697 5.183 13.591 1.00 14.70 267 ARG A C 1
ATOM 1886 O O . ARG A 1 268 ? 10.936 6.226 14.241 1.00 15.83 267 ARG A O 1
ATOM 1894 N N . SER A 1 269 ? 9.694 5.203 12.707 1.00 11.95 268 SER A N 1
ATOM 1895 C CA . SER A 1 269 ? 8.903 6.346 12.367 1.00 12.17 268 SER A CA 1
ATOM 1896 C C . SER A 1 269 ? 7.615 6.384 13.176 1.00 11.83 268 SER A C 1
ATOM 1897 O O . SER A 1 269 ? 7.259 5.480 13.956 1.00 12.06 268 SER A O 1
ATOM 1900 N N . THR A 1 270 ? 6.818 7.413 12.902 1.00 10.58 269 THR A N 1
ATOM 1901 C CA . THR A 1 270 ? 5.490 7.552 13.409 1.00 10.64 269 THR A CA 1
ATOM 1902 C C . THR A 1 270 ? 4.356 7.292 12.461 1.00 10.47 269 THR A C 1
ATOM 1903 O O . THR A 1 270 ? 3.183 7.555 12.654 1.00 11.22 269 THR A O 1
ATOM 1907 N N . VAL A 1 271 ? 4.694 6.692 11.293 1.00 11.10 270 VAL A N 1
ATOM 1908 C CA . VAL A 1 271 ? 3.712 6.475 10.223 1.00 11.66 270 VAL A CA 1
ATOM 1909 C C . VAL A 1 271 ? 2.607 5.576 10.699 1.00 12.92 270 VAL A C 1
ATOM 1910 O O . VAL A 1 271 ? 2.875 4.511 11.276 1.00 12.00 270 VAL A O 1
ATOM 1914 N N . PRO A 1 272 ? 1.323 5.970 10.472 1.00 12.99 271 PRO A N 1
ATOM 1915 C CA . PRO A 1 272 ? 0.228 5.162 10.988 1.00 13.09 271 PRO A CA 1
ATOM 1916 C C . PRO A 1 272 ? 0.161 3.679 10.625 1.00 12.37 271 PRO A C 1
ATOM 1917 O O . PRO A 1 272 ? -0.157 2.768 11.417 1.00 13.33 271 PRO A O 1
ATOM 1921 N N . CYS A 1 273 ? 0.514 3.390 9.393 1.00 11.84 272 CYS A N 1
ATOM 1922 C CA . CYS A 1 273 ? 0.528 1.954 8.979 1.00 12.30 272 CYS A CA 1
ATOM 1923 C C . CYS A 1 273 ? 1.505 1.104 9.815 1.00 12.03 272 CYS A C 1
ATOM 1924 O O . CYS A 1 273 ? 1.357 -0.119 9.972 1.00 12.08 272 CYS A O 1
ATOM 1927 N N . MET A 1 274 ? 2.536 1.790 10.395 1.00 10.33 273 MET A N 1
ATOM 1928 C CA . MET A 1 274 ? 3.499 1.096 11.219 1.00 11.11 273 MET A CA 1
ATOM 1929 C C . MET A 1 274 ? 2.882 0.708 12.542 1.00 12.00 273 MET A C 1
ATOM 1930 O O . MET A 1 274 ? 3.180 -0.345 13.111 1.00 11.40 273 MET A O 1
ATOM 1935 N N . GLU A 1 275 ? 2.030 1.568 13.077 1.00 11.95 274 GLU A N 1
ATOM 1936 C CA . GLU A 1 275 ? 1.269 1.239 14.255 1.00 12.52 274 GLU A CA 1
ATOM 1937 C C . GLU A 1 275 ? 0.334 0.068 14.122 1.00 12.45 274 GLU A C 1
ATOM 1938 O O . GLU A 1 275 ? 0.232 -0.827 14.929 1.00 14.47 274 GLU A O 1
ATOM 1944 N N . TRP A 1 276 ? -0.260 -0.024 12.908 1.00 12.19 275 TRP A N 1
ATOM 1945 C CA . TRP A 1 276 ? -1.107 -1.166 12.535 1.00 12.23 275 TRP A CA 1
ATOM 1946 C C . TRP A 1 276 ? -0.246 -2.467 12.474 1.00 11.71 275 TRP A C 1
ATOM 1947 O O . TRP A 1 276 ? -0.605 -3.463 13.012 1.00 11.96 275 TRP A O 1
ATOM 1958 N N . LEU A 1 277 ? 0.925 -2.356 11.864 1.00 11.23 276 LEU A N 1
ATOM 1959 C CA . LEU A 1 277 ? 1.799 -3.502 11.774 1.00 11.05 276 LEU A CA 1
ATOM 1960 C C . LEU A 1 277 ? 2.195 -3.979 13.137 1.00 12.46 276 LEU A C 1
ATOM 1961 O O . LEU A 1 277 ? 2.317 -5.183 13.381 1.00 11.46 276 LEU A O 1
ATOM 1966 N N . ASP A 1 278 ? 2.457 -3.066 14.061 1.00 11.88 277 ASP A N 1
ATOM 1967 C CA . ASP A 1 278 ? 2.921 -3.472 15.418 1.00 11.15 277 ASP A CA 1
ATOM 1968 C C . ASP A 1 278 ? 1.851 -4.343 16.092 1.00 12.88 277 ASP A C 1
ATOM 1969 O O . ASP A 1 278 ? 2.277 -5.101 16.990 1.00 16.65 277 ASP A O 1
ATOM 1974 N N . LYS A 1 279 ? 0.628 -4.227 15.742 1.00 13.10 278 LYS A N 1
ATOM 1975 C CA . LYS A 1 279 ? -0.444 -5.029 16.388 1.00 15.52 278 LYS A CA 1
ATOM 1976 C C . LYS A 1 279 ? -0.545 -6.432 15.785 1.00 16.78 278 LYS A C 1
ATOM 1977 O O . LYS A 1 279 ? -1.356 -7.254 16.269 1.00 19.56 278 LYS A O 1
ATOM 1983 N N . GLN A 1 280 ? 0.114 -6.703 14.645 1.00 13.56 279 GLN A N 1
ATOM 1984 C CA . GLN A 1 280 ? -0.084 -8.019 13.997 1.00 13.65 279 GLN A CA 1
ATOM 1985 C C . GLN A 1 280 ? 0.927 -9.020 14.475 1.00 12.39 279 GLN A C 1
ATOM 1986 O O . GLN A 1 280 ? 2.003 -8.713 14.905 1.00 14.30 279 GLN A O 1
ATOM 1992 N N . PRO A 1 281 ? 0.561 -10.353 14.385 1.00 14.02 280 PRO A N 1
ATOM 1993 C CA . PRO A 1 281 ? 1.512 -11.314 14.848 1.00 15.29 280 PRO A CA 1
ATOM 1994 C C . PRO A 1 281 ? 2.787 -11.489 14.067 1.00 14.99 280 PRO A C 1
ATOM 1995 O O . PRO A 1 281 ? 2.819 -11.039 12.873 1.00 13.34 280 PRO A O 1
ATOM 1999 N N . PRO A 1 282 ? 3.899 -12.008 14.556 1.00 15.40 281 PRO A N 1
ATOM 2000 C CA . PRO A 1 282 ? 5.130 -12.155 13.798 1.00 14.34 281 PRO A CA 1
ATOM 2001 C C . PRO A 1 282 ? 4.913 -12.933 12.497 1.00 12.01 281 PRO A C 1
ATOM 2002 O O . PRO A 1 282 ? 4.241 -13.962 12.456 1.00 13.82 281 PRO A O 1
ATOM 2006 N N . ARG A 1 283 ? 5.503 -12.373 11.457 1.00 11.32 282 ARG A N 1
ATOM 2007 C CA . ARG A 1 283 ? 5.535 -13.026 10.125 1.00 12.04 282 ARG A CA 1
ATOM 2008 C C . ARG A 1 283 ? 4.171 -13.297 9.568 1.00 12.21 282 ARG A C 1
ATOM 2009 O O . ARG A 1 283 ? 3.930 -14.198 8.739 1.00 14.16 282 ARG A O 1
ATOM 2017 N N . SER A 1 284 ? 3.172 -12.509 9.920 1.00 11.11 283 SER A N 1
ATOM 2018 C CA . SER A 1 284 ? 1.773 -12.776 9.538 1.00 10.41 283 SER A CA 1
ATOM 2019 C C . SER A 1 284 ? 1.319 -11.998 8.280 1.00 9.52 283 SER A C 1
ATOM 2020 O O . SER A 1 284 ? 0.327 -12.344 7.666 1.00 11.95 283 SER A O 1
ATOM 2023 N N . VAL A 1 285 ? 1.964 -10.853 8.001 1.00 7.98 284 VAL A N 1
ATOM 2024 C CA . VAL A 1 285 ? 1.449 -9.866 7.084 1.00 8.58 284 VAL A CA 1
ATOM 2025 C C . VAL A 1 285 ? 2.000 -9.996 5.674 1.00 7.48 284 VAL A C 1
ATOM 2026 O O . VAL A 1 285 ? 3.221 -10.152 5.498 1.00 9.04 284 VAL A O 1
ATOM 2030 N N . VAL A 1 286 ? 1.133 -9.853 4.683 1.00 7.94 285 VAL A N 1
ATOM 2031 C CA . VAL A 1 286 ? 1.500 -9.757 3.279 1.00 7.80 285 VAL A CA 1
ATOM 2032 C C . VAL A 1 286 ? 1.599 -8.270 2.950 1.00 8.03 285 VAL A C 1
ATOM 2033 O O . VAL A 1 286 ? 0.582 -7.556 2.977 1.00 8.81 285 VAL A O 1
ATOM 2037 N N . LEU A 1 287 ? 2.769 -7.737 2.609 1.00 7.58 286 LEU A N 1
ATOM 2038 C CA . LEU A 1 287 ? 2.898 -6.443 1.960 1.00 8.03 286 LEU A CA 1
ATOM 2039 C C . LEU A 1 287 ? 2.587 -6.556 0.515 1.00 8.19 286 LEU A C 1
ATOM 2040 O O . LEU A 1 287 ? 3.039 -7.521 -0.111 1.00 7.94 286 LEU A O 1
ATOM 2045 N N . VAL A 1 288 ? 1.818 -5.596 -0.074 1.00 8.28 287 VAL A N 1
ATOM 2046 C CA . VAL A 1 288 ? 1.465 -5.699 -1.485 1.00 8.37 287 VAL A CA 1
ATOM 2047 C C . VAL A 1 288 ? 1.723 -4.404 -2.158 1.00 9.30 287 VAL A C 1
ATOM 2048 O O . VAL A 1 288 ? 1.160 -3.361 -1.739 1.00 9.75 287 VAL A O 1
ATOM 2052 N N . SER A 1 289 ? 2.510 -4.394 -3.227 1.00 8.76 288 SER A N 1
ATOM 2053 C CA . SER A 1 289 ? 2.741 -3.170 -4.000 1.00 10.37 288 SER A CA 1
ATOM 2054 C C . SER A 1 289 ? 3.078 -3.501 -5.388 1.00 11.39 288 SER A C 1
ATOM 2055 O O . SER A 1 289 ? 3.867 -4.424 -5.595 1.00 11.03 288 SER A O 1
ATOM 2058 N N . TYR A 1 290 ? 2.600 -2.743 -6.374 1.00 12.50 289 TYR A N 1
ATOM 2059 C CA . TYR A 1 290 ? 3.086 -2.828 -7.748 1.00 13.37 289 TYR A CA 1
ATOM 2060 C C . TYR A 1 290 ? 3.855 -1.586 -8.107 1.00 13.76 289 TYR A C 1
ATOM 2061 O O . TYR A 1 290 ? 4.128 -1.357 -9.334 1.00 15.64 289 TYR A O 1
ATOM 2070 N N . GLY A 1 291 ? 4.442 -0.882 -7.194 1.00 13.77 290 GLY A N 1
ATOM 2071 C CA . GLY A 1 291 ? 5.327 0.176 -7.448 1.00 14.50 290 GLY A CA 1
ATOM 2072 C C . GLY A 1 291 ? 4.695 1.420 -7.852 1.00 16.79 290 GLY A C 1
ATOM 2073 O O . GLY A 1 291 ? 3.526 1.722 -7.504 1.00 17.97 290 GLY A O 1
ATOM 2074 N N . THR A 1 292 ? 5.514 2.296 -8.376 1.00 17.36 291 THR A N 1
ATOM 2075 C CA . THR A 1 292 ? 5.186 3.678 -8.459 1.00 17.96 291 THR A CA 1
ATOM 2076 C C . THR A 1 292 ? 4.862 4.079 -9.880 1.00 19.69 291 THR A C 1
ATOM 2077 O O . THR A 1 292 ? 4.458 5.184 -10.023 1.00 24.71 291 THR A O 1
ATOM 2081 N N . VAL A 1 293 ? 4.968 3.204 -10.859 1.00 19.49 292 VAL A N 1
ATOM 2082 C CA . VAL A 1 293 ? 4.831 3.517 -12.277 1.00 19.90 292 VAL A CA 1
ATOM 2083 C C . VAL A 1 293 ? 3.707 2.746 -12.954 1.00 21.47 292 VAL A C 1
ATOM 2084 O O . VAL A 1 293 ? 2.848 3.332 -13.709 1.00 21.08 292 VAL A O 1
ATOM 2088 N N . SER A 1 294 ? 3.622 1.402 -12.806 1.00 17.94 293 SER A N 1
ATOM 2089 C CA . SER A 1 294 ? 2.577 0.663 -13.496 1.00 17.06 293 SER A CA 1
ATOM 2090 C C . SER A 1 294 ? 1.191 1.076 -13.043 1.00 16.03 293 SER A C 1
ATOM 2091 O O . SER A 1 294 ? 1.011 1.470 -11.897 1.00 16.65 293 SER A O 1
ATOM 2094 N N . THR A 1 295 ? 0.219 0.939 -13.947 1.00 16.86 294 THR A N 1
ATOM 2095 C CA . THR A 1 295 ? -1.163 1.175 -13.650 1.00 19.31 294 THR A CA 1
ATOM 2096 C C . THR A 1 295 ? -1.965 -0.070 -13.800 1.00 20.38 294 THR A C 1
ATOM 2097 O O . THR A 1 295 ? -1.688 -0.901 -14.691 1.00 22.60 294 THR A O 1
ATOM 2101 N N . PHE A 1 296 ? -2.857 -0.293 -12.853 1.00 16.26 295 PHE A N 1
ATOM 2102 C CA . PHE A 1 296 ? -3.774 -1.434 -12.915 1.00 17.29 295 PHE A CA 1
ATOM 2103 C C . PHE A 1 296 ? -5.229 -0.990 -13.192 1.00 17.74 295 PHE A C 1
ATOM 2104 O O . PHE A 1 296 ? -5.661 -0.086 -12.497 1.00 18.20 295 PHE A O 1
ATOM 2112 N N . ASP A 1 297 ? -5.872 -1.618 -14.161 1.00 19.40 296 ASP A N 1
ATOM 2113 C CA . ASP A 1 297 ? -7.275 -1.260 -14.404 1.00 18.37 296 ASP A CA 1
ATOM 2114 C C . ASP A 1 297 ? -8.192 -1.793 -13.361 1.00 19.87 296 ASP A C 1
ATOM 2115 O O . ASP A 1 297 ? -7.776 -2.569 -12.444 1.00 16.65 296 ASP A O 1
ATOM 2120 N N . VAL A 1 298 ? -9.461 -1.397 -13.336 1.00 18.22 297 VAL A N 1
ATOM 2121 C CA . VAL A 1 298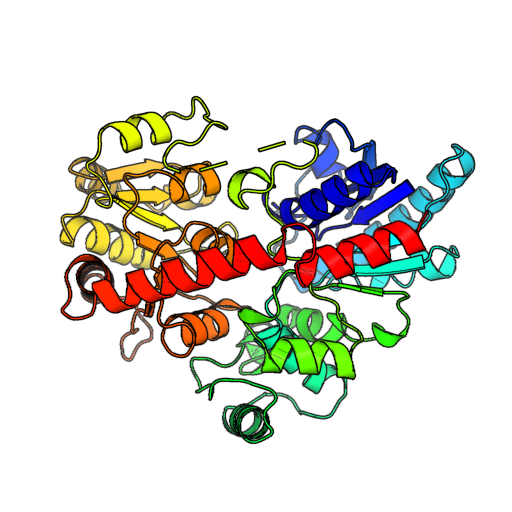 ? -10.383 -1.774 -12.279 1.00 18.07 297 VAL A CA 1
ATOM 2122 C C . VAL A 1 298 ? -10.428 -3.298 -12.195 1.00 17.46 297 VAL A C 1
ATOM 2123 O O . VAL A 1 298 ? -10.414 -3.878 -11.070 1.00 16.27 297 VAL A O 1
ATOM 2127 N N . ALA A 1 299 ? -10.469 -4.021 -13.299 1.00 18.04 298 ALA A N 1
ATOM 2128 C CA . ALA A 1 299 ? -10.558 -5.495 -13.288 1.00 18.34 298 ALA A CA 1
ATOM 2129 C C . ALA A 1 299 ? -9.350 -6.108 -12.599 1.00 17.10 298 ALA A C 1
ATOM 2130 O O . ALA A 1 299 ? -9.494 -7.052 -11.813 1.00 17.80 298 ALA A O 1
ATOM 2132 N N . LYS A 1 300 ? -8.191 -5.562 -12.875 1.00 15.35 299 LYS A N 1
ATOM 2133 C CA . LYS A 1 300 ? -6.952 -6.150 -12.309 1.00 16.53 299 LYS A CA 1
ATOM 2134 C C . LYS A 1 300 ? -6.904 -5.796 -10.806 1.00 14.88 299 LYS A C 1
ATOM 2135 O O . LYS A 1 300 ? -6.504 -6.693 -9.991 1.00 13.99 299 LYS A O 1
ATOM 2141 N N . LEU A 1 301 ? -7.308 -4.641 -10.334 1.00 14.65 300 LEU A N 1
ATOM 2142 C CA . LEU A 1 301 ? -7.413 -4.288 -8.965 1.00 13.86 300 LEU A CA 1
ATOM 2143 C C . LEU A 1 301 ? -8.338 -5.229 -8.247 1.00 13.33 300 LEU A C 1
ATOM 2144 O O . LEU A 1 301 ? -8.175 -5.649 -7.068 1.00 13.46 300 LEU A O 1
ATOM 2149 N N . GLU A 1 302 ? -9.488 -5.523 -8.867 1.00 13.91 301 GLU A N 1
ATOM 2150 C CA . GLU A 1 302 ? -10.438 -6.423 -8.290 1.00 14.65 301 GLU A CA 1
ATOM 2151 C C . GLU A 1 302 ? -9.894 -7.841 -8.107 1.00 11.69 301 GLU A C 1
ATOM 2152 O O . GLU A 1 302 ? -10.146 -8.455 -7.054 1.00 12.73 301 GLU A O 1
ATOM 2158 N N . GLU A 1 303 ? -9.192 -8.355 -9.031 1.00 12.49 302 GLU A N 1
ATOM 2159 C CA . GLU A 1 303 ? -8.552 -9.688 -8.876 1.00 12.17 302 GLU A CA 1
ATOM 2160 C C . GLU A 1 303 ? -7.536 -9.690 -7.734 1.00 11.59 302 GLU A C 1
ATOM 2161 O O . GLU A 1 303 ? -7.467 -10.580 -6.908 1.00 12.10 302 GLU A O 1
ATOM 2167 N N . LEU A 1 304 ? -6.729 -8.645 -7.755 1.00 11.72 303 LEU A N 1
ATOM 2168 C CA . LEU A 1 304 ? -5.676 -8.537 -6.740 1.00 11.21 303 LEU A CA 1
ATOM 2169 C C . LEU A 1 304 ? -6.268 -8.405 -5.361 1.00 11.22 303 LEU A C 1
ATOM 2170 O O . LEU A 1 304 ? -5.975 -9.208 -4.445 1.00 10.15 303 LEU A O 1
ATOM 2175 N N . GLY A 1 305 ? -7.188 -7.486 -5.161 1.00 10.40 304 GLY A N 1
ATOM 2176 C CA . GLY A 1 305 ? -7.732 -7.272 -3.876 1.00 10.45 304 GLY A CA 1
ATOM 2177 C C . GLY A 1 305 ? -8.554 -8.422 -3.310 1.00 10.06 304 GLY A C 1
ATOM 2178 O O . GLY A 1 305 ? -8.493 -8.741 -2.172 1.00 10.61 304 GLY A O 1
ATOM 2179 N N . ASN A 1 306 ? -9.400 -8.970 -4.193 1.00 10.90 305 ASN A N 1
ATOM 2180 C CA . ASN A 1 306 ? -10.121 -10.141 -3.727 1.00 11.94 305 ASN A CA 1
ATOM 2181 C C . ASN A 1 306 ? -9.250 -11.338 -3.409 1.00 10.78 305 ASN A C 1
ATOM 2182 O O . ASN A 1 306 ? -9.486 -12.030 -2.436 1.00 11.21 305 ASN A O 1
ATOM 2187 N N . GLY A 1 307 ? -8.140 -11.500 -4.175 1.00 10.23 306 GLY A N 1
ATOM 2188 C CA . GLY A 1 307 ? -7.191 -12.539 -3.822 1.00 10.83 306 GLY A CA 1
ATOM 2189 C C . GLY A 1 307 ? -6.604 -12.331 -2.438 1.00 10.10 306 GLY A C 1
ATOM 2190 O O . GLY A 1 307 ? -6.409 -13.263 -1.663 1.00 10.58 306 GLY A O 1
ATOM 2191 N N . LEU A 1 308 ? -6.260 -11.080 -2.083 1.00 8.90 307 LEU A N 1
ATOM 2192 C CA . LEU A 1 308 ? -5.811 -10.764 -0.793 1.00 9.53 307 LEU A CA 1
ATOM 2193 C C . LEU A 1 308 ? -6.723 -11.173 0.308 1.00 9.30 307 LEU A C 1
ATOM 2194 O O . LEU A 1 308 ? -6.430 -11.745 1.296 1.00 9.85 307 LEU A O 1
ATOM 2199 N N . CYS A 1 309 ? -7.991 -10.710 0.090 1.00 10.57 308 CYS A N 1
ATOM 2200 C CA . CYS A 1 309 ? -8.981 -11.030 1.103 1.00 11.62 308 CYS A CA 1
ATOM 2201 C C . CYS A 1 309 ? -9.265 -12.506 1.256 1.00 9.50 308 CYS A C 1
ATOM 2202 O O . CYS A 1 309 ? -9.383 -12.984 2.346 1.00 11.01 308 CYS A O 1
ATOM 2205 N N . ASN A 1 310 ? -9.256 -13.172 0.122 1.00 10.26 309 ASN A N 1
ATOM 2206 C CA . ASN A 1 310 ? -9.568 -14.665 0.066 1.00 10.59 309 ASN A CA 1
ATOM 2207 C C . ASN A 1 310 ? -8.484 -15.432 0.737 1.00 11.08 309 ASN A C 1
ATOM 2208 O O . ASN A 1 310 ? -8.723 -16.562 1.265 1.00 13.40 309 ASN A O 1
ATOM 2213 N N . SER A 1 311 ? -7.265 -14.902 0.814 1.00 10.09 310 SER A N 1
ATOM 2214 C CA . SER A 1 311 ? -6.173 -15.573 1.508 1.00 9.33 310 SER A CA 1
ATOM 2215 C C . SER A 1 311 ? -6.293 -15.727 2.937 1.00 10.47 310 SER A C 1
ATOM 2216 O O . SER A 1 311 ? -5.612 -16.558 3.578 1.00 11.97 310 SER A O 1
ATOM 2219 N N . GLY A 1 312 ? -7.091 -14.866 3.585 1.00 10.44 311 GLY A N 1
ATOM 2220 C CA . GLY A 1 312 ? -7.205 -14.852 5.007 1.00 11.06 311 GLY A CA 1
ATOM 2221 C C . GLY A 1 312 ? -6.100 -14.289 5.852 1.00 11.97 311 GLY A C 1
ATOM 2222 O O . GLY A 1 312 ? -6.113 -14.394 7.071 1.00 15.30 311 GLY A O 1
ATOM 2223 N N . LYS A 1 313 ? -5.098 -13.746 5.183 1.00 10.87 312 LYS A N 1
ATOM 2224 C CA . LYS A 1 313 ? -3.946 -13.208 5.877 1.00 11.61 312 LYS A CA 1
ATOM 2225 C C . LYS A 1 313 ? -4.180 -11.688 6.184 1.00 11.07 312 LYS A C 1
ATOM 2226 O O . LYS A 1 313 ? -4.775 -11.021 5.319 1.00 10.45 312 LYS A O 1
ATOM 2232 N N . PRO A 1 314 ? -3.580 -11.162 7.239 1.00 9.91 313 PRO A N 1
ATOM 2233 C CA . PRO A 1 314 ? -3.450 -9.766 7.315 1.00 9.66 313 PRO A CA 1
ATOM 2234 C C . PRO A 1 314 ? -2.638 -9.214 6.132 1.00 8.86 313 PRO A C 1
ATOM 2235 O O . PRO A 1 314 ? -1.654 -9.852 5.736 1.00 9.55 313 PRO A O 1
ATOM 2239 N N . PHE A 1 315 ? -2.942 -8.029 5.621 1.00 8.33 314 PHE A N 1
ATOM 2240 C CA . PHE A 1 315 ? -2.239 -7.477 4.493 1.00 8.40 314 PHE A CA 1
ATOM 2241 C C . PHE A 1 315 ? -2.178 -5.989 4.547 1.00 8.84 314 PHE A C 1
ATOM 2242 O O . PHE A 1 315 ? -3.139 -5.316 5.008 1.00 9.62 314 PHE A O 1
ATOM 2250 N N . LEU A 1 316 ? -1.076 -5.427 4.064 1.00 8.50 315 LEU A N 1
ATOM 2251 C CA . LEU A 1 316 ? -0.861 -3.980 3.855 1.00 8.40 315 LEU A CA 1
ATOM 2252 C C . LEU A 1 316 ? -0.782 -3.737 2.434 1.00 8.64 315 LEU A C 1
ATOM 2253 O O . LEU A 1 316 ? 0.170 -4.157 1.762 1.00 8.99 315 LEU A O 1
ATOM 2258 N N . TRP A 1 317 ? -1.822 -3.128 1.835 1.00 8.61 316 TRP A N 1
ATOM 2259 C CA . TRP A 1 317 ? -1.951 -2.970 0.371 1.00 9.12 316 TRP A CA 1
ATOM 2260 C C . TRP A 1 317 ? -1.678 -1.555 -0.020 1.00 9.35 316 TRP A C 1
ATOM 2261 O O . TRP A 1 317 ? -2.458 -0.639 0.383 1.00 10.58 316 TRP A O 1
ATOM 2272 N N . VAL A 1 318 ? -0.624 -1.332 -0.770 1.00 9.96 317 VAL A N 1
ATOM 2273 C CA . VAL A 1 318 ? -0.356 -0.005 -1.260 1.00 11.43 317 VAL A CA 1
ATOM 2274 C C . VAL A 1 318 ? -1.056 0.191 -2.542 1.00 12.92 317 VAL A C 1
ATOM 2275 O O . VAL A 1 318 ? -0.822 -0.442 -3.578 1.00 14.61 317 VAL A O 1
ATOM 2279 N N . VAL A 1 319 ? -2.042 1.118 -2.536 1.00 12.24 318 VAL A N 1
ATOM 2280 C CA . VAL A 1 319 ? -2.768 1.518 -3.729 1.00 14.30 318 VAL A CA 1
ATOM 2281 C C . VAL A 1 319 ? -2.517 3.067 -3.868 1.00 14.93 318 VAL A C 1
ATOM 2282 O O . VAL A 1 319 ? -3.047 3.775 -3.035 1.00 14.45 318 VAL A O 1
ATOM 2286 N N . ARG A 1 320 ? -1.750 3.498 -4.800 1.00 14.84 319 ARG A N 1
ATOM 2287 C CA . ARG A 1 320 ? -1.352 4.926 -4.869 1.00 16.22 319 ARG A CA 1
ATOM 2288 C C . ARG A 1 320 ? -2.570 5.834 -4.972 1.00 15.49 319 ARG A C 1
ATOM 2289 O O . ARG A 1 320 ? -3.580 5.454 -5.508 1.00 16.50 319 ARG A O 1
ATOM 2297 N N . SER A 1 321 ? -2.292 7.054 -4.496 1.00 17.74 320 SER A N 1
ATOM 2298 C CA . SER A 1 321 ? -3.387 8.082 -4.608 1.00 17.40 320 SER A CA 1
ATOM 2299 C C . SER A 1 321 ? -3.885 8.262 -6.052 1.00 18.70 320 SER A C 1
ATOM 2300 O O . SER A 1 321 ? -5.097 8.366 -6.242 1.00 19.15 320 SER A O 1
ATOM 2303 N N . ASN A 1 322 ? -2.994 8.182 -7.032 1.00 17.28 321 ASN A N 1
ATOM 2304 C CA . ASN A 1 322 ? -3.444 8.263 -8.409 1.00 20.25 321 ASN A CA 1
ATOM 2305 C C . ASN A 1 322 ? -4.089 7.097 -9.052 1.00 20.13 321 ASN A C 1
ATOM 2306 O O . ASN A 1 322 ? -4.565 7.125 -10.169 1.00 21.99 321 ASN A O 1
ATOM 2311 N N . GLU A 1 323 ? -4.183 5.953 -8.302 1.00 16.08 322 GLU A N 1
ATOM 2312 C CA . GLU A 1 323 ? -4.839 4.785 -8.687 1.00 15.97 322 GLU A CA 1
ATOM 2313 C C . GLU A 1 323 ? -6.125 4.468 -7.925 1.00 15.69 322 GLU A C 1
ATOM 2314 O O . GLU A 1 323 ? -6.965 3.711 -8.379 1.00 16.09 322 GLU A O 1
ATOM 2320 N N . GLU A 1 324 ? -6.249 5.062 -6.746 1.00 17.26 323 GLU A N 1
ATOM 2321 C CA . GLU A 1 324 ? -7.264 4.613 -5.745 1.00 18.39 323 GLU A CA 1
ATOM 2322 C C . GLU A 1 324 ? -8.697 4.913 -6.170 1.00 18.39 323 GLU A C 1
ATOM 2323 O O . GLU A 1 324 ? -9.616 4.233 -5.667 1.00 20.47 323 GLU A O 1
ATOM 2329 N N . HIS A 1 325 ? -8.866 5.782 -7.168 1.00 18.54 324 HIS A N 1
ATOM 2330 C CA . HIS A 1 325 ? -10.230 6.021 -7.718 1.00 19.82 324 HIS A CA 1
ATOM 2331 C C . HIS A 1 325 ? -10.841 4.789 -8.339 1.00 23.36 324 HIS A C 1
ATOM 2332 O O . HIS A 1 325 ? -12.071 4.639 -8.426 1.00 22.25 324 HIS A O 1
ATOM 2339 N N . LYS A 1 326 ? -10.017 3.761 -8.636 1.00 17.91 325 LYS A N 1
ATOM 2340 C CA . LYS A 1 326 ? -10.393 2.546 -9.304 1.00 19.68 325 LYS A CA 1
ATOM 2341 C C . LYS A 1 326 ? -10.882 1.460 -8.275 1.00 15.33 325 LYS A C 1
ATOM 2342 O O . LYS A 1 326 ? -11.374 0.420 -8.685 1.00 19.20 325 LYS A O 1
ATOM 2348 N N . LEU A 1 327 ? -10.669 1.745 -7.020 1.00 16.10 326 LEU A N 1
ATOM 2349 C CA . LEU A 1 327 ? -11.095 0.820 -5.935 1.00 15.95 326 LEU A CA 1
ATOM 2350 C C . LEU A 1 327 ? -12.572 1.108 -5.609 1.00 15.34 326 LEU A C 1
ATOM 2351 O O . LEU A 1 327 ? -12.896 2.184 -5.142 1.00 18.62 326 LEU A O 1
ATOM 2356 N N . SER A 1 328 ? -13.362 0.064 -5.668 1.00 15.71 327 SER A N 1
ATOM 2357 C CA . SER A 1 328 ? -14.765 0.191 -5.287 1.00 15.70 327 SER A CA 1
ATOM 2358 C C . SER A 1 328 ? -14.989 0.338 -3.871 1.00 15.84 327 SER A C 1
ATOM 2359 O O . SER A 1 328 ? -14.125 -0.049 -3.024 1.00 14.52 327 SER A O 1
ATOM 2362 N N . VAL A 1 329 ? -16.127 0.884 -3.389 1.00 13.87 328 VAL A N 1
ATOM 2363 C CA . VAL A 1 329 ? -16.515 0.844 -2.068 1.00 14.33 328 VAL A CA 1
ATOM 2364 C C . VAL A 1 329 ? -16.526 -0.536 -1.457 1.00 14.43 328 VAL A C 1
ATOM 2365 O O . VAL A 1 329 ? -16.032 -0.743 -0.326 1.00 14.01 328 VAL A O 1
ATOM 2369 N N . GLN A 1 330 ? -17.172 -1.464 -2.145 1.00 14.23 329 GLN A N 1
ATOM 2370 C CA . GLN A 1 330 ? -17.294 -2.789 -1.664 1.00 14.25 329 GLN A CA 1
ATOM 2371 C C . GLN A 1 330 ? -15.927 -3.531 -1.474 1.00 11.87 329 GLN A C 1
ATOM 2372 O O . GLN A 1 330 ? -15.790 -4.201 -0.475 1.00 13.26 329 GLN A O 1
ATOM 2378 N N . LEU A 1 331 ? -15.035 -3.236 -2.367 1.00 13.28 330 LEU A N 1
ATOM 2379 C CA . LEU A 1 331 ? -13.709 -3.966 -2.211 1.00 14.19 330 LEU A CA 1
ATOM 2380 C C . LEU A 1 331 ? -12.996 -3.286 -1.102 1.00 12.45 330 LEU A C 1
ATOM 2381 O O . LEU A 1 331 ? -12.400 -3.985 -0.283 1.00 12.19 330 LEU A O 1
ATOM 2386 N N . ARG A 1 332 ? -12.971 -1.968 -0.929 1.00 11.62 331 ARG A N 1
ATOM 2387 C CA . ARG A 1 332 ? -12.469 -1.362 0.238 1.00 12.12 331 ARG A CA 1
ATOM 2388 C C . ARG A 1 332 ? -13.013 -1.930 1.470 1.00 12.69 331 ARG A C 1
ATOM 2389 O O . ARG A 1 332 ? -12.293 -2.230 2.447 1.00 14.02 331 ARG A O 1
ATOM 2397 N N . LYS A 1 333 ? -14.338 -2.098 1.590 1.00 13.27 332 LYS A N 1
ATOM 2398 C CA . LYS A 1 333 ? -14.913 -2.629 2.783 1.00 14.91 332 LYS A CA 1
ATOM 2399 C C . LYS A 1 333 ? -14.484 -4.061 3.056 1.00 14.13 332 LYS A C 1
ATOM 2400 O O . LYS A 1 333 ? -14.242 -4.392 4.231 1.00 15.50 332 LYS A O 1
ATOM 2406 N N . LYS A 1 334 ? -14.376 -4.841 2.013 1.00 12.74 333 LYS A N 1
ATOM 2407 C CA . LYS A 1 334 ? -13.949 -6.246 2.181 1.00 13.55 333 LYS A CA 1
ATOM 2408 C C . LYS A 1 334 ? -12.485 -6.338 2.817 1.00 12.89 333 LYS A C 1
ATOM 2409 O O . LYS A 1 334 ? -12.213 -7.137 3.643 1.00 14.53 333 LYS A O 1
ATOM 2415 N N . CYS A 1 335 ? -11.706 -5.324 2.422 1.00 12.73 334 CYS A N 1
ATOM 2416 C CA . CYS A 1 335 ? -10.313 -5.270 2.894 1.00 13.04 334 CYS A CA 1
ATOM 2417 C C . CYS A 1 335 ? -10.235 -4.753 4.304 1.00 13.42 334 CYS A C 1
ATOM 2418 O O . CYS A 1 335 ? -9.200 -4.939 4.908 1.00 15.30 334 CYS A O 1
ATOM 2421 N N . GLU A 1 336 ? -11.283 -4.240 4.925 1.00 16.88 335 GLU A N 1
ATOM 2422 C CA . GLU A 1 336 ? -11.253 -3.845 6.340 1.00 16.70 335 GLU A CA 1
ATOM 2423 C C . GLU A 1 336 ? -11.178 -4.866 7.296 1.00 14.41 335 GLU A C 1
ATOM 2424 O O . GLU A 1 336 ? -10.729 -4.651 8.448 1.00 17.67 335 GLU A O 1
ATOM 2430 N N . LYS A 1 337 ? -11.619 -6.042 6.917 1.00 16.38 336 LYS A N 1
ATOM 2431 C CA . LYS A 1 337 ? -11.630 -7.138 7.865 1.00 19.24 336 LYS A CA 1
ATOM 2432 C C . LYS A 1 337 ? -10.218 -7.417 8.440 1.00 18.09 336 LYS A C 1
ATOM 2433 O O . LYS A 1 337 ? -10.011 -7.576 9.591 1.00 21.39 336 LYS A O 1
ATOM 2439 N N . ARG A 1 338 ? -9.255 -7.638 7.498 1.00 15.90 337 ARG A N 1
ATOM 2440 C CA . ARG A 1 338 ? -7.917 -8.025 7.898 1.00 15.17 337 ARG A CA 1
ATOM 2441 C C . ARG A 1 338 ? -6.904 -7.167 7.309 1.00 12.61 337 ARG A C 1
ATOM 2442 O O . ARG A 1 338 ? -5.699 -7.329 7.656 1.00 12.96 337 ARG A O 1
ATOM 2450 N N . GLY A 1 339 ? -7.191 -6.271 6.412 1.00 11.40 338 GLY A N 1
ATOM 2451 C CA . GLY A 1 339 ? -6.206 -5.460 5.740 1.00 11.65 338 GLY A CA 1
ATOM 2452 C C . GLY A 1 339 ? -6.199 -4.051 6.024 1.00 10.94 338 GLY A C 1
ATOM 2453 O O . GLY A 1 339 ? -7.042 -3.515 6.797 1.00 13.78 338 GLY A O 1
ATOM 2454 N N . LEU A 1 340 ? -5.269 -3.346 5.468 1.00 10.60 339 LEU A N 1
ATOM 2455 C CA . LEU A 1 340 ? -5.090 -1.897 5.529 1.00 9.65 339 LEU A CA 1
ATOM 2456 C C . LEU A 1 340 ? -4.693 -1.407 4.199 1.00 11.23 339 LEU A C 1
ATOM 2457 O O . LEU A 1 340 ? -3.696 -1.966 3.603 1.00 11.30 339 LEU A O 1
ATOM 2462 N N . ILE A 1 341 ? -5.316 -0.429 3.548 1.00 11.02 340 ILE A N 1
ATOM 2463 C CA . ILE A 1 341 ? -4.954 0.153 2.319 1.00 10.76 340 ILE A CA 1
ATOM 2464 C C . ILE A 1 341 ? -4.358 1.506 2.549 1.00 11.39 340 ILE A C 1
ATOM 2465 O O . ILE A 1 341 ? -4.995 2.316 3.269 1.00 13.44 340 ILE A O 1
ATOM 2470 N N . VAL A 1 342 ? -3.201 1.772 2.007 1.00 10.71 341 VAL A N 1
ATOM 2471 C CA . VAL A 1 342 ? -2.513 3.056 2.111 1.00 11.63 341 VAL A CA 1
ATOM 2472 C C . VAL A 1 342 ? -2.041 3.527 0.794 1.00 12.03 341 VAL A C 1
ATOM 2473 O O . VAL A 1 342 ? -1.754 2.743 -0.122 1.00 12.18 341 VAL A O 1
ATOM 2477 N N . PRO A 1 343 ? -1.818 4.872 0.572 1.00 13.15 342 PRO A N 1
ATOM 2478 C CA . PRO A 1 343 ? -1.372 5.333 -0.684 1.00 14.28 342 PRO A CA 1
ATOM 2479 C C . PRO A 1 343 ? 0.163 5.158 -0.883 1.00 13.87 342 PRO A C 1
ATOM 2480 O O . PRO A 1 343 ? 0.664 5.252 -2.035 1.00 15.45 342 PRO A O 1
ATOM 2484 N N . PHE A 1 344 ? 0.846 5.027 0.218 1.00 13.71 343 PHE A N 1
ATOM 2485 C CA . PHE A 1 344 ? 2.287 4.952 0.218 1.00 14.80 343 PHE A CA 1
ATOM 2486 C C . PHE A 1 344 ? 2.626 4.454 1.571 1.00 14.93 343 PHE A C 1
ATOM 2487 O O . PHE A 1 344 ? 1.963 4.605 2.589 1.00 16.65 343 PHE A O 1
ATOM 2495 N N . CYS A 1 345 ? 3.734 3.690 1.654 1.00 14.26 344 CYS A N 1
ATOM 2496 C CA . CYS A 1 345 ? 4.247 3.224 2.943 1.00 13.74 344 CYS A CA 1
ATOM 2497 C C . CYS A 1 345 ? 5.766 3.414 3.071 1.00 12.12 344 CYS A C 1
ATOM 2498 O O . CYS A 1 345 ? 6.386 3.561 2.046 1.00 13.03 344 CYS A O 1
ATOM 2501 N N . PRO A 1 346 ? 6.384 3.360 4.252 1.00 11.67 345 PRO A N 1
ATOM 2502 C CA . PRO A 1 346 ? 7.851 3.424 4.350 1.00 11.44 345 PRO A CA 1
ATOM 2503 C C . PRO A 1 346 ? 8.283 1.959 4.164 1.00 10.40 345 PRO A C 1
ATOM 2504 O O . PRO A 1 346 ? 8.386 1.140 5.056 1.00 10.05 345 PRO A O 1
ATOM 2508 N N . GLN A 1 347 ? 8.523 1.632 2.879 1.00 10.30 346 GLN A N 1
ATOM 2509 C CA . GLN A 1 347 ? 8.626 0.262 2.494 1.00 10.00 346 GLN A CA 1
ATOM 2510 C C . GLN A 1 347 ? 9.780 -0.490 3.189 1.00 10.00 346 GLN A C 1
ATOM 2511 O O . GLN A 1 347 ? 9.615 -1.630 3.552 1.00 9.70 346 GLN A O 1
ATOM 2517 N N . LEU A 1 348 ? 10.929 0.128 3.313 1.00 11.23 347 LEU A N 1
ATOM 2518 C CA . LEU A 1 348 ? 12.008 -0.492 4.042 1.00 11.00 347 LEU A CA 1
ATOM 2519 C C . LEU A 1 348 ? 11.680 -0.824 5.507 1.00 9.75 347 LEU A C 1
ATOM 2520 O O . LEU A 1 348 ? 11.916 -1.905 6.000 1.00 10.50 347 LEU A O 1
ATOM 2525 N N . GLU A 1 349 ? 11.007 0.174 6.130 1.00 9.46 348 GLU A N 1
ATOM 2526 C CA . GLU A 1 349 ? 10.602 -0.027 7.526 1.00 9.82 348 GLU A CA 1
ATOM 2527 C C . GLU A 1 349 ? 9.566 -1.106 7.642 1.00 8.91 348 GLU A C 1
ATOM 2528 O O . GLU A 1 349 ? 9.613 -1.952 8.558 1.00 9.94 348 GLU A O 1
ATOM 2534 N N . VAL A 1 350 ? 8.677 -1.215 6.651 1.00 8.67 349 VAL A N 1
ATOM 2535 C CA . VAL A 1 350 ? 7.760 -2.332 6.661 1.00 9.59 349 VAL A CA 1
ATOM 2536 C C . VAL A 1 350 ? 8.420 -3.700 6.516 1.00 8.67 349 VAL A C 1
ATOM 2537 O O . VAL A 1 350 ? 8.146 -4.641 7.217 1.00 9.00 349 VAL A O 1
ATOM 2541 N N . LEU A 1 351 ? 9.326 -3.754 5.490 1.00 8.49 350 LEU A N 1
ATOM 2542 C CA . LEU A 1 351 ? 9.972 -5.014 5.255 1.00 9.03 350 LEU A CA 1
ATOM 2543 C C . LEU A 1 351 ? 10.847 -5.540 6.385 1.00 10.27 350 LEU A C 1
ATOM 2544 O O . LEU A 1 351 ? 10.951 -6.739 6.588 1.00 10.60 350 LEU A O 1
ATOM 2549 N N . ALA A 1 352 ? 11.381 -4.566 7.153 1.00 9.72 351 ALA A N 1
ATOM 2550 C CA . ALA A 1 352 ? 12.179 -4.889 8.337 1.00 10.48 351 ALA A CA 1
ATOM 2551 C C . ALA A 1 352 ? 11.332 -5.277 9.534 1.00 11.64 351 ALA A C 1
ATOM 2552 O O . ALA A 1 352 ? 11.872 -5.807 10.546 1.00 14.44 351 ALA A O 1
ATOM 2554 N N . HIS A 1 353 ? 10.041 -5.002 9.527 1.00 9.79 352 HIS A N 1
ATOM 2555 C CA . HIS A 1 353 ? 9.191 -5.223 10.703 1.00 10.34 352 HIS A CA 1
ATOM 2556 C C . HIS A 1 353 ? 8.944 -6.678 10.979 1.00 11.65 352 HIS A C 1
ATOM 2557 O O . HIS A 1 353 ? 8.731 -7.485 10.059 1.00 11.65 352 HIS A O 1
ATOM 2564 N N . LYS A 1 354 ? 8.904 -7.058 12.225 1.00 12.40 353 LYS A N 1
ATOM 2565 C CA . LYS A 1 354 ? 8.711 -8.443 12.598 1.00 12.73 353 LYS A CA 1
ATOM 2566 C C . LYS A 1 354 ? 7.390 -9.020 12.166 1.00 11.91 353 LYS A C 1
ATOM 2567 O O . LYS A 1 354 ? 7.278 -10.277 12.009 1.00 14.04 353 LYS A O 1
ATOM 2573 N N . ALA A 1 355 ? 6.366 -8.238 11.938 1.00 10.21 354 ALA A N 1
ATOM 2574 C CA . ALA A 1 355 ? 5.072 -8.751 11.488 1.00 10.99 354 ALA A CA 1
ATOM 2575 C C . ALA A 1 355 ? 5.043 -9.142 9.991 1.00 9.87 354 ALA A C 1
ATOM 2576 O O . ALA A 1 355 ? 4.127 -9.867 9.591 1.00 10.22 354 ALA A O 1
ATOM 2578 N N . THR A 1 356 ? 6.016 -8.700 9.219 1.00 9.36 355 THR A N 1
ATOM 2579 C CA . THR A 1 356 ? 5.982 -8.958 7.799 1.00 9.89 355 THR A CA 1
ATOM 2580 C C . THR A 1 356 ? 6.333 -10.359 7.440 1.00 9.55 355 THR A C 1
ATOM 2581 O O . THR A 1 356 ? 7.445 -10.820 7.815 1.00 12.84 355 THR A O 1
ATOM 2585 N N . GLY A 1 357 ? 5.485 -11.094 6.794 1.00 9.20 356 GLY A N 1
ATOM 2586 C CA . GLY A 1 357 ? 5.704 -12.499 6.424 1.00 9.86 356 GLY A CA 1
ATOM 2587 C C . GLY A 1 357 ? 6.047 -12.663 4.982 1.00 9.45 356 GLY A C 1
ATOM 2588 O O . GLY A 1 357 ? 6.777 -13.643 4.714 1.00 11.53 356 GLY A O 1
ATOM 2589 N N . CYS A 1 358 ? 5.580 -11.867 4.046 1.00 8.47 357 CYS A N 1
ATOM 2590 C CA . CYS A 1 358 ? 5.973 -11.996 2.699 1.00 9.12 357 CYS A CA 1
ATOM 2591 C C . CYS A 1 358 ? 5.664 -10.711 1.954 1.00 8.57 357 CYS A C 1
ATOM 2592 O O . CYS A 1 358 ? 4.906 -9.855 2.490 1.00 7.93 357 CYS A O 1
ATOM 2595 N N . PHE A 1 359 ? 6.108 -10.567 0.726 1.00 6.70 358 PHE A N 1
ATOM 2596 C CA . PHE A 1 359 ? 5.922 -9.385 -0.102 1.00 7.10 358 PHE A CA 1
ATOM 2597 C C . PHE A 1 359 ? 5.432 -9.767 -1.462 1.00 7.45 358 PHE A C 1
ATOM 2598 O O . PHE A 1 359 ? 6.173 -10.431 -2.204 1.00 7.98 358 PHE A O 1
ATOM 2606 N N . LEU A 1 360 ? 4.166 -9.439 -1.753 1.00 7.05 359 LEU A N 1
ATOM 2607 C CA . LEU A 1 360 ? 3.607 -9.579 -3.083 1.00 7.25 359 LEU A CA 1
ATOM 2608 C C . LEU A 1 360 ? 3.951 -8.328 -3.810 1.00 7.45 359 LEU A C 1
ATOM 2609 O O . LEU A 1 360 ? 3.434 -7.227 -3.566 1.00 7.95 359 LEU A O 1
ATOM 2614 N N . SER A 1 361 ? 4.938 -8.472 -4.713 1.00 7.28 360 SER A N 1
ATOM 2615 C CA . SER A 1 361 ? 5.626 -7.328 -5.352 1.00 7.95 360 SER A CA 1
ATOM 2616 C C . SER A 1 361 ? 5.627 -7.523 -6.858 1.00 7.41 360 SER A C 1
ATOM 2617 O O . SER A 1 361 ? 5.755 -8.617 -7.354 1.00 8.14 360 SER A O 1
ATOM 2620 N N . HIS A 1 362 ? 5.638 -6.396 -7.558 1.00 7.62 361 HIS A N 1
ATOM 2621 C CA . HIS A 1 362 ? 5.925 -6.416 -9.002 1.00 8.88 361 HIS A CA 1
ATOM 2622 C C . HIS A 1 362 ? 7.364 -6.767 -9.290 1.00 8.61 361 HIS A C 1
ATOM 2623 O O . HIS A 1 362 ? 7.676 -7.063 -10.488 1.00 10.38 361 HIS A O 1
ATOM 2630 N N . CYS A 1 363 ? 8.234 -6.786 -8.311 1.00 8.90 362 CYS A N 1
ATOM 2631 C CA . CYS A 1 363 ? 9.597 -7.189 -8.552 1.00 9.02 362 CYS A CA 1
ATOM 2632 C C . CYS A 1 363 ? 10.323 -6.171 -9.483 1.00 9.17 362 CYS A C 1
ATOM 2633 O O . CYS A 1 363 ? 11.220 -6.592 -10.180 1.00 10.72 362 CYS A O 1
ATOM 2636 N N . GLY A 1 364 ? 10.011 -4.909 -9.301 1.00 9.17 363 GLY A N 1
ATOM 2637 C CA . GLY A 1 364 ? 10.992 -3.901 -9.670 1.00 10.00 363 GLY A CA 1
ATOM 2638 C C . GLY A 1 364 ? 12.283 -4.144 -8.881 1.00 10.27 363 GLY A C 1
ATOM 2639 O O . GLY A 1 364 ? 12.299 -4.731 -7.802 1.00 10.32 363 GLY A O 1
ATOM 2640 N N . TRP A 1 365 ? 13.415 -3.674 -9.386 1.00 8.81 364 TRP A N 1
ATOM 2641 C CA . TRP A 1 365 ? 14.669 -3.993 -8.749 1.00 8.11 364 TRP A CA 1
ATOM 2642 C C . TRP A 1 365 ? 14.829 -3.400 -7.381 1.00 7.79 364 TRP A C 1
ATOM 2643 O O . TRP A 1 365 ? 15.363 -4.097 -6.499 1.00 7.65 364 TRP A O 1
ATOM 2654 N N . ASN A 1 366 ? 14.396 -2.152 -7.202 1.00 8.91 365 ASN A N 1
ATOM 2655 C CA . ASN A 1 366 ? 14.534 -1.605 -5.853 1.00 9.38 365 ASN A CA 1
ATOM 2656 C C . ASN A 1 366 ? 13.750 -2.422 -4.832 1.00 8.86 365 ASN A C 1
ATOM 2657 O O . ASN A 1 366 ? 14.258 -2.777 -3.755 1.00 9.60 365 ASN A O 1
ATOM 2662 N N . SER A 1 367 ? 12.492 -2.731 -5.153 1.00 8.43 366 SER A N 1
ATOM 2663 C CA . SER A 1 367 ? 11.696 -3.559 -4.195 1.00 7.78 366 SER A CA 1
ATOM 2664 C C . SER A 1 367 ? 12.335 -4.863 -3.947 1.00 7.99 366 SER A C 1
ATOM 2665 O O . SER A 1 367 ? 12.267 -5.395 -2.813 1.00 8.88 366 SER A O 1
ATOM 2668 N N . THR A 1 368 ? 12.914 -5.510 -4.962 1.00 7.21 367 THR A N 1
ATOM 2669 C CA . THR A 1 368 ? 13.499 -6.782 -4.836 1.00 7.45 367 THR A CA 1
ATOM 2670 C C . THR A 1 368 ? 14.700 -6.749 -3.900 1.00 8.33 367 THR A C 1
ATOM 2671 O O . THR A 1 368 ? 14.887 -7.579 -3.014 1.00 8.04 367 THR A O 1
ATOM 2675 N N . LEU A 1 369 ? 15.580 -5.737 -4.119 1.00 8.23 368 LEU A N 1
ATOM 2676 C CA . LEU A 1 369 ? 16.735 -5.603 -3.252 1.00 8.49 368 LEU A CA 1
ATOM 2677 C C . LEU A 1 369 ? 16.302 -5.330 -1.804 1.00 8.45 368 LEU A C 1
ATOM 2678 O O . LEU A 1 369 ? 16.966 -5.790 -0.842 1.00 9.24 368 LEU A O 1
ATOM 2683 N N . GLU A 1 370 ? 15.268 -4.525 -1.623 1.00 7.55 369 GLU A N 1
ATOM 2684 C CA . GLU A 1 370 ? 14.770 -4.241 -0.249 1.00 7.95 369 GLU A CA 1
ATOM 2685 C C . GLU A 1 370 ? 14.222 -5.486 0.383 1.00 8.48 369 GLU A C 1
ATOM 2686 O O . GLU A 1 370 ? 14.425 -5.660 1.601 1.00 9.44 369 GLU A O 1
ATOM 2692 N N . ALA A 1 371 ? 13.538 -6.346 -0.352 1.00 7.33 370 ALA A N 1
ATOM 2693 C CA . ALA A 1 371 ? 13.089 -7.623 0.185 1.00 7.67 370 ALA A CA 1
ATOM 2694 C C . ALA A 1 371 ? 14.306 -8.500 0.587 1.00 7.62 370 ALA A C 1
ATOM 2695 O O . ALA A 1 371 ? 14.332 -9.111 1.658 1.00 8.27 370 ALA A O 1
ATOM 2697 N N . ILE A 1 372 ? 15.327 -8.569 -0.315 1.00 7.66 371 ILE A N 1
ATOM 2698 C CA . ILE A 1 372 ? 16.535 -9.384 -0.015 1.00 7.88 371 ILE A CA 1
ATOM 2699 C C . ILE A 1 372 ? 17.209 -8.898 1.242 1.00 7.66 371 ILE A C 1
ATOM 2700 O O . ILE A 1 372 ? 17.528 -9.705 2.088 1.00 8.71 371 ILE A O 1
ATOM 2705 N N . VAL A 1 373 ? 17.399 -7.587 1.421 1.00 8.57 372 VAL A N 1
ATOM 2706 C CA A VAL A 1 373 ? 18.147 -7.091 2.549 0.50 7.64 372 VAL A CA 1
ATOM 2707 C CA B VAL A 1 373 ? 18.149 -7.123 2.572 0.50 8.25 372 VAL A CA 1
ATOM 2708 C C . VAL A 1 373 ? 17.447 -7.359 3.875 1.00 8.69 372 VAL A C 1
ATOM 2709 O O . VAL A 1 373 ? 18.075 -7.402 4.930 1.00 9.48 372 VAL A O 1
ATOM 2716 N N . ASN A 1 374 ? 16.112 -7.543 3.798 1.00 7.81 373 ASN A N 1
ATOM 2717 C CA . ASN A 1 374 ? 15.294 -7.860 4.976 1.00 8.46 373 ASN A CA 1
ATOM 2718 C C . ASN A 1 374 ? 14.947 -9.285 5.109 1.00 8.48 373 ASN A C 1
ATOM 2719 O O . ASN A 1 374 ? 14.276 -9.706 6.025 1.00 10.53 373 ASN A O 1
ATOM 2724 N N . GLY A 1 375 ? 15.399 -10.157 4.182 1.00 7.68 374 GLY A N 1
ATOM 2725 C CA . GLY A 1 375 ? 15.093 -11.547 4.219 1.00 7.18 374 GLY A CA 1
ATOM 2726 C C . GLY A 1 375 ? 13.634 -11.894 4.113 1.00 8.07 374 GLY A C 1
ATOM 2727 O O . GLY A 1 375 ? 13.173 -12.889 4.712 1.00 9.38 374 GLY A O 1
ATOM 2728 N N . VAL A 1 376 ? 12.913 -11.198 3.235 1.00 7.34 375 VAL A N 1
ATOM 2729 C CA . VAL A 1 376 ? 11.448 -11.360 3.075 1.00 7.63 375 VAL A CA 1
ATOM 2730 C C . VAL A 1 376 ? 11.154 -12.160 1.834 1.00 7.89 375 VAL A C 1
ATOM 2731 O O . VAL A 1 376 ? 11.503 -11.744 0.720 1.00 7.62 375 VAL A O 1
ATOM 2735 N N . PRO A 1 377 ? 10.457 -13.319 1.948 1.00 7.06 376 PRO A N 1
ATOM 2736 C CA . PRO A 1 377 ? 10.057 -14.065 0.757 1.00 7.36 376 PRO A CA 1
ATOM 2737 C C . PRO A 1 377 ? 9.110 -13.305 -0.129 1.00 8.04 376 PRO A C 1
ATOM 2738 O O . PRO A 1 377 ? 8.321 -12.436 0.348 1.00 8.05 376 PRO A O 1
ATOM 2742 N N . LEU A 1 378 ? 9.161 -13.632 -1.422 1.00 7.79 377 LEU A N 1
ATOM 2743 C CA . LEU A 1 378 ? 8.451 -12.919 -2.452 1.00 7.55 377 LEU A CA 1
ATOM 2744 C C . LEU A 1 378 ? 7.359 -13.723 -3.114 1.00 8.61 377 LEU A C 1
ATOM 2745 O O . LEU A 1 378 ? 7.530 -14.897 -3.397 1.00 8.97 377 LEU A O 1
ATOM 2750 N N . VAL A 1 379 ? 6.254 -13.026 -3.443 1.00 8.30 378 VAL A N 1
ATOM 2751 C CA . VAL A 1 379 ? 5.314 -13.461 -4.479 1.00 8.08 378 VAL A CA 1
ATOM 2752 C C . VAL A 1 379 ? 5.499 -12.461 -5.572 1.00 7.47 378 VAL A C 1
ATOM 2753 O O . VAL A 1 379 ? 5.186 -11.297 -5.444 1.00 8.02 378 VAL A O 1
ATOM 2757 N N . ALA A 1 380 ? 6.013 -12.902 -6.742 1.00 8.88 379 ALA A N 1
ATOM 2758 C CA . ALA A 1 380 ? 6.332 -12.027 -7.857 1.00 9.42 379 ALA A CA 1
ATOM 2759 C C . ALA A 1 380 ? 5.161 -11.846 -8.840 1.00 9.61 379 ALA A C 1
ATOM 2760 O O . ALA A 1 380 ? 4.670 -12.876 -9.315 1.00 9.22 379 ALA A O 1
ATOM 2762 N N . MET A 1 381 ? 4.798 -10.617 -9.109 1.00 9.16 380 MET A N 1
ATOM 2763 C CA . MET A 1 381 ? 3.716 -10.292 -10.073 1.00 9.37 380 MET A CA 1
ATOM 2764 C C . MET A 1 381 ? 4.307 -9.269 -11.031 1.00 9.42 380 MET A C 1
ATOM 2765 O O . MET A 1 381 ? 3.930 -8.110 -11.015 1.00 10.51 380 MET A O 1
ATOM 2770 N N . PRO A 1 382 ? 5.200 -9.727 -11.893 1.00 9.39 381 PRO A N 1
ATOM 2771 C CA . PRO A 1 382 ? 5.842 -8.736 -12.796 1.00 9.86 381 PRO A CA 1
ATOM 2772 C C . PRO A 1 382 ? 4.958 -8.151 -13.880 1.00 11.69 381 PRO A C 1
ATOM 2773 O O . PRO A 1 382 ? 4.022 -8.835 -14.310 1.00 13.00 381 PRO A O 1
ATOM 2777 N N . HIS A 1 383 ? 5.337 -6.983 -14.325 1.00 12.20 382 HIS A N 1
ATOM 2778 C CA . HIS A 1 383 ? 4.644 -6.292 -15.502 1.00 14.06 382 HIS A CA 1
ATOM 2779 C C . HIS A 1 383 ? 5.614 -6.318 -16.708 1.00 14.83 382 HIS A C 1
ATOM 2780 O O . HIS A 1 383 ? 5.370 -7.002 -17.664 1.00 16.80 382 HIS A O 1
ATOM 2787 N N . TRP A 1 384 ? 6.696 -5.598 -16.606 1.00 12.94 383 TRP A N 1
ATOM 2788 C CA . TRP A 1 384 ? 7.550 -5.379 -17.770 1.00 12.87 383 TRP A CA 1
ATOM 2789 C C . TRP A 1 384 ? 8.907 -4.900 -17.318 1.00 13.25 383 TRP A C 1
ATOM 2790 O O . TRP A 1 384 ? 9.310 -5.099 -16.164 1.00 11.70 383 TRP A O 1
ATOM 2801 N N . ALA A 1 385 ? 9.744 -4.287 -18.172 1.00 10.59 384 ALA A N 1
ATOM 2802 C CA . ALA A 1 385 ? 11.026 -3.752 -17.798 1.00 10.67 384 ALA A CA 1
ATOM 2803 C C . ALA A 1 385 ? 11.963 -4.863 -17.299 1.00 10.28 384 ALA A C 1
ATOM 2804 O O . ALA A 1 385 ? 12.085 -5.867 -18.016 1.00 10.51 384 ALA A O 1
ATOM 2806 N N . ASP A 1 386 ? 12.453 -4.745 -16.083 1.00 10.73 385 ASP A N 1
ATOM 2807 C CA . ASP A 1 386 ? 13.322 -5.720 -15.533 1.00 9.95 385 ASP A CA 1
ATOM 2808 C C . ASP A 1 386 ? 12.562 -6.849 -14.773 1.00 9.18 385 ASP A C 1
ATOM 2809 O O . ASP A 1 386 ? 13.162 -7.822 -14.355 1.00 9.74 385 ASP A O 1
ATOM 2814 N N . GLN A 1 387 ? 11.239 -6.673 -14.615 1.00 8.25 386 GLN A N 1
ATOM 2815 C CA . GLN A 1 387 ? 10.480 -7.442 -13.613 1.00 8.93 386 GLN A CA 1
ATOM 2816 C C . GLN A 1 387 ? 10.319 -8.917 -14.099 1.00 9.05 386 GLN A C 1
ATOM 2817 O O . GLN A 1 387 ? 10.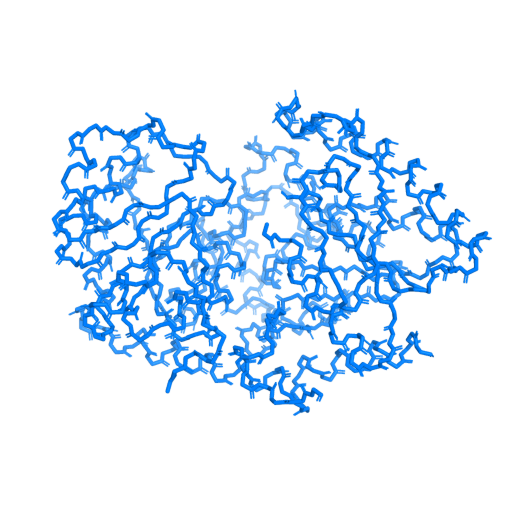472 -9.805 -13.262 1.00 8.45 386 GLN A O 1
ATOM 2823 N N . PRO A 1 388 ? 10.014 -9.236 -15.384 1.00 8.88 387 PRO A N 1
ATOM 2824 C CA . PRO A 1 388 ? 9.935 -10.640 -15.737 1.00 8.72 387 PRO A CA 1
ATOM 2825 C C . PRO A 1 388 ? 11.217 -11.423 -15.426 1.00 9.04 387 PRO A C 1
ATOM 2826 O O . PRO A 1 388 ? 11.201 -12.534 -14.937 1.00 9.48 387 PRO A O 1
ATOM 2830 N N . THR A 1 389 ? 12.378 -10.822 -15.758 1.00 8.52 388 THR A N 1
ATOM 2831 C CA . THR A 1 389 ? 13.638 -11.472 -15.562 1.00 8.74 388 THR A CA 1
ATOM 2832 C C . THR A 1 389 ? 13.925 -11.671 -14.031 1.00 8.19 388 THR A C 1
ATOM 2833 O O . THR A 1 389 ? 14.298 -12.759 -13.612 1.00 8.13 388 THR A O 1
ATOM 2837 N N . ILE A 1 390 ? 13.728 -10.562 -13.314 1.00 8.09 389 ILE A N 1
ATOM 2838 C CA . ILE A 1 390 ? 13.950 -10.671 -11.839 1.00 7.73 389 ILE A CA 1
ATOM 2839 C C . ILE A 1 390 ? 13.074 -11.828 -11.294 1.00 8.12 389 ILE A C 1
ATOM 2840 O O . ILE A 1 390 ? 13.503 -12.588 -10.442 1.00 7.34 389 ILE A O 1
ATOM 2845 N N . SER A 1 391 ? 11.807 -11.838 -11.741 1.00 8.04 390 SER A N 1
ATOM 2846 C CA . SER A 1 391 ? 10.849 -12.819 -11.190 1.00 8.81 390 SER A CA 1
ATOM 2847 C C . SER A 1 391 ? 11.311 -14.201 -11.464 1.00 8.74 390 SER A C 1
ATOM 2848 O O . SER A 1 391 ? 11.172 -15.141 -10.624 1.00 9.99 390 SER A O 1
ATOM 2851 N N . LYS A 1 392 ? 11.896 -14.514 -12.663 1.00 8.24 391 LYS A N 1
ATOM 2852 C CA . LYS A 1 392 ? 12.467 -15.804 -12.902 1.00 8.98 391 LYS A CA 1
ATOM 2853 C C . LYS A 1 392 ? 13.612 -16.163 -11.982 1.00 9.35 391 LYS A C 1
ATOM 2854 O O . LYS A 1 392 ? 13.710 -17.265 -11.466 1.00 10.42 391 LYS A O 1
ATOM 2860 N N . TYR A 1 393 ? 14.533 -15.205 -11.731 1.00 8.81 392 TYR A N 1
ATOM 2861 C CA . TYR A 1 393 ? 15.586 -15.412 -10.762 1.00 9.12 392 TYR A CA 1
ATOM 2862 C C . TYR A 1 393 ? 15.007 -15.703 -9.345 1.00 7.83 392 TYR A C 1
ATOM 2863 O O . TYR A 1 393 ? 15.535 -16.570 -8.665 1.00 8.90 392 TYR A O 1
ATOM 2872 N N . VAL A 1 394 ? 14.018 -14.921 -8.957 1.00 8.13 393 VAL A N 1
ATOM 2873 C CA . VAL A 1 394 ? 13.452 -15.168 -7.581 1.00 9.21 393 VAL A CA 1
ATOM 2874 C C . VAL A 1 394 ? 12.961 -16.578 -7.467 1.00 9.66 393 VAL A C 1
ATOM 2875 O O . VAL A 1 394 ? 13.213 -17.211 -6.428 1.00 10.26 393 VAL A O 1
ATOM 2879 N N . GLU A 1 395 ? 12.257 -17.108 -8.468 1.00 8.17 394 GLU A N 1
ATOM 2880 C CA . GLU A 1 395 ? 11.694 -18.455 -8.311 1.00 10.68 394 GLU A CA 1
ATOM 2881 C C . GLU A 1 395 ? 12.674 -19.555 -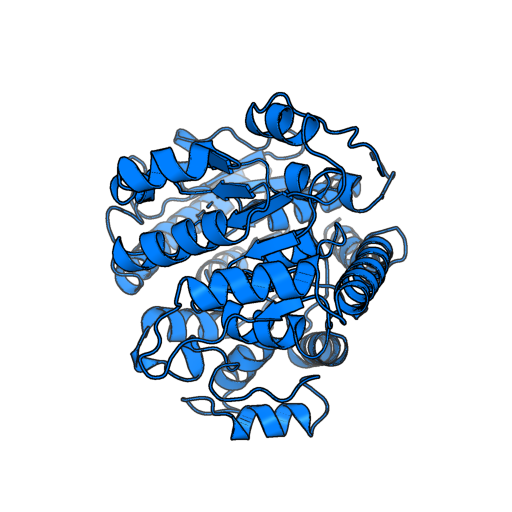8.635 1.00 12.44 394 GLU A C 1
ATOM 2882 O O . GLU A 1 395 ? 12.556 -20.607 -8.021 1.00 16.96 394 GLU A O 1
ATOM 2888 N N . SER A 1 396 ? 13.650 -19.331 -9.487 1.00 12.13 395 SER A N 1
ATOM 2889 C CA A SER A 1 396 ? 14.443 -20.454 -10.027 0.50 16.10 395 SER A CA 1
ATOM 2890 C CA B SER A 1 396 ? 14.506 -20.417 -10.040 0.50 15.28 395 SER A CA 1
ATOM 2891 C C . SER A 1 396 ? 15.900 -20.512 -9.622 1.00 21.48 395 SER A C 1
ATOM 2892 O O . SER A 1 396 ? 16.462 -21.689 -9.684 1.00 30.97 395 SER A O 1
ATOM 2897 N N . LEU A 1 397 ? 16.611 -19.444 -9.479 1.00 14.06 396 LEU A N 1
ATOM 2898 C CA . LEU A 1 397 ? 17.969 -19.396 -9.001 1.00 14.78 396 LEU A CA 1
ATOM 2899 C C . LEU A 1 397 ? 18.035 -19.045 -7.530 1.00 15.88 396 LEU A C 1
ATOM 2900 O O . LEU A 1 397 ? 18.717 -19.711 -6.728 1.00 17.78 396 LEU A O 1
ATOM 2905 N N . TRP A 1 398 ? 17.486 -17.957 -7.113 1.00 10.87 397 TRP A N 1
ATOM 2906 C CA . TRP A 1 398 ? 17.505 -17.526 -5.766 1.00 10.80 397 TRP A CA 1
ATOM 2907 C C . TRP A 1 398 ? 16.587 -18.377 -4.841 1.00 11.19 397 TRP A C 1
ATOM 2908 O O . TRP A 1 398 ? 17.024 -18.699 -3.718 1.00 13.41 397 TRP A O 1
ATOM 2919 N N . GLY A 1 399 ? 15.476 -18.846 -5.378 1.00 8.79 398 GLY A N 1
ATOM 2920 C CA . GLY A 1 399 ? 14.660 -19.736 -4.591 1.00 9.73 398 GLY A CA 1
ATOM 2921 C C . GLY A 1 399 ? 13.893 -19.060 -3.454 1.00 8.64 398 GLY A C 1
ATOM 2922 O O . GLY A 1 399 ? 13.568 -19.709 -2.478 1.00 9.39 398 GLY A O 1
ATOM 2923 N N . MET A 1 400 ? 13.686 -17.746 -3.516 1.00 8.83 399 MET A N 1
ATOM 2924 C CA . MET A 1 400 ? 13.177 -16.966 -2.400 1.00 8.97 399 MET A CA 1
ATOM 2925 C C . MET A 1 400 ? 11.710 -16.699 -2.581 1.00 8.84 399 MET A C 1
ATOM 2926 O O . MET A 1 400 ? 11.167 -15.873 -1.783 1.00 9.96 399 MET A O 1
ATOM 2931 N N . GLY A 1 401 ? 11.008 -17.281 -3.497 1.00 9.13 400 GLY A N 1
ATOM 2932 C CA . GLY A 1 401 ? 9.566 -17.069 -3.648 1.00 9.66 400 GLY A CA 1
ATOM 2933 C C . GLY A 1 401 ? 9.046 -17.756 -4.857 1.00 8.57 400 GLY A C 1
ATOM 2934 O O . GLY A 1 401 ? 9.729 -18.611 -5.459 1.00 10.71 400 GLY A O 1
ATOM 2935 N N . VAL A 1 402 ? 7.829 -17.358 -5.218 1.00 10.09 401 VAL A N 1
ATOM 2936 C CA . VAL A 1 402 ? 7.142 -17.869 -6.377 1.00 10.77 401 VAL A CA 1
ATOM 2937 C C . VAL A 1 402 ? 6.631 -16.818 -7.289 1.00 11.11 401 VAL A C 1
ATOM 2938 O O . VAL A 1 402 ? 6.461 -15.650 -6.808 1.00 12.58 401 VAL A O 1
ATOM 2942 N N . ARG A 1 403 ? 6.390 -17.101 -8.533 1.00 10.26 402 ARG A N 1
ATOM 2943 C CA . ARG A 1 403 ? 5.830 -16.207 -9.488 1.00 9.97 402 ARG A CA 1
ATOM 2944 C C . ARG A 1 403 ? 4.370 -16.509 -9.810 1.00 10.76 402 ARG A C 1
ATOM 2945 O O . ARG A 1 403 ? 4.059 -17.687 -9.989 1.00 11.51 402 ARG A O 1
ATOM 2953 N N . VAL A 1 404 ? 3.479 -15.522 -9.819 1.00 9.99 403 VAL A N 1
ATOM 2954 C CA . VAL A 1 404 ? 2.093 -15.800 -10.232 1.00 10.99 403 VAL A CA 1
ATOM 2955 C C . VAL A 1 404 ? 2.025 -16.280 -11.665 1.00 13.24 403 VAL A C 1
ATOM 2956 O O . VAL A 1 404 ? 2.743 -15.834 -12.534 1.00 13.60 403 VAL A O 1
ATOM 2960 N N . GLN A 1 405 ? 1.136 -17.240 -11.859 1.00 12.67 404 GLN A N 1
ATOM 2961 C CA . GLN A 1 405 ? 0.922 -17.851 -13.229 1.00 14.44 404 GLN A CA 1
ATOM 2962 C C . GLN A 1 405 ? -0.334 -17.170 -13.773 1.00 15.40 404 GLN A C 1
ATOM 2963 O O . GLN A 1 405 ? -1.421 -17.217 -13.215 1.00 17.83 404 GLN A O 1
ATOM 2969 N N . LEU A 1 406 ? -0.190 -16.530 -14.901 1.00 18.94 405 LEU A N 1
ATOM 2970 C CA . LEU A 1 406 ? -1.325 -15.943 -15.664 1.00 20.22 405 LEU A CA 1
ATOM 2971 C C . LEU A 1 406 ? -2.067 -17.088 -16.435 1.00 22.93 405 LEU A C 1
ATOM 2972 O O . LEU A 1 406 ? -1.511 -18.128 -16.724 1.00 22.95 405 LEU A O 1
ATOM 2977 N N . ASP A 1 407 ? -3.361 -16.818 -16.666 1.00 23.43 406 ASP A N 1
ATOM 2978 C CA . ASP A 1 407 ? -4.214 -17.765 -17.498 1.00 23.95 406 ASP A CA 1
ATOM 2979 C C . ASP A 1 407 ? -3.845 -17.696 -18.973 1.00 31.34 406 ASP A C 1
ATOM 2980 O O . ASP A 1 407 ? -2.934 -17.003 -19.350 1.00 28.74 406 ASP A O 1
ATOM 2985 N N . LYS A 1 408 ? -4.525 -18.504 -19.764 1.00 34.62 407 LYS A N 1
ATOM 2986 C CA . LYS A 1 408 ? -4.242 -18.528 -21.203 1.00 41.68 407 LYS A CA 1
ATOM 2987 C C . LYS A 1 408 ? -4.483 -17.198 -21.896 1.00 41.13 407 LYS A C 1
ATOM 2988 O O . LYS A 1 408 ? -3.798 -16.914 -22.887 1.00 46.26 407 LYS A O 1
ATOM 2994 N N . SER A 1 409 ? -5.411 -16.385 -21.397 1.00 34.77 408 SER A N 1
ATOM 2995 C CA . SER A 1 409 ? -5.571 -14.993 -21.855 1.00 40.87 408 SER A CA 1
ATOM 2996 C C . SER A 1 409 ? -4.653 -13.938 -21.255 1.00 41.46 408 SER A C 1
ATOM 2997 O O . SER A 1 409 ? -4.866 -12.742 -21.445 1.00 40.09 408 SER A O 1
ATOM 3000 N N . GLY A 1 410 ? -3.693 -14.360 -20.437 1.00 33.72 409 GLY A N 1
ATOM 3001 C CA . GLY A 1 410 ? -2.776 -13.401 -19.832 1.00 33.27 409 GLY A CA 1
ATOM 3002 C C . GLY A 1 410 ? -3.382 -12.691 -18.597 1.00 28.83 409 GLY A C 1
ATOM 3003 O O . GLY A 1 410 ? -2.891 -11.635 -18.211 1.00 33.96 409 GLY A O 1
ATOM 3004 N N . ILE A 1 411 ? -4.449 -13.216 -18.018 1.00 25.81 410 ILE A N 1
ATOM 3005 C CA . ILE A 1 411 ? -5.120 -12.536 -16.872 1.00 25.30 410 ILE A CA 1
ATOM 3006 C C . ILE A 1 411 ? -4.636 -13.157 -15.547 1.00 19.17 410 ILE A C 1
ATOM 3007 O O . ILE A 1 411 ? -4.569 -14.354 -15.426 1.00 19.94 410 ILE A O 1
ATOM 3012 N N . LEU A 1 412 ? -4.345 -12.286 -14.575 1.00 18.62 411 LEU A N 1
ATOM 3013 C CA . LEU A 1 412 ? -4.098 -12.771 -13.207 1.00 18.62 411 LEU A CA 1
ATOM 3014 C C . LEU A 1 412 ? -5.436 -12.936 -12.470 1.00 16.61 411 LEU A C 1
ATOM 3015 O O . LEU A 1 412 ? -6.150 -11.972 -12.311 1.00 19.40 411 LEU A O 1
ATOM 3020 N N . GLN A 1 413 ? -5.706 -14.120 -12.071 1.00 16.45 412 GLN A N 1
ATOM 3021 C CA . GLN A 1 413 ? -6.908 -14.373 -11.426 1.00 14.95 412 GLN A CA 1
ATOM 3022 C C . GLN A 1 413 ? -6.887 -14.305 -9.916 1.00 13.17 412 GLN A C 1
ATOM 3023 O O . GLN A 1 413 ? -5.786 -14.681 -9.383 1.00 13.85 412 GLN A O 1
ATOM 3029 N N . ARG A 1 414 ? -7.908 -13.967 -9.226 1.00 11.93 413 ARG A N 1
ATOM 3030 C CA . ARG A 1 414 ? -7.895 -13.953 -7.756 1.00 11.72 413 ARG A CA 1
ATOM 3031 C C . ARG A 1 414 ? -7.469 -15.270 -7.173 1.00 12.40 413 ARG A C 1
ATOM 3032 O O . ARG A 1 414 ? -6.804 -15.292 -6.101 1.00 11.12 413 ARG A O 1
ATOM 3040 N N . GLU A 1 415 ? -7.856 -16.419 -7.774 1.00 13.11 414 GLU A N 1
ATOM 3041 C CA . GLU A 1 415 ? -7.496 -17.656 -7.274 1.00 14.08 414 GLU A CA 1
ATOM 3042 C C . GLU A 1 415 ? -5.962 -17.885 -7.279 1.00 11.04 414 GLU A C 1
ATOM 3043 O O . GLU A 1 415 ? -5.488 -18.527 -6.316 1.00 11.88 414 GLU A O 1
ATOM 3049 N N . GLU A 1 416 ? -5.315 -17.366 -8.244 1.00 11.37 415 GLU A N 1
ATOM 3050 C CA . GLU A 1 416 ? -3.861 -17.503 -8.388 1.00 11.15 415 GLU A CA 1
ATOM 3051 C C . GLU A 1 416 ? -3.131 -16.562 -7.406 1.00 11.96 415 GLU A C 1
ATOM 3052 O O . GLU A 1 416 ? -2.156 -17.001 -6.783 1.00 9.74 415 GLU A O 1
ATOM 3058 N N . VAL A 1 417 ? -3.646 -15.359 -7.211 1.00 10.25 416 VAL A N 1
ATOM 3059 C CA . VAL A 1 417 ? -3.114 -14.473 -6.137 1.00 9.67 416 VAL A CA 1
ATOM 3060 C C . VAL A 1 417 ? -3.163 -15.195 -4.847 1.00 9.51 416 VAL A C 1
ATOM 3061 O O . VAL A 1 417 ? -2.158 -15.290 -4.089 1.00 10.09 416 VAL A O 1
ATOM 3065 N N . GLU A 1 418 ? -4.338 -15.727 -4.454 1.00 9.37 417 GLU A N 1
ATOM 3066 C CA . GLU A 1 418 ? -4.487 -16.417 -3.237 1.00 9.98 417 GLU A CA 1
ATOM 3067 C C . GLU A 1 418 ? -3.573 -17.640 -3.127 1.00 8.39 417 GLU A C 1
ATOM 3068 O O . GLU A 1 418 ? -2.956 -17.892 -2.094 1.00 9.12 417 GLU A O 1
ATOM 3074 N N . ARG A 1 419 ? -3.529 -18.419 -4.214 1.00 9.06 418 ARG A N 1
ATOM 3075 C CA . ARG A 1 419 ? -2.720 -19.668 -4.196 1.00 9.22 418 ARG A CA 1
ATOM 3076 C C . ARG A 1 419 ? -1.269 -19.358 -3.858 1.00 8.93 418 ARG A C 1
ATOM 3077 O O . ARG A 1 419 ? -0.660 -20.041 -3.088 1.00 9.70 418 ARG A O 1
ATOM 3085 N N . CYS A 1 420 ? -0.785 -18.317 -4.514 1.00 9.03 419 CYS A N 1
ATOM 3086 C CA . CYS A 1 420 ? 0.637 -17.980 -4.281 1.00 8.83 419 CYS A CA 1
ATOM 3087 C C . CYS A 1 420 ? 0.954 -17.446 -2.915 1.00 8.17 419 CYS A C 1
ATOM 3088 O O . CYS A 1 420 ? 1.999 -17.781 -2.332 1.00 8.65 419 CYS A O 1
ATOM 3091 N N . ILE A 1 421 ? 0.106 -16.611 -2.366 1.00 7.63 420 ILE A N 1
ATOM 3092 C CA . ILE A 1 421 ? 0.229 -16.206 -1.019 1.00 7.68 420 ILE A CA 1
ATOM 3093 C C . ILE A 1 421 ? 0.262 -17.359 -0.113 1.00 9.20 420 ILE A C 1
ATOM 3094 O O . ILE A 1 421 ? 1.128 -17.503 0.767 1.00 8.86 420 ILE A O 1
ATOM 3099 N N . ARG A 1 422 ? -0.715 -18.279 -0.244 1.00 8.13 421 ARG A N 1
ATOM 3100 C CA . ARG A 1 422 ? -0.774 -19.446 0.641 1.00 9.68 421 ARG A CA 1
ATOM 3101 C C . ARG A 1 422 ? 0.408 -20.242 0.391 1.00 8.46 421 ARG A C 1
ATOM 3102 O O . ARG A 1 422 ? 0.866 -20.981 1.273 1.00 9.29 421 ARG A O 1
ATOM 3110 N N . GLU A 1 423 ? 0.932 -20.405 -0.845 1.00 8.12 422 GLU A N 1
ATOM 3111 C CA . GLU A 1 423 ? 2.099 -21.283 -1.103 1.00 9.06 422 GLU A CA 1
ATOM 3112 C C . GLU A 1 423 ? 3.351 -20.843 -0.531 1.00 11.45 422 GLU A C 1
ATOM 3113 O O . GLU A 1 423 ? 4.106 -21.617 0.266 1.00 10.94 422 GLU A O 1
ATOM 3119 N N . VAL A 1 424 ? 3.551 -19.525 -0.356 1.00 7.52 423 VAL A N 1
ATOM 3120 C CA . VAL A 1 424 ? 4.768 -18.970 0.322 1.00 9.35 423 VAL A CA 1
ATOM 3121 C C . VAL A 1 424 ? 4.618 -18.962 1.787 1.00 9.97 423 VAL A C 1
ATOM 3122 O O . VAL A 1 424 ? 5.561 -19.248 2.507 1.00 11.87 423 VAL A O 1
ATOM 3126 N N . MET A 1 425 ? 3.420 -18.706 2.300 1.00 9.70 424 MET A N 1
ATOM 3127 C CA . MET A 1 425 ? 3.211 -18.633 3.788 1.00 10.85 424 MET A CA 1
ATOM 3128 C C . MET A 1 425 ? 2.933 -19.987 4.443 1.00 11.53 424 MET A C 1
ATOM 3129 O O . MET A 1 425 ? 3.163 -20.058 5.631 1.00 14.59 424 MET A O 1
ATOM 3134 N N . ASP A 1 426 ? 2.344 -20.934 3.731 1.00 9.80 425 ASP A N 1
ATOM 3135 C CA . ASP A 1 426 ? 1.832 -22.173 4.266 1.00 11.24 425 ASP A CA 1
ATOM 3136 C C . ASP A 1 426 ? 2.260 -23.352 3.515 1.00 12.34 425 ASP A C 1
ATOM 3137 O O . ASP A 1 426 ? 1.901 -24.512 3.965 1.00 15.19 425 ASP A O 1
ATOM 3142 N N . GLY A 1 427 ? 2.887 -23.287 2.372 1.00 11.71 426 GLY A N 1
ATOM 3143 C CA . GLY A 1 427 ? 3.003 -24.507 1.530 1.00 15.43 426 GLY A CA 1
ATOM 3144 C C . GLY A 1 427 ? 4.150 -25.367 2.008 1.00 16.50 426 GLY A C 1
ATOM 3145 O O . GLY A 1 427 ? 4.875 -25.067 3.007 1.00 17.25 426 GLY A O 1
ATOM 3146 N N . ASP A 1 428 ? 4.260 -26.539 1.345 1.00 18.41 427 ASP A N 1
ATOM 3147 C CA . ASP A 1 428 ? 5.270 -27.587 1.791 1.00 18.11 427 ASP A CA 1
ATOM 3148 C C . ASP A 1 428 ? 6.664 -26.955 1.673 1.00 16.91 427 ASP A C 1
ATOM 3149 O O . ASP A 1 428 ? 7.608 -27.461 2.338 1.00 18.45 427 ASP A O 1
ATOM 3154 N N . ARG A 1 429 ? 6.822 -26.000 0.788 1.00 16.53 428 ARG A N 1
ATOM 3155 C CA . ARG A 1 429 ? 8.130 -25.325 0.535 1.00 15.49 428 ARG A CA 1
ATOM 3156 C C . ARG A 1 429 ? 8.268 -24.040 1.255 1.00 13.55 428 ARG A C 1
ATOM 3157 O O . ARG A 1 429 ? 9.253 -23.323 1.023 1.00 13.22 428 ARG A O 1
ATOM 3165 N N . LYS A 1 430 ? 7.438 -23.713 2.231 1.00 12.48 429 LYS A N 1
ATOM 3166 C CA . LYS A 1 430 ? 7.520 -22.455 2.930 1.00 11.15 429 LYS A CA 1
ATOM 3167 C C . LYS A 1 430 ? 8.920 -22.216 3.457 1.00 13.22 429 LYS A C 1
ATOM 3168 O O . LYS A 1 430 ? 9.469 -21.077 3.399 1.00 11.72 429 LYS A O 1
ATOM 3174 N N . GLU A 1 431 ? 9.511 -23.242 4.050 1.00 11.96 430 GLU A N 1
ATOM 3175 C CA . GLU A 1 431 ? 10.840 -23.025 4.632 1.00 13.69 430 GLU A CA 1
ATOM 3176 C C . GLU A 1 431 ? 11.889 -22.902 3.567 1.00 12.60 430 GLU A C 1
ATOM 3177 O O . GLU A 1 431 ? 12.931 -22.281 3.906 1.00 12.98 430 GLU A O 1
ATOM 3183 N N . ASP A 1 432 ? 11.709 -23.358 2.420 1.00 12.07 431 ASP A N 1
ATOM 3184 C CA . ASP A 1 432 ? 12.684 -23.217 1.345 1.00 11.64 431 ASP A CA 1
ATOM 3185 C C . ASP A 1 432 ? 12.792 -21.705 0.988 1.00 11.88 431 ASP A C 1
ATOM 3186 O O . ASP A 1 432 ? 13.891 -21.138 0.856 1.00 11.51 431 ASP A O 1
ATOM 3191 N N . TYR A 1 433 ? 11.648 -21.041 0.874 1.00 9.50 432 TYR A N 1
ATOM 3192 C CA . TYR A 1 433 ? 11.680 -19.693 0.395 1.00 8.61 432 TYR A CA 1
ATOM 3193 C C . TYR A 1 433 ? 12.283 -18.837 1.537 1.00 8.94 432 TYR A C 1
ATOM 3194 O O . TYR A 1 433 ? 13.114 -17.896 1.216 1.00 9.17 432 TYR A O 1
ATOM 3203 N N . ARG A 1 434 ? 11.978 -19.046 2.813 1.00 9.26 433 ARG A N 1
ATOM 3204 C CA . ARG A 1 434 ? 12.527 -18.321 3.882 1.00 9.92 433 ARG A CA 1
ATOM 3205 C C . ARG A 1 434 ? 14.078 -18.577 4.003 1.00 8.45 433 ARG A C 1
ATOM 3206 O O . ARG A 1 434 ? 14.810 -17.626 4.277 1.00 8.82 433 ARG A O 1
ATOM 3214 N N . ARG A 1 435 ? 14.421 -19.845 3.854 1.00 8.51 434 ARG A N 1
ATOM 3215 C CA . ARG A 1 435 ? 15.889 -20.157 3.981 1.00 9.60 434 ARG A CA 1
ATOM 3216 C C . ARG A 1 435 ? 16.690 -19.369 2.918 1.00 8.47 434 ARG A C 1
ATOM 3217 O O . ARG A 1 435 ? 17.710 -18.746 3.242 1.00 8.85 434 ARG A O 1
ATOM 3225 N N . ASN A 1 436 ? 16.191 -19.350 1.691 1.00 7.73 435 ASN A N 1
ATOM 3226 C CA . ASN A 1 436 ? 16.928 -18.636 0.660 1.00 8.22 435 ASN A CA 1
ATOM 3227 C C . ASN A 1 436 ? 16.927 -17.156 0.873 1.00 8.76 435 ASN A C 1
ATOM 3228 O O . ASN A 1 436 ? 17.910 -16.442 0.638 1.00 8.18 435 ASN A O 1
ATOM 3233 N N . ALA A 1 437 ? 15.761 -16.599 1.275 1.00 7.36 436 ALA A N 1
ATOM 3234 C CA . ALA A 1 437 ? 15.713 -15.199 1.569 1.00 7.49 436 ALA A CA 1
ATOM 3235 C C . ALA A 1 437 ? 16.748 -14.787 2.656 1.00 7.52 436 ALA A C 1
ATOM 3236 O O . ALA A 1 437 ? 17.397 -13.756 2.572 1.00 8.40 436 ALA A O 1
ATOM 3238 N N . THR A 1 438 ? 16.786 -15.614 3.726 1.00 8.68 437 THR A N 1
ATOM 3239 C CA . THR A 1 438 ? 17.700 -15.307 4.830 1.00 8.93 437 THR A CA 1
ATOM 3240 C C . THR A 1 438 ? 19.198 -15.447 4.368 1.00 7.69 437 THR A C 1
ATOM 3241 O O . THR A 1 438 ? 20.038 -14.641 4.704 1.00 8.44 437 THR A O 1
ATOM 3245 N N . ARG A 1 439 ? 19.439 -16.474 3.544 1.00 7.90 438 ARG A N 1
ATOM 3246 C CA . ARG A 1 439 ? 20.840 -16.689 3.024 1.00 7.70 438 ARG A CA 1
ATOM 3247 C C . ARG A 1 439 ? 21.289 -15.472 2.251 1.00 8.39 438 ARG A C 1
ATOM 3248 O O . ARG A 1 439 ? 22.423 -14.952 2.403 1.00 8.77 438 ARG A O 1
ATOM 3256 N N . LEU A 1 440 ? 20.418 -15.006 1.353 1.00 7.45 439 LEU A N 1
ATOM 3257 C CA . LEU A 1 440 ? 20.799 -13.863 0.507 1.00 8.53 439 LEU A CA 1
ATOM 3258 C C . LEU A 1 440 ? 20.842 -12.570 1.249 1.00 7.42 439 LEU A C 1
ATOM 3259 O O . LEU A 1 440 ? 21.681 -11.690 0.986 1.00 8.38 439 LEU A O 1
ATOM 3264 N N . MET A 1 441 ? 19.988 -12.395 2.274 1.00 6.88 440 MET A N 1
ATOM 3265 C CA . MET A 1 441 ? 20.091 -11.263 3.209 1.00 7.21 440 MET A CA 1
ATOM 3266 C C . MET A 1 441 ? 21.502 -11.126 3.744 1.00 7.93 440 MET A C 1
ATOM 3267 O O . MET A 1 441 ? 22.108 -10.072 3.821 1.00 7.88 440 MET A O 1
ATOM 3272 N N . LYS A 1 442 ? 22.001 -12.264 4.250 1.00 7.34 441 LYS A N 1
ATOM 3273 C CA . LYS A 1 442 ? 23.315 -12.239 4.925 1.00 8.18 441 LYS A CA 1
ATOM 3274 C C . LYS A 1 442 ? 24.391 -11.879 3.923 1.00 7.59 441 LYS A C 1
ATOM 3275 O O . LYS A 1 442 ? 25.311 -11.144 4.281 1.00 9.09 441 LYS A O 1
ATOM 3281 N N . LYS A 1 443 ? 24.319 -12.417 2.725 1.00 7.65 442 LYS A N 1
ATOM 3282 C CA . LYS A 1 443 ? 25.297 -12.094 1.715 1.00 8.18 442 LYS A CA 1
ATOM 3283 C C . LYS A 1 443 ? 25.230 -10.656 1.207 1.00 8.22 442 LYS A C 1
ATOM 3284 O O . LYS A 1 443 ? 26.218 -9.979 0.974 1.00 8.40 442 LYS A O 1
ATOM 3290 N N . ALA A 1 444 ? 24.002 -10.077 1.213 1.00 7.98 443 ALA A N 1
ATOM 3291 C CA . ALA A 1 444 ? 23.846 -8.675 0.899 1.00 8.39 443 ALA A CA 1
ATOM 3292 C C . ALA A 1 444 ? 24.512 -7.798 1.904 1.00 9.52 443 ALA A C 1
ATOM 3293 O O . ALA A 1 444 ? 25.216 -6.826 1.566 1.00 9.86 443 ALA A O 1
ATOM 3295 N N . LYS A 1 445 ? 24.263 -8.095 3.205 1.00 9.14 444 LYS A N 1
ATOM 3296 C CA . LYS A 1 445 ? 24.883 -7.344 4.289 1.00 9.86 444 LYS A CA 1
ATOM 3297 C C . LYS A 1 445 ? 26.351 -7.508 4.201 1.00 10.04 444 LYS A C 1
ATOM 3298 O O . LYS A 1 445 ? 27.128 -6.461 4.273 1.00 10.97 444 LYS A O 1
ATOM 3304 N N . GLU A 1 446 ? 26.936 -8.654 3.983 1.00 9.79 445 GLU A N 1
ATOM 3305 C CA . GLU A 1 446 ? 28.372 -8.869 3.885 1.00 10.08 445 GLU A CA 1
ATOM 3306 C C . GLU A 1 446 ? 28.941 -7.998 2.826 1.00 9.78 445 GLU A C 1
ATOM 3307 O O . GLU A 1 446 ? 30.014 -7.406 2.947 1.00 11.04 445 GLU A O 1
ATOM 3313 N N . SER A 1 447 ? 28.257 -7.875 1.678 1.00 9.46 446 SER A N 1
ATOM 3314 C CA . SER A 1 447 ? 28.824 -7.184 0.504 1.00 8.22 446 SER A CA 1
ATOM 3315 C C . SER A 1 447 ? 29.049 -5.714 0.797 1.00 9.28 446 SER A C 1
ATOM 3316 O O . SER A 1 447 ? 29.954 -5.090 0.175 1.00 9.05 446 SER A O 1
ATOM 3319 N N . MET A 1 448 ? 28.194 -5.122 1.628 1.00 9.02 447 MET A N 1
ATOM 3320 C CA . MET A 1 448 ? 28.215 -3.698 1.938 1.00 9.55 447 MET A CA 1
ATOM 3321 C C . MET A 1 448 ? 28.911 -3.361 3.191 1.00 11.50 447 MET A C 1
ATOM 3322 O O . MET A 1 448 ? 29.177 -2.154 3.395 1.00 14.03 447 MET A O 1
ATOM 3327 N N . GLN A 1 449 ? 29.311 -4.317 3.956 1.00 11.72 448 GLN A N 1
ATOM 3328 C CA . GLN A 1 449 ? 30.090 -4.031 5.199 1.00 12.97 448 GLN A CA 1
ATOM 3329 C C . GLN A 1 449 ? 31.461 -3.909 4.768 1.00 12.95 448 GLN A C 1
ATOM 3330 O O . GLN A 1 449 ? 31.933 -4.205 3.695 1.00 15.28 448 GLN A O 1
ATOM 3336 N N . GLU A 1 450 ? 32.290 -3.370 5.717 1.00 17.19 449 GLU A N 1
ATOM 3337 C CA . GLU A 1 450 ? 33.656 -3.210 5.418 1.00 18.82 449 GLU A CA 1
ATOM 3338 C C . GLU A 1 450 ? 34.381 -4.441 4.948 1.00 15.07 449 GLU A C 1
ATOM 3339 O O . GLU A 1 450 ? 34.153 -5.501 5.527 1.00 19.01 449 GLU A O 1
ATOM 3345 N N . GLY A 1 451 ? 35.099 -4.317 3.830 1.00 17.20 450 GLY A N 1
ATOM 3346 C CA . GLY A 1 451 ? 35.776 -5.391 3.161 1.00 17.99 450 GLY A CA 1
ATOM 3347 C C . GLY A 1 451 ? 34.944 -6.298 2.223 1.00 15.23 450 GLY A C 1
ATOM 3348 O O . GLY A 1 451 ? 35.426 -7.217 1.584 1.00 16.81 450 GLY A O 1
ATOM 3349 N N . GLY A 1 452 ? 33.629 -5.991 2.188 1.00 13.85 451 GLY A N 1
ATOM 3350 C CA . GLY A 1 452 ? 32.772 -6.682 1.274 1.00 12.10 451 GLY A CA 1
ATOM 3351 C C . GLY A 1 452 ? 32.947 -6.341 -0.177 1.00 9.90 451 GLY A C 1
ATOM 3352 O O . GLY A 1 452 ? 33.597 -5.306 -0.470 1.00 11.09 451 GLY A O 1
ATOM 3353 N N . SER A 1 453 ? 32.466 -7.129 -1.106 1.00 10.56 452 SER A N 1
ATOM 3354 C CA . SER A 1 453 ? 32.725 -6.950 -2.495 1.00 10.08 452 SER A CA 1
ATOM 3355 C C . SER A 1 453 ? 32.197 -5.609 -2.996 1.00 10.69 452 SER A C 1
ATOM 3356 O O . SER A 1 453 ? 32.891 -4.909 -3.783 1.00 14.73 452 SER A O 1
ATOM 3359 N N . SER A 1 454 ? 31.068 -5.133 -2.582 1.00 8.22 453 SER A N 1
ATOM 3360 C CA . SER A 1 454 ? 30.579 -3.863 -3.050 1.00 8.78 453 SER A CA 1
ATOM 3361 C C . SER A 1 454 ? 31.228 -2.756 -2.310 1.00 9.57 453 SER A C 1
ATOM 3362 O O . SER A 1 454 ? 31.605 -1.720 -2.932 1.00 9.58 453 SER A O 1
ATOM 3365 N N . ASP A 1 455 ? 31.411 -2.791 -1.002 1.00 9.08 454 ASP A N 1
ATOM 3366 C CA . ASP A 1 455 ? 32.181 -1.782 -0.258 1.00 11.02 454 ASP A CA 1
ATOM 3367 C C . ASP A 1 455 ? 33.574 -1.570 -0.910 1.00 9.75 454 ASP A C 1
ATOM 3368 O O . ASP A 1 455 ? 33.972 -0.379 -0.950 1.00 10.62 454 ASP A O 1
ATOM 3373 N N . LYS A 1 456 ? 34.248 -2.571 -1.338 1.00 10.13 455 LYS A N 1
ATOM 3374 C CA . LYS A 1 456 ? 35.608 -2.361 -1.913 1.00 10.79 455 LYS A CA 1
ATOM 3375 C C . LYS A 1 456 ? 35.436 -1.475 -3.122 1.00 10.39 455 LYS A C 1
ATOM 3376 O O . LYS A 1 456 ? 36.297 -0.585 -3.347 1.00 10.83 455 LYS A O 1
ATOM 3382 N N . ASN A 1 457 ? 34.437 -1.660 -3.984 1.00 9.30 456 ASN A N 1
ATOM 3383 C CA . ASN A 1 457 ? 34.329 -0.798 -5.121 1.00 9.34 456 ASN A CA 1
ATOM 3384 C C . ASN A 1 457 ? 33.925 0.587 -4.793 1.00 9.79 456 ASN A C 1
ATOM 3385 O O . ASN A 1 457 ? 34.332 1.533 -5.507 1.00 9.63 456 ASN A O 1
ATOM 3390 N N . ILE A 1 458 ? 33.131 0.810 -3.784 1.00 9.06 457 ILE A N 1
ATOM 3391 C CA . ILE A 1 458 ? 32.809 2.135 -3.307 1.00 9.37 457 ILE A CA 1
ATOM 3392 C C . ILE A 1 458 ? 34.064 2.874 -2.806 1.00 10.63 457 ILE A C 1
ATOM 3393 O O . ILE A 1 458 ? 34.294 4.029 -3.232 1.00 11.56 457 ILE A O 1
ATOM 3398 N N . ALA A 1 459 ? 34.857 2.168 -2.019 1.00 10.86 458 ALA A N 1
ATOM 3399 C CA . ALA A 1 459 ? 36.102 2.790 -1.532 1.00 10.76 458 ALA A CA 1
ATOM 3400 C C . ALA A 1 459 ? 37.030 3.069 -2.631 1.00 11.42 458 ALA A C 1
ATOM 3401 O O . ALA A 1 459 ? 37.758 4.123 -2.551 1.00 12.06 458 ALA A O 1
ATOM 3403 N N . GLU A 1 460 ? 37.162 2.276 -3.661 1.00 10.27 459 GLU A N 1
ATOM 3404 C CA . GLU A 1 460 ? 38.053 2.557 -4.782 1.00 10.94 459 GLU A CA 1
ATOM 3405 C C . GLU A 1 460 ? 37.563 3.824 -5.453 1.00 11.99 459 GLU A C 1
ATOM 3406 O O . GLU A 1 460 ? 38.351 4.758 -5.748 1.00 12.86 459 GLU A O 1
ATOM 3412 N N . PHE A 1 461 ? 36.283 3.999 -5.700 1.00 10.61 460 PHE A N 1
ATOM 3413 C CA . PHE A 1 461 ? 35.776 5.192 -6.367 1.00 11.30 460 PHE A CA 1
ATOM 3414 C C . PHE A 1 461 ? 36.005 6.379 -5.510 1.00 12.11 460 PHE A C 1
ATOM 3415 O O . PHE A 1 461 ? 36.417 7.471 -6.045 1.00 12.97 460 PHE A O 1
ATOM 3423 N N . ALA A 1 462 ? 35.756 6.347 -4.251 1.00 11.96 461 ALA A N 1
ATOM 3424 C CA . ALA A 1 462 ? 35.928 7.516 -3.347 1.00 12.79 461 ALA A CA 1
ATOM 3425 C C . ALA A 1 462 ? 37.391 7.906 -3.466 1.00 14.92 461 ALA A C 1
ATOM 3426 O O . ALA A 1 462 ? 37.647 9.153 -3.518 1.00 15.12 461 ALA A O 1
ATOM 3428 N N . ALA A 1 463 ? 38.347 6.981 -3.454 1.00 12.90 462 ALA A N 1
ATOM 3429 C CA . ALA A 1 463 ? 39.737 7.398 -3.450 1.00 14.49 462 ALA A CA 1
ATOM 3430 C C . ALA A 1 463 ? 40.082 7.976 -4.799 1.00 16.10 462 ALA A C 1
ATOM 3431 O O . ALA A 1 463 ? 40.887 8.990 -4.852 1.00 18.56 462 ALA A O 1
ATOM 3433 N N . LYS A 1 464 ? 39.539 7.553 -5.886 1.00 15.09 463 LYS A N 1
ATOM 3434 C CA . LYS A 1 464 ? 39.843 8.032 -7.183 1.00 14.29 463 LYS A CA 1
ATOM 3435 C C . LYS A 1 464 ? 39.446 9.440 -7.300 1.00 14.90 463 LYS A C 1
ATOM 3436 O O . LYS A 1 464 ? 40.155 10.209 -8.017 1.00 17.80 463 LYS A O 1
ATOM 3442 N N . TYR A 1 465 ? 38.364 9.874 -6.732 1.00 14.25 464 TYR A N 1
ATOM 3443 C CA . TYR A 1 465 ? 37.843 11.215 -6.802 1.00 15.22 464 TYR A CA 1
ATOM 3444 C C . TYR A 1 465 ? 38.099 12.121 -5.668 1.00 17.39 464 TYR A C 1
ATOM 3445 O O . TYR A 1 465 ? 37.472 13.171 -5.507 1.00 20.86 464 TYR A O 1
ATOM 3454 N N . SER A 1 466 ? 39.079 11.723 -4.867 1.00 19.15 465 SER A N 1
ATOM 3455 C CA . SER A 1 466 ? 39.582 12.511 -3.677 1.00 23.57 465 SER A CA 1
ATOM 3456 C C . SER A 1 466 ? 40.892 13.163 -4.100 1.00 30.56 465 SER A C 1
ATOM 3457 O O . SER A 1 466 ? 41.657 12.466 -4.833 1.00 29.42 465 SER A O 1
#

GO terms:
  GO:0008194 UDP-glycosyltransferase activity (F, IDA)
  GO:0098754 detoxification (P, IDA)

Radius of gyration: 21.39 Å; Cα contacts (8 Å, |Δi|>4): 857; chains: 1; bounding box: 57×58×50 Å

Nearest PDB structures (foldseek):
  6bk0-assembly1_A  TM=1.002E+00  e=7.757E-84  Oryza sativa Japonica Group
  6bk1-assembly1_A  TM=9.962E-01  e=1.045E-79  Oryza sativa Japonica Group
  6bk2-assembly1_A  TM=9.975E-01  e=1.438E-79  Oryza sativa Japonica Group
  5tme-assembly1_A  TM=1.001E+00  e=2.357E-77  Oryza sativa Japonica Group
  5tmb-assembly1_A  TM=9.815E-01  e=5.515E-77  Oryza sativa Japonica Group

Sequence (443 aa):
QVLLLPFPAGHTNPMLQFGRRLAYHGLRPTLVTTRYVLSTTPPPGDPFRVAAISDGFDDASGMAALPDPGEYLRTLEAHGARTLAELLLSEARAGRPARVLVYDPHLPWARRRVARAAGVATAAFLSQPCAVDLIYGEVCARRLALPVTPTDARGLYARRGVLGVVELGPDDVPPFVAAPELTPAFCEASIEQFAGLEDDDDVLVVNSFSDLEPKEAAYMESTWRAKTIGPSLPSFYLDDGRLGFNLFRSTVPCMEWLDKQPPRSVVLVSYGTVSTFDVAKLEELGNGLCNSGKPFLWVVRSNEEHKLSVQLRKKCEKRGLIVPFCPQLEVLAHKATGCFLSHCGWNSTLEAIVVNGVPLVAMPHWADQPTISKYVESSLWGMGVRVQLDKSGILQREEVERCIREVMDGDRKEDYRRNATRLMKKAKESMQEGGSSDKNIAEFAAKYS

Foldseek 3Di:
DAEEAEDADVPVQLVVLLVVLLVLLPDQYEYEHALQCPVPDDDPDPPYHYYYFHLPPNPDDLCVVPVQVVVSLVSNLVRVLVRLLVVQVVCVVVVRHAQEYEYALLRVSNVVSQVVVVHAYEYEAEFDLVQLVVLQCCLVVVDDAQDALVNQVVCCVVLQFVDRAHPLAHFCCRNVVVVPVVSVVSSNSSNVCLLVHPYYEYLDACVLTVSSQVCCCVPRVYAYQDVSHDLQLLVAPVVLDRPPDDDDVVVVVLVPADFLQEEEEDADDPDADALVQVVQQLLLVLVLVTAYEYAQAPVHCVSDDPVSVVSQVVRYDYDNDDPLLVVLSDRSHNAYAYLQDPNSVRSNLLNLHAYEHEHDHGNRSNSQCCLVPVLNQAHYQDADPVRGGGSVSSSVRVCCCRPNPCVVSNSVSSVVSSNLRSQQNYPPHRNVVVSVVVSVVSD

InterPro domains:
  IPR002213 UDP-glucuronosyl/UDP-glucosyltransferase [PF00201] (281-440)
  IPR002213 UDP-glucuronosyl/UDP-glucosyltransferase [cd03784] (16-446)
  IPR035595 UDP-glycosyltransferase family, conserved site [PS00375] (343-386)

Secondary structure (DSSP, 8-state):
-EEEE-----TTHHHHHHHHHHHHTT--EEEEEEHHHHHHS----TT-EEEEE--S-SSS-HHHH--SHHHHHHHHHHHHHHHHHHHHHHHHHTT---SEEEE-TT-HHHHHHHHHTT-EEEEEE-S-HHHHHHHHHHHTTSSPSSP-HHHHHHHHHTTSSSS---TTTS-HHHHSGGG-HHHHHHHHHTTTTGGGSSEEEESS-TTTSHHHHHHHHHHH-EEE------GGGGT-------SS----HHHHHHHTSPTT-EEEEE-TTT----HHHHHHHHHHHHHTTS-EEEE--TTTGGGS-HHHHHHHTTTEEEES---HHHHHHSTTEEEEEE---HHHHHHHHHHT--EEE---STTHHHHHHHIIIII-SEEEPPP-TTSPPPHHHHHHHHHHHHHSTTHHHHHHHHHHHHHHHHHHHSTTSHHHHHHHHHHHHT-

CATH classification: 3.40.50.2000 (+1 more: 3.40.50.2000)

Organism: Oryza sativa subsp. japonica (NCBI:txid39947)